Protein AF-0000000071177646 (afdb_homodimer)

Organism: Bemisia tabaci (NCBI:txid7038)

Radius of gyration: 46.7 Å; Cα contacts (8 Å, |Δi|>4): 525; chains: 2; bounding box: 84×133×148 Å

Structure (mmCIF, N/CA/C/O backbone):
data_AF-0000000071177646-model_v1
#
loop_
_entity.id
_entity.type
_entity.pdbx_description
1 polymer 'Osteopetrosis-associated transmembrane protein 1'
#
loop_
_atom_site.group_PDB
_atom_site.id
_atom_site.type_symbol
_atom_site.label_atom_id
_atom_site.label_alt_id
_atom_site.label_comp_id
_atom_site.label_asym_id
_atom_site.label_entity_id
_atom_site.label_seq_id
_atom_site.pdbx_PDB_ins_code
_atom_site.Cartn_x
_atom_site.Cartn_y
_atom_site.Cartn_z
_atom_site.occupancy
_atom_site.B_iso_or_equiv
_atom_site.auth_seq_id
_atom_site.auth_comp_id
_atom_site.auth_asym_id
_atom_site.auth_atom_id
_atom_site.pdbx_PDB_model_num
ATOM 1 N N . MET A 1 1 ? -49.031 55.219 -19.922 1 26.47 1 MET A N 1
ATOM 2 C CA . MET A 1 1 ? -48.781 54.5 -18.656 1 26.47 1 MET A CA 1
ATOM 3 C C . MET A 1 1 ? -47.469 53.719 -18.703 1 26.47 1 MET A C 1
ATOM 5 O O . MET A 1 1 ? -47.375 52.688 -19.344 1 26.47 1 MET A O 1
ATOM 9 N N . SER A 1 2 ? -46.375 54.469 -19.016 1 31.36 2 SER A N 1
ATOM 10 C CA . SER A 1 2 ? -44.938 54.188 -19.172 1 31.36 2 SER A CA 1
ATOM 11 C C . SER A 1 2 ? -44.375 53.531 -17.938 1 31.36 2 SER A C 1
ATOM 13 O O . SER A 1 2 ? -44.406 54.062 -16.844 1 31.36 2 SER A O 1
ATOM 15 N N . TYR A 1 3 ? -44.5 52.125 -17.891 1 29.86 3 TYR A N 1
ATOM 16 C CA . TYR A 1 3 ? -43.938 51.156 -16.969 1 29.86 3 TYR A CA 1
ATOM 17 C C . TYR A 1 3 ? -42.469 51.406 -16.75 1 29.86 3 TYR A C 1
ATOM 19 O O . TYR A 1 3 ? -41.656 51.406 -17.703 1 29.86 3 TYR A O 1
ATOM 27 N N . SER A 1 4 ? -42.094 52.312 -15.766 1 33.06 4 SER A N 1
ATOM 28 C CA . SER A 1 4 ? -40.812 52.469 -15.07 1 33.06 4 SER A CA 1
ATOM 29 C C . SER A 1 4 ? -40.219 51.125 -14.672 1 33.06 4 SER A C 1
ATOM 31 O O . SER A 1 4 ? -40.75 50.469 -13.766 1 33.06 4 SER A O 1
ATOM 33 N N . MET A 1 5 ? -39.812 50.281 -15.688 1 30.22 5 MET A N 1
ATOM 34 C CA . MET A 1 5 ? -39.062 49.062 -15.461 1 30.22 5 MET A CA 1
ATOM 35 C C . MET A 1 5 ? -37.906 49.281 -14.508 1 30.22 5 MET A C 1
ATOM 37 O O . MET A 1 5 ? -36.938 49.969 -14.859 1 30.22 5 MET A O 1
ATOM 41 N N . LEU A 1 6 ? -38.125 49.656 -13.203 1 33.84 6 LEU A N 1
ATOM 42 C CA . LEU A 1 6 ? -37.125 49.594 -12.156 1 33.84 6 LEU A CA 1
ATOM 43 C C . LEU A 1 6 ? -36.375 48.281 -12.188 1 33.84 6 LEU A C 1
ATOM 45 O O . LEU A 1 6 ? -36.969 47.219 -11.984 1 33.84 6 LEU A O 1
ATOM 49 N N . GLY A 1 7 ? -35.438 48.031 -13.141 1 30.16 7 GLY A N 1
ATOM 50 C CA . GLY A 1 7 ? -34.469 46.938 -13.102 1 30.16 7 GLY A CA 1
ATOM 51 C C . GLY A 1 7 ? -33.844 46.75 -11.734 1 30.16 7 GLY A C 1
ATOM 52 O O . GLY A 1 7 ? -33.188 47.656 -11.227 1 30.16 7 GLY A O 1
ATOM 53 N N . ILE A 1 8 ? -34.531 46.031 -10.742 1 34.09 8 ILE A N 1
ATOM 54 C CA . ILE A 1 8 ? -33.969 45.531 -9.484 1 34.09 8 ILE A CA 1
ATOM 55 C C . ILE A 1 8 ? -32.625 44.844 -9.742 1 34.09 8 ILE A C 1
ATOM 57 O O . ILE A 1 8 ? -32.562 43.844 -10.469 1 34.09 8 ILE A O 1
ATOM 61 N N . LEU A 1 9 ? -31.516 45.594 -9.898 1 32.66 9 LEU A N 1
ATOM 62 C CA . LEU A 1 9 ? -30.188 45 -9.805 1 32.66 9 LEU A CA 1
ATOM 63 C C . LEU A 1 9 ? -30.062 44.125 -8.562 1 32.66 9 LEU A C 1
ATOM 65 O O . LEU A 1 9 ? -30.172 44.625 -7.438 1 32.66 9 LEU A O 1
ATOM 69 N N . ALA A 1 10 ? -30.484 42.812 -8.602 1 31.83 10 ALA A N 1
ATOM 70 C CA . ALA A 1 10 ? -30.156 41.781 -7.633 1 31.83 10 ALA A CA 1
ATOM 71 C C . ALA A 1 10 ? -28.656 41.75 -7.336 1 31.83 10 ALA A C 1
ATOM 73 O O . ALA A 1 10 ? -27.859 41.406 -8.203 1 31.83 10 ALA A O 1
ATOM 74 N N . PHE A 1 11 ? -28.094 42.719 -6.543 1 32.59 11 PHE A N 1
ATOM 75 C CA . PHE A 1 11 ? -26.781 42.469 -5.938 1 32.59 11 PHE A CA 1
ATOM 76 C C . PHE A 1 11 ? -26.75 41.125 -5.23 1 32.59 11 PHE A C 1
ATOM 78 O O . PHE A 1 11 ? -27.406 40.938 -4.207 1 32.59 11 PHE A O 1
ATOM 85 N N . ILE A 1 12 ? -26.609 40 -5.973 1 33.78 12 ILE A N 1
ATOM 86 C CA . ILE A 1 12 ? -26.234 38.75 -5.352 1 33.78 12 ILE A CA 1
ATOM 87 C C . ILE A 1 12 ? -25 38.969 -4.473 1 33.78 12 ILE A C 1
ATOM 89 O O . ILE A 1 12 ? -23.906 39.25 -4.977 1 33.78 12 ILE A O 1
ATOM 93 N N . LEU A 1 13 ? -25.141 39.469 -3.246 1 30.66 13 LEU A N 1
ATOM 94 C CA . LEU A 1 13 ? -24.125 39.312 -2.211 1 30.66 13 LEU A CA 1
ATOM 95 C C . LEU A 1 13 ? -23.672 37.875 -2.098 1 30.66 13 LEU A C 1
ATOM 97 O O . LEU A 1 13 ? -24.438 37.031 -1.629 1 30.66 13 LEU A O 1
ATOM 101 N N . VAL A 1 14 ? -22.953 37.406 -3.078 1 34.19 14 VAL A N 1
ATOM 102 C CA . VAL A 1 14 ? -22.188 36.156 -2.848 1 34.19 14 VAL A CA 1
ATOM 103 C C . VAL A 1 14 ? -21.391 36.312 -1.561 1 34.19 14 VAL A C 1
ATOM 105 O O . VAL A 1 14 ? -20.281 36.875 -1.564 1 34.19 14 VAL A O 1
ATOM 108 N N . ILE A 1 15 ? -22 36.75 -0.469 1 33.62 15 ILE A N 1
ATOM 109 C CA . ILE A 1 15 ? -21.266 36.719 0.793 1 33.62 15 ILE A CA 1
ATOM 110 C C . ILE A 1 15 ? -20.672 35.312 1.021 1 33.62 15 ILE A C 1
ATOM 112 O O . ILE A 1 15 ? -20 35.094 2.025 1 33.62 15 ILE A O 1
ATOM 116 N N . GLY A 1 16 ? -21.438 34.281 0.546 1 32.84 16 GLY A N 1
ATOM 117 C CA . GLY A 1 16 ? -21.156 33.188 1.44 1 32.84 16 GLY A CA 1
ATOM 118 C C . GLY A 1 16 ? -19.688 32.781 1.478 1 32.84 16 GLY A C 1
ATOM 119 O O . GLY A 1 16 ? -19.125 32.344 0.47 1 32.84 16 GLY A O 1
ATOM 120 N N . SER A 1 17 ? -18.828 33.562 2.078 1 32.5 17 SER A N 1
ATOM 121 C CA . SER A 1 17 ? -17.547 32.938 2.414 1 32.5 17 SER A CA 1
ATOM 122 C C . SER A 1 17 ? -17.719 31.484 2.836 1 32.5 17 SER A C 1
ATOM 124 O O . SER A 1 17 ? -18.578 31.172 3.67 1 32.5 17 SER A O 1
ATOM 126 N N . ARG A 1 18 ? -17.688 30.547 1.898 1 35.44 18 ARG A N 1
ATOM 127 C CA . ARG A 1 18 ? -17.547 29.172 2.367 1 35.44 18 ARG A CA 1
ATOM 128 C C . ARG A 1 18 ? -16.672 29.109 3.611 1 35.44 18 ARG A C 1
ATOM 130 O O . ARG A 1 18 ? -15.555 29.641 3.623 1 35.44 18 ARG A O 1
ATOM 137 N N . PRO A 1 19 ? -17.25 28.953 4.82 1 34.28 19 PRO A N 1
ATOM 138 C CA . PRO A 1 19 ? -16.328 28.656 5.93 1 34.28 19 PRO A CA 1
ATOM 139 C C . PRO A 1 19 ? -15.18 27.734 5.523 1 34.28 19 PRO A C 1
ATOM 141 O O . PRO A 1 19 ? -15.383 26.781 4.781 1 34.28 19 PRO A O 1
ATOM 144 N N . SER A 1 20 ? -14.062 28.266 5.238 1 34.03 20 SER A N 1
ATOM 145 C CA . SER A 1 20 ? -12.867 27.438 5.145 1 34.03 20 SER A CA 1
ATOM 146 C C . SER A 1 20 ? -12.906 26.281 6.141 1 34.03 20 SER A C 1
ATOM 148 O O . SER A 1 20 ? -13.32 26.469 7.289 1 34.03 20 SER A O 1
ATOM 150 N N . ALA A 1 21 ? -13.227 25.125 5.781 1 38.06 21 ALA A N 1
ATOM 151 C CA . ALA A 1 21 ? -13.086 23.922 6.594 1 38.06 21 ALA A CA 1
ATOM 152 C C . ALA A 1 21 ? -12 24.094 7.648 1 38.06 21 ALA A C 1
ATOM 154 O O . ALA A 1 21 ? -10.891 24.531 7.336 1 38.06 21 ALA A O 1
ATOM 155 N N . VAL A 1 22 ? -12.352 24.391 8.859 1 38.66 22 VAL A N 1
ATOM 156 C CA . VAL A 1 22 ? -11.508 24.375 10.047 1 38.66 22 VAL A CA 1
ATOM 157 C C . VAL A 1 22 ? -10.555 23.188 9.992 1 38.66 22 VAL A C 1
ATOM 159 O O . VAL A 1 22 ? -10.984 22.031 9.977 1 38.66 22 VAL A O 1
ATOM 162 N N . SER A 1 23 ? -9.625 23.109 9.156 1 45.19 23 SER A N 1
ATOM 163 C CA . SER A 1 23 ? -8.586 22.094 9.281 1 45.19 23 SER A CA 1
ATOM 164 C C . SER A 1 23 ? -8.25 21.812 10.742 1 45.19 23 SER A C 1
ATOM 166 O O . SER A 1 23 ? -7.789 22.703 11.453 1 45.19 23 SER A O 1
ATOM 168 N N . CYS A 1 24 ? -9.117 21.25 11.438 1 49 24 CYS A N 1
ATOM 169 C CA . CYS A 1 24 ? -8.82 20.875 12.82 1 49 24 CYS A CA 1
ATOM 170 C C . CYS A 1 24 ? -7.395 20.375 12.961 1 49 24 CYS A C 1
ATOM 172 O O . CYS A 1 24 ? -7.031 19.359 12.352 1 49 24 CYS A O 1
ATOM 174 N N . ILE A 1 25 ? -6.43 21.25 13.32 1 57.69 25 ILE A N 1
ATOM 175 C CA . ILE A 1 25 ? -4.992 21.109 13.523 1 57.69 25 ILE A CA 1
ATOM 176 C C . ILE A 1 25 ? -4.707 19.859 14.359 1 57.69 25 ILE A C 1
ATOM 178 O O . ILE A 1 25 ? -3.76 19.109 14.07 1 57.69 25 ILE A O 1
ATOM 182 N N . PHE A 1 26 ? -5.66 19.562 15.375 1 68.19 26 PHE A N 1
ATOM 183 C CA . PHE A 1 26 ? -5.398 18.438 16.266 1 68.19 26 PHE A CA 1
ATOM 184 C C . PHE A 1 26 ? -6.383 17.312 16 1 68.19 26 PHE A C 1
ATOM 186 O O . PHE A 1 26 ? -7.586 17.547 15.875 1 68.19 26 PHE A O 1
ATOM 193 N N . VAL A 1 27 ? -5.859 16.234 15.742 1 84.12 27 VAL A N 1
ATOM 194 C CA . VAL A 1 27 ? -6.703 15.055 15.609 1 84.12 27 VAL A CA 1
ATOM 195 C C . VAL A 1 27 ? -7.238 14.648 16.984 1 84.12 27 VAL A C 1
ATOM 197 O O . VAL A 1 27 ? -6.477 14.516 17.938 1 84.12 27 VAL A O 1
ATOM 200 N N . ALA A 1 28 ? -8.586 14.547 17.062 1 85.94 28 ALA A N 1
ATOM 201 C CA . ALA A 1 28 ? -9.195 14.102 18.312 1 85.94 28 ALA A CA 1
ATOM 202 C C . ALA A 1 28 ? -8.664 12.734 18.734 1 85.94 28 ALA A C 1
ATOM 204 O O . ALA A 1 28 ? -8.328 11.906 17.875 1 85.94 28 ALA A O 1
ATOM 205 N N . ASN A 1 29 ? -8.586 12.516 20.016 1 85.94 29 ASN A N 1
ATOM 206 C CA . ASN A 1 29 ? -7.996 11.289 20.531 1 85.94 29 ASN A CA 1
ATOM 207 C C . ASN A 1 29 ? -8.664 10.055 19.953 1 85.94 29 ASN A C 1
ATOM 209 O O . ASN A 1 29 ? -7.984 9.125 19.5 1 85.94 29 ASN A O 1
ATOM 213 N N . GLY A 1 30 ? -9.961 9.938 19.922 1 90.12 30 GLY A N 1
ATOM 214 C CA . GLY A 1 30 ? -10.664 8.812 19.312 1 90.12 30 GLY A CA 1
ATOM 215 C C . GLY A 1 30 ? -10.328 8.609 17.859 1 90.12 30 GLY A C 1
ATOM 216 O O . GLY A 1 30 ? -10.18 7.48 17.391 1 90.12 30 GLY A O 1
ATOM 217 N N . CYS A 1 31 ? -10.125 9.648 17.156 1 94.12 31 CYS A N 1
ATOM 218 C CA . CYS A 1 31 ? -9.812 9.578 15.734 1 94.12 31 CYS A CA 1
ATOM 219 C C . CYS A 1 31 ? -8.352 9.18 15.523 1 94.12 31 CYS A C 1
ATOM 221 O O . CYS A 1 31 ? -8.039 8.453 14.578 1 94.12 31 CYS A O 1
ATOM 223 N N . GLN A 1 32 ? -7.52 9.664 16.422 1 94.38 32 GLN A N 1
ATOM 224 C CA . GLN A 1 32 ? -6.117 9.266 16.359 1 94.38 32 GLN A CA 1
ATOM 225 C C . GLN A 1 32 ? -5.961 7.762 16.562 1 94.38 32 GLN A C 1
ATOM 227 O O . GLN A 1 32 ? -5.141 7.125 15.898 1 94.38 32 GLN A O 1
ATOM 232 N N . ASP A 1 33 ? -6.691 7.227 17.5 1 95.19 33 ASP A N 1
ATOM 233 C CA . ASP A 1 33 ? -6.652 5.789 17.734 1 95.19 33 ASP A CA 1
ATOM 234 C C . ASP A 1 33 ? -7.113 5.012 16.516 1 95.19 33 ASP A C 1
ATOM 236 O O . ASP A 1 33 ? -6.547 3.969 16.172 1 95.19 33 ASP A O 1
ATOM 240 N N . LEU A 1 34 ? -8.133 5.527 15.875 1 96.69 34 LEU A N 1
ATOM 241 C CA . LEU A 1 34 ? -8.641 4.895 14.664 1 96.69 34 LEU A CA 1
ATOM 242 C C . LEU A 1 34 ? -7.605 4.953 13.539 1 96.69 34 LEU A C 1
ATOM 244 O O . LEU A 1 34 ? -7.426 3.98 12.805 1 96.69 34 LEU A O 1
ATOM 248 N N . LEU A 1 35 ? -6.961 6.07 13.438 1 96.75 35 LEU A N 1
ATOM 249 C CA . LEU A 1 35 ? -5.914 6.234 12.438 1 96.75 35 LEU A CA 1
ATOM 250 C C . LEU A 1 35 ? -4.793 5.223 12.648 1 96.75 35 LEU A C 1
ATOM 252 O O . LEU A 1 35 ? -4.352 4.57 11.695 1 96.75 35 LEU A O 1
ATOM 256 N N . GLU A 1 36 ? -4.367 5.074 13.859 1 97.38 36 GLU A N 1
ATOM 257 C CA . GLU A 1 36 ? -3.295 4.137 14.195 1 97.38 36 GLU A CA 1
ATOM 258 C C . GLU A 1 36 ? -3.721 2.695 13.93 1 97.38 36 GLU A C 1
ATOM 260 O O . GLU A 1 36 ? -2.941 1.899 13.406 1 97.38 36 GLU A O 1
ATOM 265 N N . SER A 1 37 ? -4.902 2.391 14.305 1 98.12 37 SER A N 1
ATOM 266 C CA . SER A 1 37 ? -5.418 1.047 14.062 1 98.12 37 SER A CA 1
ATOM 267 C C . SER A 1 37 ? -5.531 0.756 12.57 1 98.12 37 SER A C 1
ATOM 269 O O . SER A 1 37 ? -5.215 -0.348 12.125 1 98.12 37 SER A O 1
ATOM 271 N N . PHE A 1 38 ? -6.051 1.755 11.875 1 98.56 38 PHE A N 1
ATOM 272 C CA . PHE A 1 38 ? -6.113 1.609 10.43 1 98.56 38 PHE A CA 1
ATOM 273 C C . PHE A 1 38 ? -4.723 1.375 9.844 1 98.56 38 PHE A C 1
ATOM 275 O O . PHE A 1 38 ? -4.555 0.551 8.945 1 98.56 38 PHE A O 1
ATOM 282 N N . GLY A 1 39 ? -3.729 2.125 10.312 1 98.75 39 GLY A N 1
ATOM 283 C CA . GLY A 1 39 ? -2.352 1.913 9.891 1 98.75 39 GLY A CA 1
ATOM 284 C C . GLY A 1 39 ? -1.858 0.503 10.148 1 98.75 39 GLY A C 1
ATOM 285 O O . GLY A 1 39 ? -1.197 -0.096 9.297 1 98.75 39 GLY A O 1
ATOM 286 N N . GLU A 1 40 ? -2.168 -0.061 11.258 1 98.75 40 GLU A N 1
ATOM 287 C CA . GLU A 1 40 ? -1.726 -1.396 11.648 1 98.75 40 GLU A CA 1
ATOM 288 C C . GLU A 1 40 ? -2.336 -2.465 10.75 1 98.75 40 GLU A C 1
ATOM 290 O O . GLU A 1 40 ? -1.625 -3.336 10.242 1 98.75 40 GLU A O 1
ATOM 295 N N . VAL A 1 41 ? -3.6 -2.377 10.555 1 98.81 41 VAL A N 1
ATOM 296 C CA . VAL A 1 41 ? -4.27 -3.428 9.797 1 98.81 41 VAL A CA 1
ATOM 297 C C . VAL A 1 41 ? -3.885 -3.326 8.32 1 98.81 41 VAL A C 1
ATOM 299 O O . VAL A 1 41 ? -3.783 -4.34 7.629 1 98.81 41 VAL A O 1
ATOM 302 N N . THR A 1 42 ? -3.713 -2.139 7.82 1 98.88 42 THR A N 1
ATOM 303 C CA . THR A 1 42 ? -3.289 -1.959 6.438 1 98.88 42 THR A CA 1
ATOM 304 C C . THR A 1 42 ? -1.872 -2.49 6.234 1 98.88 42 THR A C 1
ATOM 306 O O . THR A 1 42 ? -1.579 -3.113 5.211 1 98.88 42 THR A O 1
ATOM 309 N N . ALA A 1 43 ? -1.012 -2.229 7.18 1 98.88 43 ALA A N 1
ATOM 310 C CA . ALA A 1 43 ? 0.337 -2.789 7.141 1 98.88 43 ALA A CA 1
ATOM 311 C C . ALA A 1 43 ? 0.296 -4.316 7.133 1 98.88 43 ALA A C 1
ATOM 313 O O . ALA A 1 43 ? 1.039 -4.957 6.387 1 98.88 43 ALA A O 1
ATOM 314 N N . ASN A 1 44 ? -0.528 -4.887 7.926 1 98.81 44 ASN A N 1
ATOM 315 C CA . ASN A 1 44 ? -0.671 -6.336 7.977 1 98.81 44 ASN A CA 1
ATOM 316 C C . ASN A 1 44 ? -1.143 -6.902 6.641 1 98.81 44 ASN A C 1
ATOM 318 O O . ASN A 1 44 ? -0.659 -7.945 6.195 1 98.81 44 ASN A O 1
ATOM 322 N N . PHE A 1 45 ? -2.133 -6.238 6.098 1 98.88 45 PHE A N 1
ATOM 323 C CA . PHE A 1 45 ? -2.605 -6.664 4.785 1 98.88 45 PHE A CA 1
ATOM 324 C C . PHE A 1 45 ? -1.482 -6.605 3.758 1 98.88 45 PHE A C 1
ATOM 326 O O . PHE A 1 45 ? -1.322 -7.527 2.953 1 98.88 45 PHE A O 1
ATOM 333 N N . THR A 1 46 ? -0.734 -5.527 3.764 1 98.69 46 THR A N 1
ATOM 334 C CA . THR A 1 46 ? 0.38 -5.344 2.84 1 98.69 46 THR A CA 1
ATOM 335 C C . THR A 1 46 ? 1.422 -6.445 3.021 1 98.69 46 THR A C 1
ATOM 337 O O . THR A 1 46 ? 1.882 -7.035 2.043 1 98.69 46 THR A O 1
ATOM 340 N N . ARG A 1 47 ? 1.756 -6.742 4.219 1 98.62 47 ARG A N 1
ATOM 341 C CA . ARG A 1 47 ? 2.691 -7.82 4.523 1 98.62 47 ARG A CA 1
ATOM 342 C C . ARG A 1 47 ? 2.172 -9.156 4.008 1 98.62 47 ARG A C 1
ATOM 344 O O . ARG A 1 47 ? 2.908 -9.906 3.365 1 98.62 47 ARG A O 1
ATOM 351 N N . CYS A 1 48 ? 0.955 -9.383 4.305 1 98.69 48 CYS A N 1
ATOM 352 C CA . CYS A 1 48 ? 0.332 -10.656 3.947 1 98.69 48 CYS A CA 1
ATOM 353 C C . CYS A 1 48 ? 0.332 -10.852 2.438 1 98.69 48 CYS A C 1
ATOM 355 O O . CYS A 1 48 ? 0.687 -11.93 1.949 1 98.69 48 CYS A O 1
ATOM 357 N N . THR A 1 49 ? -0.116 -9.82 1.728 1 98.44 49 THR A N 1
ATOM 358 C CA . THR A 1 49 ? -0.243 -9.93 0.279 1 98.44 49 THR A CA 1
ATOM 359 C C . THR A 1 49 ? 1.119 -10.172 -0.366 1 98.44 49 THR A C 1
ATOM 361 O O . THR A 1 49 ? 1.248 -11.016 -1.26 1 98.44 49 THR A O 1
ATOM 364 N N . ILE A 1 50 ? 2.154 -9.5 0.092 1 97.94 50 ILE A N 1
ATOM 365 C CA . ILE A 1 50 ? 3.48 -9.648 -0.499 1 97.94 50 ILE A CA 1
ATOM 366 C C . ILE A 1 50 ? 4.051 -11.023 -0.161 1 97.94 50 ILE A C 1
ATOM 368 O O . ILE A 1 50 ? 4.613 -11.695 -1.025 1 97.94 50 ILE A O 1
ATOM 372 N N . ARG A 1 51 ? 3.85 -11.531 1.042 1 96.44 51 ARG A N 1
ATOM 373 C CA . ARG A 1 51 ? 4.352 -12.828 1.472 1 96.44 51 ARG A CA 1
ATOM 374 C C . ARG A 1 51 ? 3.703 -13.953 0.673 1 96.44 51 ARG A C 1
ATOM 376 O O . ARG A 1 51 ? 4.312 -15.008 0.468 1 96.44 51 ARG A O 1
ATOM 383 N N . ASN A 1 52 ? 2.523 -13.648 0.243 1 96.31 52 ASN A N 1
ATOM 384 C CA . ASN A 1 52 ? 1.768 -14.695 -0.434 1 96.31 52 ASN A CA 1
ATOM 385 C C . ASN A 1 52 ? 1.691 -14.445 -1.938 1 96.31 52 ASN A C 1
ATOM 387 O O . ASN A 1 52 ? 0.783 -14.945 -2.607 1 96.31 52 ASN A O 1
ATOM 391 N N . ALA A 1 53 ? 2.617 -13.711 -2.422 1 95.5 53 ALA A N 1
ATOM 392 C CA . ALA A 1 53 ? 2.631 -13.352 -3.836 1 95.5 53 ALA A CA 1
ATOM 393 C C . ALA A 1 53 ? 3.092 -14.523 -4.699 1 95.5 53 ALA A C 1
ATOM 395 O O . ALA A 1 53 ? 2.721 -14.625 -5.871 1 95.5 53 ALA A O 1
ATOM 396 N N . ARG A 1 54 ? 3.975 -15.461 -4.129 1 92.06 54 ARG A N 1
ATOM 397 C CA . ARG A 1 54 ? 4.461 -16.625 -4.859 1 92.06 54 ARG A CA 1
ATOM 398 C C . ARG A 1 54 ? 4.535 -17.844 -3.955 1 92.06 54 ARG A C 1
ATOM 400 O O . ARG A 1 54 ? 5.25 -17.844 -2.949 1 92.06 54 ARG A O 1
ATOM 407 N N . PRO A 1 55 ? 3.951 -18.953 -4.352 1 91.69 55 PRO A N 1
ATOM 408 C CA . PRO A 1 55 ? 2.807 -18.969 -5.266 1 91.69 55 PRO A CA 1
ATOM 409 C C . PRO A 1 55 ? 1.677 -18.047 -4.812 1 91.69 55 PRO A C 1
ATOM 411 O O . PRO A 1 55 ? 1.633 -17.641 -3.65 1 91.69 55 PRO A O 1
ATOM 414 N N . ILE A 1 56 ? 0.841 -17.672 -5.754 1 94.94 56 ILE A N 1
ATOM 415 C CA . ILE A 1 56 ? -0.208 -16.719 -5.43 1 94.94 56 ILE A CA 1
ATOM 416 C C . ILE A 1 56 ? -1.246 -17.375 -4.523 1 94.94 56 ILE A C 1
ATOM 418 O O . ILE A 1 56 ? -1.946 -18.297 -4.941 1 94.94 56 ILE A O 1
ATOM 422 N N . THR A 1 57 ? -1.275 -16.953 -3.305 1 96.69 57 THR A N 1
ATOM 423 C CA . THR A 1 57 ? -2.289 -17.375 -2.344 1 96.69 57 THR A CA 1
ATOM 424 C C . THR A 1 57 ? -2.832 -16.172 -1.568 1 96.69 57 THR A C 1
ATOM 426 O O . THR A 1 57 ? -3.127 -16.281 -0.376 1 96.69 57 THR A O 1
ATOM 429 N N . VAL A 1 58 ? -2.9 -15.078 -2.18 1 97.88 58 VAL A N 1
ATOM 430 C CA . VAL A 1 58 ? -3.217 -13.781 -1.595 1 97.88 58 VAL A CA 1
ATOM 431 C C . VAL A 1 58 ? -4.645 -13.789 -1.058 1 97.88 58 VAL A C 1
ATOM 433 O O . VAL A 1 58 ? -4.883 -13.43 0.098 1 97.88 58 VAL A O 1
ATOM 436 N N . CYS A 1 59 ? -5.609 -14.258 -1.884 1 98.31 59 CYS A N 1
ATOM 437 C CA . CYS A 1 59 ? -7.023 -14.156 -1.528 1 98.31 59 CYS A CA 1
ATOM 438 C C . CYS A 1 59 ? -7.34 -15.016 -0.31 1 98.31 59 CYS A C 1
ATOM 440 O O . CYS A 1 59 ? -7.789 -14.5 0.717 1 98.31 59 CYS A O 1
ATOM 442 N N . LEU A 1 60 ? -7.008 -16.25 -0.426 1 98.25 60 LEU A N 1
ATOM 443 C CA . LEU A 1 60 ? -7.398 -17.188 0.618 1 98.25 60 LEU A CA 1
ATOM 444 C C . LEU A 1 60 ? -6.598 -16.953 1.893 1 98.25 60 LEU A C 1
ATOM 446 O O . LEU A 1 60 ? -7.109 -17.141 2.998 1 98.25 60 LEU A O 1
ATOM 450 N N . ALA A 1 61 ? -5.379 -16.5 1.77 1 98.25 61 ALA A N 1
ATOM 451 C CA . ALA A 1 61 ? -4.516 -16.328 2.936 1 98.25 61 ALA A CA 1
ATOM 452 C C . ALA A 1 61 ? -4.801 -15.008 3.635 1 98.25 61 ALA A C 1
ATOM 454 O O . ALA A 1 61 ? -4.582 -14.875 4.844 1 98.25 61 ALA A O 1
ATOM 455 N N . CYS A 1 62 ? -5.289 -13.984 2.877 1 98.69 62 CYS A N 1
ATOM 456 C CA . CYS A 1 62 ? -5.266 -12.641 3.439 1 98.69 62 CYS A CA 1
ATOM 457 C C . CYS A 1 62 ? -6.68 -12.078 3.561 1 98.69 62 CYS A C 1
ATOM 459 O O . CYS A 1 62 ? -6.855 -10.875 3.758 1 98.69 62 CYS A O 1
ATOM 461 N N . VAL A 1 63 ? -7.723 -12.906 3.465 1 98.69 63 VAL A N 1
ATOM 462 C CA . VAL A 1 63 ? -9.102 -12.438 3.5 1 98.69 63 VAL A CA 1
ATOM 463 C C . VAL A 1 63 ? -9.406 -11.812 4.859 1 98.69 63 VAL A C 1
ATOM 465 O O . VAL A 1 63 ? -10.094 -10.789 4.941 1 98.69 63 VAL A O 1
ATOM 468 N N . ASP A 1 64 ? -8.867 -12.359 5.922 1 98.5 64 ASP A N 1
ATOM 469 C CA . ASP A 1 64 ? -9.133 -11.828 7.254 1 98.5 64 ASP A CA 1
ATOM 470 C C . ASP A 1 64 ? -8.547 -10.43 7.41 1 98.5 64 ASP A C 1
ATOM 472 O O . ASP A 1 64 ? -9.203 -9.523 7.934 1 98.5 64 ASP A O 1
ATOM 476 N N . THR A 1 65 ? -7.297 -10.242 6.973 1 98.5 65 THR A N 1
ATOM 477 C CA . THR A 1 65 ? -6.66 -8.93 7.066 1 98.5 65 THR A CA 1
ATOM 478 C C . THR A 1 65 ? -7.371 -7.918 6.172 1 98.5 65 THR A C 1
ATOM 480 O O . THR A 1 65 ? -7.465 -6.738 6.516 1 98.5 65 THR A O 1
ATOM 483 N N . PHE A 1 66 ? -7.895 -8.391 5.066 1 98.69 66 PHE A N 1
ATOM 484 C CA . PHE A 1 66 ? -8.656 -7.531 4.172 1 98.69 66 PHE A CA 1
ATOM 485 C C . PHE A 1 66 ? -9.914 -7.008 4.863 1 98.69 66 PHE A C 1
ATOM 487 O O . PHE A 1 66 ? -10.188 -5.805 4.832 1 98.69 66 PHE A O 1
ATOM 494 N N . ILE A 1 67 ? -10.602 -7.895 5.453 1 98.44 67 ILE A N 1
ATOM 495 C CA . ILE A 1 67 ? -11.844 -7.543 6.137 1 98.44 67 ILE A CA 1
ATOM 496 C C . ILE A 1 67 ? -11.547 -6.59 7.289 1 98.44 67 ILE A C 1
ATOM 498 O O . ILE A 1 67 ? -12.32 -5.672 7.562 1 98.44 67 ILE A O 1
ATOM 502 N N . GLU A 1 68 ? -10.43 -6.762 7.988 1 98.56 68 GLU A N 1
ATOM 503 C CA . GLU A 1 68 ? -10.031 -5.855 9.055 1 98.56 68 GLU A CA 1
ATOM 504 C C . GLU A 1 68 ? -9.82 -4.438 8.531 1 98.56 68 GLU A C 1
ATOM 506 O O . GLU A 1 68 ? -10.203 -3.463 9.18 1 98.56 68 GLU A O 1
ATOM 511 N N . VAL A 1 69 ? -9.188 -4.336 7.359 1 98.81 69 VAL A N 1
ATOM 512 C CA . VAL A 1 69 ? -8.969 -3.023 6.762 1 98.81 69 VAL A CA 1
ATOM 513 C C . VAL A 1 69 ? -10.312 -2.363 6.465 1 98.81 69 VAL A C 1
ATOM 515 O O . VAL A 1 69 ? -10.523 -1.188 6.773 1 98.81 69 VAL A O 1
ATOM 518 N N . LEU A 1 70 ? -11.234 -3.141 5.855 1 98.19 70 LEU A N 1
ATOM 519 C CA . LEU A 1 70 ? -12.562 -2.623 5.547 1 98.19 70 LEU A CA 1
ATOM 520 C C . LEU A 1 70 ? -13.258 -2.113 6.809 1 98.19 70 LEU A C 1
ATOM 522 O O . LEU A 1 70 ? -13.852 -1.032 6.805 1 98.19 70 LEU A O 1
ATOM 526 N N . THR A 1 71 ? -13.148 -2.883 7.82 1 97.94 71 THR A N 1
ATOM 527 C CA . THR A 1 71 ? -13.82 -2.566 9.078 1 97.94 71 THR A CA 1
ATOM 528 C C . THR A 1 71 ? -13.266 -1.275 9.672 1 97.94 71 THR A C 1
ATOM 530 O O . THR A 1 71 ? -14.031 -0.396 10.078 1 97.94 71 THR A O 1
ATOM 533 N N . LYS A 1 72 ? -11.945 -1.117 9.742 1 98.38 72 LYS A N 1
ATOM 534 C CA . LYS A 1 72 ? -11.336 0.076 10.328 1 98.38 72 LYS A CA 1
ATOM 535 C C . LYS A 1 72 ? -11.625 1.312 9.477 1 98.38 72 LYS A C 1
ATOM 537 O O . LYS A 1 72 ? -11.844 2.4 10.016 1 98.38 72 LYS A O 1
ATOM 542 N N . TYR A 1 73 ? -11.633 1.136 8.18 1 98 73 TYR A N 1
ATOM 543 C CA . TYR A 1 73 ? -11.969 2.252 7.301 1 98 73 TYR A CA 1
ATOM 544 C C . TYR A 1 73 ? -13.406 2.709 7.527 1 98 73 TYR A C 1
ATOM 546 O O . TYR A 1 73 ? -13.672 3.91 7.613 1 98 73 TYR A O 1
ATOM 554 N N . GLN A 1 74 ? -14.312 1.752 7.68 1 97.31 74 GLN A N 1
ATOM 555 C CA . GLN A 1 74 ? -15.711 2.076 7.938 1 97.31 74 GLN A CA 1
ATOM 556 C C . GLN A 1 74 ? -15.875 2.764 9.289 1 97.31 74 GLN A C 1
ATOM 558 O O . GLN A 1 74 ? -16.719 3.652 9.445 1 97.31 74 GLN A O 1
ATOM 563 N N . GLN A 1 75 ? -15.102 2.359 10.227 1 97.5 75 GLN A N 1
ATOM 564 C CA . GLN A 1 75 ? -15.148 3.002 11.539 1 97.5 75 GLN A CA 1
ATOM 565 C C . GLN A 1 75 ? -14.695 4.457 11.453 1 97.5 75 GLN A C 1
ATOM 567 O O . GLN A 1 75 ? -15.266 5.332 12.109 1 97.5 75 GLN A O 1
ATOM 572 N N . ILE A 1 76 ? -13.727 4.727 10.633 1 96.62 76 ILE A N 1
ATOM 573 C CA . ILE A 1 76 ? -13.266 6.098 10.453 1 96.62 76 ILE A CA 1
ATOM 574 C C . ILE A 1 76 ? -14.391 6.945 9.852 1 96.62 76 ILE A C 1
ATOM 576 O O . ILE A 1 76 ? -14.602 8.086 10.273 1 96.62 76 ILE A O 1
ATOM 580 N N . LEU A 1 77 ? -15.164 6.398 8.945 1 95.56 77 LEU A N 1
ATOM 581 C CA . LEU A 1 77 ? -16.25 7.113 8.281 1 95.56 77 LEU A CA 1
ATOM 582 C C . LEU A 1 77 ? -17.406 7.34 9.227 1 95.56 77 LEU A C 1
ATOM 584 O O . LEU A 1 77 ? -18.125 8.344 9.125 1 95.56 77 LEU A O 1
ATOM 588 N N . ALA A 1 78 ? -17.578 6.473 10.234 1 95.62 78 ALA A N 1
ATOM 589 C CA . ALA A 1 78 ? -18.828 6.449 10.992 1 95.62 78 ALA A CA 1
ATOM 590 C C . ALA A 1 78 ? -18.641 7.098 12.359 1 95.62 78 ALA A C 1
ATOM 592 O O . ALA A 1 78 ? -19.578 7.691 12.898 1 95.62 78 ALA A O 1
ATOM 593 N N . LEU A 1 79 ? -17.422 7.008 12.875 1 93.5 79 LEU A N 1
ATOM 594 C CA . LEU A 1 79 ? -17.266 7.344 14.281 1 93.5 79 LEU A CA 1
ATOM 595 C C . LEU A 1 79 ? -16.797 8.781 14.453 1 93.5 79 LEU A C 1
ATOM 597 O O . LEU A 1 79 ? -16.484 9.461 13.469 1 93.5 79 LEU A O 1
ATOM 601 N N . HIS A 1 80 ? -16.906 9.18 15.703 1 91.81 80 HIS A N 1
ATOM 602 C CA . HIS A 1 80 ? -16.562 10.539 16.109 1 91.81 80 HIS A CA 1
ATOM 603 C C . HIS A 1 80 ? -15.445 10.531 17.156 1 91.81 80 HIS A C 1
ATOM 605 O O . HIS A 1 80 ? -15.266 9.547 17.859 1 91.81 80 HIS A O 1
ATOM 611 N N . GLY A 1 81 ? -14.734 11.672 17.125 1 89.38 81 GLY A N 1
ATOM 612 C CA . GLY A 1 81 ? -13.75 11.859 18.188 1 89.38 81 GLY A CA 1
ATOM 613 C C . GLY A 1 81 ? -14.367 12.164 19.531 1 89.38 81 GLY A C 1
ATOM 614 O O . GLY A 1 81 ? -15.586 12.336 19.641 1 89.38 81 GLY A O 1
ATOM 615 N N . GLU A 1 82 ? -13.508 12.172 20.547 1 86.12 82 GLU A N 1
ATOM 616 C CA . GLU A 1 82 ? -13.969 12.477 21.891 1 86.12 82 GLU A CA 1
ATOM 617 C C . GLU A 1 82 ? -14.602 13.867 21.969 1 86.12 82 GLU A C 1
ATOM 619 O O . GLU A 1 82 ? -15.477 14.117 22.797 1 86.12 82 GLU A O 1
ATOM 624 N N . ASP A 1 83 ? -14.211 14.758 21.141 1 83.75 83 ASP A N 1
ATOM 625 C CA . ASP A 1 83 ? -14.734 16.125 21.109 1 83.75 83 ASP A CA 1
ATOM 626 C C . ASP A 1 83 ? -16 16.219 20.266 1 83.75 83 ASP A C 1
ATOM 628 O O . ASP A 1 83 ? -16.578 17.297 20.094 1 83.75 83 ASP A O 1
ATOM 632 N N . GLY A 1 84 ? -16.391 15.094 19.672 1 88 84 GLY A N 1
ATOM 633 C CA . GLY A 1 84 ? -17.625 15.047 18.891 1 88 84 GLY A CA 1
ATOM 634 C C . GLY A 1 84 ? -17.391 15.281 17.406 1 88 84 GLY A C 1
ATOM 635 O O . GLY A 1 84 ? -18.312 15.125 16.609 1 88 84 GLY A O 1
ATOM 636 N N . THR A 1 85 ? -16.266 15.594 17.031 1 87.31 85 THR A N 1
ATOM 637 C CA . THR A 1 85 ? -15.961 15.852 15.625 1 87.31 85 THR A CA 1
ATOM 638 C C . THR A 1 85 ? -15.906 14.555 14.828 1 87.31 85 THR A C 1
ATOM 640 O O . THR A 1 85 ? -15.305 13.57 15.273 1 87.31 85 THR A O 1
ATOM 643 N N . PRO A 1 86 ? -16.594 14.539 13.719 1 92.75 86 PRO A N 1
ATOM 644 C CA . PRO A 1 86 ? -16.5 13.344 12.875 1 92.75 86 PRO A CA 1
ATOM 645 C C . PRO A 1 86 ? -15.07 13.062 12.414 1 92.75 86 PRO A C 1
ATOM 647 O O . PRO A 1 86 ? -14.391 13.969 11.93 1 92.75 86 PRO A O 1
ATOM 650 N N . CYS A 1 87 ? -14.664 11.828 12.523 1 94.38 87 CYS A N 1
ATOM 651 C CA . CYS A 1 87 ? -13.297 11.453 12.172 1 94.38 87 CYS A CA 1
ATOM 652 C C . CYS A 1 87 ? -13.062 11.57 10.672 1 94.38 87 CYS A C 1
ATOM 654 O O . CYS A 1 87 ? -11.961 11.898 10.234 1 94.38 87 CYS A O 1
ATOM 656 N N . LYS A 1 88 ? -14.125 11.266 9.938 1 93.44 88 LYS A N 1
ATOM 657 C CA . LYS A 1 88 ? -14.031 11.375 8.484 1 93.44 88 LYS A CA 1
ATOM 658 C C . LYS A 1 88 ? -13.516 12.75 8.07 1 93.44 88 LYS A C 1
ATOM 660 O O . LYS A 1 88 ? -12.711 12.867 7.148 1 93.44 88 LYS A O 1
ATOM 665 N N . LEU A 1 89 ? -13.859 13.789 8.742 1 89.62 89 LEU A N 1
ATOM 666 C CA . LEU A 1 89 ? -13.5 15.156 8.398 1 89.62 89 LEU A CA 1
ATOM 667 C C . LEU A 1 89 ? -12.055 15.453 8.773 1 89.62 89 LEU A C 1
ATOM 669 O O . LEU A 1 89 ? -11.43 16.359 8.211 1 89.62 89 LEU A O 1
ATOM 673 N N . GLN A 1 90 ? -11.555 14.68 9.664 1 89.62 90 GLN A N 1
ATOM 674 C CA . GLN A 1 90 ? -10.203 14.938 10.133 1 89.62 90 GLN A CA 1
ATOM 675 C C . GLN A 1 90 ? -9.188 14.062 9.398 1 89.62 90 GLN A C 1
ATOM 677 O O . GLN A 1 90 ? -8.008 14.422 9.297 1 89.62 90 GLN A O 1
ATOM 682 N N . LEU A 1 91 ? -9.695 12.969 8.922 1 92.19 91 LEU A N 1
ATOM 683 C CA . LEU A 1 91 ? -8.727 11.984 8.461 1 92.19 91 LEU A CA 1
ATOM 684 C C . LEU A 1 91 ? -8.859 11.742 6.965 1 92.19 91 LEU A C 1
ATOM 686 O O . LEU A 1 91 ? -7.934 11.234 6.328 1 92.19 91 LEU A O 1
ATOM 690 N N . ILE A 1 92 ? -10 12.055 6.406 1 89.25 92 ILE A N 1
ATOM 691 C CA . ILE A 1 92 ? -10.242 11.719 5.008 1 89.25 92 ILE A CA 1
ATOM 692 C C . ILE A 1 92 ? -10.367 13 4.184 1 89.25 92 ILE A C 1
ATOM 694 O O . ILE A 1 92 ? -11.117 13.914 4.551 1 89.25 92 ILE A O 1
ATOM 698 N N . ASN A 1 93 ? -9.594 13.016 3.035 1 77.5 93 ASN A N 1
ATOM 699 C CA . ASN A 1 93 ? -9.656 14.094 2.055 1 77.5 93 ASN A CA 1
ATOM 700 C C . ASN A 1 93 ? -9.367 15.445 2.693 1 77.5 93 ASN A C 1
ATOM 702 O O . ASN A 1 93 ? -10.094 16.422 2.473 1 77.5 93 ASN A O 1
ATOM 706 N N . VAL A 1 94 ? -8.477 15.508 3.604 1 73.44 94 VAL A N 1
ATOM 707 C CA . VAL A 1 94 ? -8.133 16.734 4.309 1 73.44 94 VAL A CA 1
ATOM 708 C C . VAL A 1 94 ? -6.957 17.422 3.613 1 73.44 94 VAL A C 1
ATOM 710 O O . VAL A 1 94 ? -6.801 18.641 3.707 1 73.44 94 VAL A O 1
ATOM 713 N N . ASP A 1 95 ? -6.309 16.594 2.945 1 77.19 95 ASP A N 1
ATOM 714 C CA . ASP A 1 95 ? -5.133 17.125 2.26 1 77.19 95 ASP A CA 1
ATOM 715 C C . ASP A 1 95 ? -4.934 16.453 0.905 1 77.19 95 ASP A C 1
ATOM 717 O O . ASP A 1 95 ? -5.641 15.492 0.574 1 77.19 95 ASP A O 1
ATOM 721 N N . LYS A 1 96 ? -4.125 17.031 0.186 1 79.12 96 LYS A N 1
ATOM 722 C CA . LYS A 1 96 ? -3.85 16.531 -1.159 1 79.12 96 LYS A CA 1
ATOM 723 C C . LYS A 1 96 ? -3.121 15.195 -1.114 1 79.12 96 LYS A C 1
ATOM 725 O O . LYS A 1 96 ? -3.109 14.453 -2.102 1 79.12 96 LYS A O 1
ATOM 730 N N . LEU A 1 97 ? -2.529 14.883 -0.022 1 87.12 97 LEU A N 1
ATOM 731 C CA . LEU A 1 97 ? -1.752 13.648 0.073 1 87.12 97 LEU A CA 1
ATOM 732 C C . LEU A 1 97 ? -2.67 12.438 0.182 1 87.12 97 LEU A C 1
ATOM 734 O O . LEU A 1 97 ? -2.377 11.383 -0.38 1 87.12 97 LEU A O 1
ATOM 738 N N . GLU A 1 98 ? -3.799 12.578 0.868 1 91.31 98 GLU A N 1
ATOM 739 C CA . GLU A 1 98 ? -4.836 11.562 0.994 1 91.31 98 GLU A CA 1
ATOM 740 C C . GLU A 1 98 ? -4.234 10.211 1.372 1 91.31 98 GLU A C 1
ATOM 742 O O . GLU A 1 98 ? -4.496 9.203 0.71 1 91.31 98 GLU A O 1
ATOM 747 N N . VAL A 1 99 ? -3.494 10.211 2.461 1 94.81 99 VAL A N 1
ATOM 748 C CA . VAL A 1 99 ? -2.771 9.008 2.865 1 94.81 99 VAL A CA 1
ATOM 749 C C . VAL A 1 99 ? -3.762 7.891 3.186 1 94.81 99 VAL A C 1
ATOM 751 O O . VAL A 1 99 ? -3.605 6.758 2.721 1 94.81 99 VAL A O 1
ATOM 754 N N . VAL A 1 100 ? -4.789 8.188 3.961 1 96.06 100 VAL A N 1
ATOM 755 C CA . VAL A 1 100 ? -5.738 7.176 4.402 1 96.06 100 VAL A CA 1
ATOM 756 C C . VAL A 1 100 ? -6.531 6.652 3.205 1 96.06 100 VAL A C 1
ATOM 758 O O . VAL A 1 100 ? -6.566 5.445 2.955 1 96.06 100 VAL A O 1
ATOM 761 N N . GLU A 1 101 ? -7.07 7.535 2.449 1 95.5 101 GLU A N 1
ATOM 762 C CA . GLU A 1 101 ? -7.855 7.133 1.285 1 95.5 101 GLU A CA 1
ATOM 763 C C . GLU A 1 101 ? -6.984 6.434 0.247 1 95.5 101 GLU A C 1
ATOM 765 O O . GLU A 1 101 ? -7.41 5.457 -0.371 1 95.5 101 GLU A O 1
ATOM 770 N N . GLY A 1 102 ? -5.848 6.973 -0.003 1 95.94 102 GLY A N 1
ATOM 771 C CA . GLY A 1 102 ? -4.93 6.344 -0.938 1 95.94 102 GLY A CA 1
ATOM 772 C C . GLY A 1 102 ? -4.555 4.93 -0.544 1 95.94 102 GLY A C 1
ATOM 773 O O . GLY A 1 102 ? -4.488 4.039 -1.396 1 95.94 102 GLY A O 1
ATOM 774 N N . SER A 1 103 ? -4.27 4.738 0.73 1 97.88 103 SER A N 1
ATOM 775 C CA . SER A 1 103 ? -3.943 3.404 1.218 1 97.88 103 SER A CA 1
ATOM 776 C C . SER A 1 103 ? -5.133 2.461 1.087 1 97.88 103 SER A C 1
ATOM 778 O O . SER A 1 103 ? -4.973 1.296 0.717 1 97.88 103 SER A O 1
ATOM 780 N N . TYR A 1 104 ? -6.312 2.992 1.399 1 97.94 104 TYR A N 1
ATOM 781 C CA . TYR A 1 104 ? -7.523 2.191 1.255 1 97.94 104 TYR A CA 1
ATOM 782 C C . TYR A 1 104 ? -7.738 1.781 -0.197 1 97.94 104 TYR A C 1
ATOM 784 O O . TYR A 1 104 ? -8.031 0.618 -0.484 1 97.94 104 TYR A O 1
ATOM 792 N N . ARG A 1 105 ? -7.559 2.664 -1.073 1 96.88 105 ARG A N 1
ATOM 793 C CA . ARG A 1 105 ? -7.699 2.387 -2.498 1 96.88 105 ARG A CA 1
ATOM 794 C C . ARG A 1 105 ? -6.676 1.354 -2.959 1 96.88 105 ARG A C 1
ATOM 796 O O . ARG A 1 105 ? -6.98 0.495 -3.787 1 96.88 105 ARG A O 1
ATOM 803 N N . PHE A 1 106 ? -5.512 1.491 -2.492 1 97.5 106 PHE A N 1
ATOM 804 C CA . PHE A 1 106 ? -4.477 0.515 -2.816 1 97.5 106 PHE A CA 1
ATOM 805 C C . PHE A 1 106 ? -4.914 -0.89 -2.42 1 97.5 106 PHE A C 1
ATOM 807 O O . PHE A 1 106 ? -4.777 -1.833 -3.201 1 97.5 106 PHE A O 1
ATOM 814 N N . VAL A 1 107 ? -5.445 -1.05 -1.2 1 98.38 107 VAL A N 1
ATOM 815 C CA . VAL A 1 107 ? -5.91 -2.336 -0.691 1 98.38 107 VAL A CA 1
ATOM 816 C C . VAL A 1 107 ? -7.031 -2.869 -1.58 1 98.38 107 VAL A C 1
ATOM 818 O O . VAL A 1 107 ? -6.996 -4.027 -2.008 1 98.38 107 VAL A O 1
ATOM 821 N N . ILE A 1 108 ? -7.965 -2.012 -1.905 1 98.25 108 ILE A N 1
ATOM 822 C CA . ILE A 1 108 ? -9.117 -2.406 -2.711 1 98.25 108 ILE A CA 1
ATOM 823 C C . ILE A 1 108 ? -8.648 -2.816 -4.105 1 98.25 108 ILE A C 1
ATOM 825 O O . ILE A 1 108 ? -9.125 -3.812 -4.66 1 98.25 108 ILE A O 1
ATOM 829 N N . ASN A 1 109 ? -7.766 -2.111 -4.625 1 96.94 109 ASN A N 1
ATOM 830 C CA . ASN A 1 109 ? -7.258 -2.408 -5.957 1 96.94 109 ASN A CA 1
ATOM 831 C C . ASN A 1 109 ? -6.539 -3.752 -6 1 96.94 109 ASN A C 1
ATOM 833 O O . ASN A 1 109 ? -6.695 -4.516 -6.953 1 96.94 109 ASN A O 1
ATOM 837 N N . GLN A 1 110 ? -5.707 -4.031 -5.008 1 97.25 110 GLN A N 1
ATOM 838 C CA . GLN A 1 110 ? -5.027 -5.32 -4.949 1 97.25 110 GLN A CA 1
ATOM 839 C C . GLN A 1 110 ? -6.031 -6.469 -4.883 1 97.25 110 GLN A C 1
ATOM 841 O O . GLN A 1 110 ? -5.867 -7.48 -5.57 1 97.25 110 GLN A O 1
ATOM 846 N N . TRP A 1 111 ? -7.059 -6.273 -4.102 1 97.38 111 TRP A N 1
ATOM 847 C CA . TRP A 1 111 ? -8.078 -7.293 -3.906 1 97.38 111 TRP A CA 1
ATOM 848 C C . TRP A 1 111 ? -8.859 -7.539 -5.195 1 97.38 111 TRP A C 1
ATOM 850 O O . TRP A 1 111 ? -9.125 -8.688 -5.555 1 97.38 111 TRP A O 1
ATOM 860 N N . ASN A 1 112 ? -9.141 -6.48 -5.91 1 96.75 112 ASN A N 1
ATOM 861 C CA . ASN A 1 112 ? -9.906 -6.559 -7.148 1 96.75 112 ASN A CA 1
ATOM 862 C C . ASN A 1 112 ? -9.07 -7.129 -8.289 1 96.75 112 ASN A C 1
ATOM 864 O O . ASN A 1 112 ? -9.57 -7.91 -9.102 1 96.75 112 ASN A O 1
ATOM 868 N N . ARG A 1 113 ? -7.855 -6.766 -8.344 1 95.56 113 ARG A N 1
ATOM 869 C CA . ARG A 1 113 ? -6.973 -7.254 -9.398 1 95.56 113 ARG A CA 1
ATOM 870 C C . ARG A 1 113 ? -6.797 -8.766 -9.305 1 95.56 113 ARG A C 1
ATOM 872 O O . ARG A 1 113 ? -6.598 -9.438 -10.32 1 95.56 113 ARG A O 1
ATOM 879 N N . ALA A 1 114 ? -6.879 -9.258 -8.117 1 97.19 114 ALA A N 1
ATOM 880 C CA . ALA A 1 114 ? -6.734 -10.695 -7.898 1 97.19 114 ALA A CA 1
ATOM 881 C C . ALA A 1 114 ? -8.086 -11.406 -8.016 1 97.19 114 ALA A C 1
ATOM 883 O O . ALA A 1 114 ? -8.172 -12.625 -7.828 1 97.19 114 ALA A O 1
ATOM 884 N N . ASP A 1 115 ? -9.172 -10.609 -8.281 1 96.44 115 ASP A N 1
ATOM 885 C CA . ASP A 1 115 ? -10.523 -11.141 -8.383 1 96.44 115 ASP A CA 1
ATOM 886 C C . ASP A 1 115 ? -10.898 -11.93 -7.133 1 96.44 115 ASP A C 1
ATOM 888 O O . ASP A 1 115 ? -11.523 -12.984 -7.223 1 96.44 115 ASP A O 1
ATOM 892 N N . CYS A 1 116 ? -10.5 -11.477 -5.977 1 97.56 116 CYS A N 1
ATOM 893 C CA . CYS A 1 116 ? -10.617 -12.25 -4.746 1 97.56 116 CYS A CA 1
ATOM 894 C C . CYS A 1 116 ? -12.086 -12.469 -4.379 1 97.56 116 CYS A C 1
ATOM 896 O O . CYS A 1 116 ? -12.438 -13.492 -3.795 1 97.56 116 CYS A O 1
ATOM 898 N N . ASN A 1 117 ? -12.953 -11.578 -4.754 1 96.31 117 ASN A N 1
ATOM 899 C CA . ASN A 1 117 ? -14.367 -11.719 -4.426 1 96.31 117 ASN A CA 1
ATOM 900 C C . ASN A 1 117 ? -14.961 -12.977 -5.039 1 96.31 117 ASN A C 1
ATOM 902 O O . ASN A 1 117 ? -15.938 -13.523 -4.52 1 96.31 117 ASN A O 1
ATOM 906 N N . ASN A 1 118 ? -14.375 -13.477 -6.07 1 96.25 118 ASN A N 1
ATOM 907 C CA . ASN A 1 118 ? -14.914 -14.617 -6.809 1 96.25 118 ASN A CA 1
ATOM 908 C C . ASN A 1 118 ? -14.695 -15.922 -6.055 1 96.25 118 ASN A C 1
ATOM 910 O O . ASN A 1 118 ? -15.234 -16.969 -6.434 1 96.25 118 ASN A O 1
ATOM 914 N N . CYS A 1 119 ? -14.008 -15.867 -4.961 1 97.31 119 CYS A N 1
ATOM 915 C CA . CYS A 1 119 ? -13.664 -17.109 -4.281 1 97.31 119 CYS A CA 1
ATOM 916 C C . CYS A 1 119 ? -14.32 -17.172 -2.904 1 97.31 119 CYS A C 1
ATOM 918 O O . CYS A 1 119 ? -14.156 -18.156 -2.18 1 97.31 119 CYS A O 1
ATOM 920 N N . PHE A 1 120 ? -15.047 -16.125 -2.564 1 97.44 120 PHE A N 1
ATOM 921 C CA . PHE A 1 120 ? -15.641 -16.078 -1.234 1 97.44 120 PHE A CA 1
ATOM 922 C C . PHE A 1 120 ? -17.156 -15.922 -1.324 1 97.44 120 PHE A C 1
ATOM 924 O O . PHE A 1 120 ? -17.688 -15.531 -2.369 1 97.44 120 PHE A O 1
ATOM 931 N N . GLN A 1 121 ? -17.75 -16.281 -0.226 1 96 121 GLN A N 1
ATOM 932 C CA . GLN A 1 121 ? -19.188 -16.047 -0.101 1 96 121 GLN A CA 1
ATOM 933 C C . GLN A 1 121 ? -19.469 -14.57 0.173 1 96 121 GLN A C 1
ATOM 935 O O . GLN A 1 121 ? -18.625 -13.859 0.704 1 96 121 GLN A O 1
ATOM 940 N N . ASN A 1 122 ? -20.609 -14.18 -0.322 1 91.88 122 ASN A N 1
ATOM 941 C CA . ASN A 1 122 ? -21.094 -12.828 -0.079 1 91.88 122 ASN A CA 1
ATOM 942 C C . ASN A 1 122 ? -22.391 -12.828 0.715 1 91.88 122 ASN A C 1
ATOM 944 O O . ASN A 1 122 ? -23.297 -13.633 0.438 1 91.88 122 ASN A O 1
ATOM 948 N N . GLN A 1 123 ? -22.406 -12.062 1.804 1 90.44 123 GLN A N 1
ATOM 949 C CA . GLN A 1 123 ? -23.609 -11.898 2.602 1 90.44 123 GLN A CA 1
ATOM 950 C C . GLN A 1 123 ? -24.078 -10.453 2.607 1 90.44 123 GLN A C 1
ATOM 952 O O . GLN A 1 123 ? -23.406 -9.578 3.16 1 90.44 123 GLN A O 1
ATOM 957 N N . SER A 1 124 ? -25.25 -10.18 2.07 1 90.31 124 SER A N 1
ATOM 958 C CA . SER A 1 124 ? -25.859 -8.859 2.053 1 90.31 124 SER A CA 1
ATOM 959 C C . SER A 1 124 ? -24.922 -7.82 1.446 1 90.31 124 SER A C 1
ATOM 961 O O . SER A 1 124 ? -24.734 -6.738 2.01 1 90.31 124 SER A O 1
ATOM 963 N N . GLY A 1 125 ? -24.094 -8.25 0.429 1 87 125 GLY A N 1
ATOM 964 C CA . GLY A 1 125 ? -23.25 -7.309 -0.287 1 87 125 GLY A CA 1
ATOM 965 C C . GLY A 1 125 ? -21.859 -7.176 0.313 1 87 125 GLY A C 1
ATOM 966 O O . GLY A 1 125 ? -21.031 -6.426 -0.198 1 87 125 GLY A O 1
ATOM 967 N N . SER A 1 126 ? -21.594 -7.93 1.402 1 90.69 126 SER A N 1
ATOM 968 C CA . SER A 1 126 ? -20.297 -7.863 2.049 1 90.69 126 SER A CA 1
ATOM 969 C C . SER A 1 126 ? -19.562 -9.203 1.959 1 90.69 126 SER A C 1
ATOM 971 O O . SER A 1 126 ? -20.172 -10.258 2.062 1 90.69 126 SER A O 1
ATOM 973 N N . ILE A 1 127 ? -18.359 -9.117 1.778 1 93.69 127 ILE A N 1
ATOM 974 C CA . ILE A 1 127 ? -17.516 -10.305 1.674 1 93.69 127 ILE A CA 1
ATOM 975 C C . ILE A 1 127 ? -17.422 -10.984 3.039 1 93.69 127 ILE A C 1
ATOM 977 O O . ILE A 1 127 ? -17.359 -10.312 4.07 1 93.69 127 ILE A O 1
ATOM 981 N N . THR A 1 128 ? -17.469 -12.32 3.057 1 95.69 128 THR A N 1
ATOM 982 C CA . THR A 1 128 ? -17.219 -13.125 4.254 1 95.69 128 THR A CA 1
ATOM 983 C C . THR A 1 128 ? -15.922 -13.914 4.121 1 95.69 128 THR A C 1
ATOM 985 O O . THR A 1 128 ? -15.43 -14.125 3.012 1 95.69 128 THR A O 1
ATOM 988 N N . PRO A 1 129 ? -15.328 -14.273 5.211 1 96.94 129 PRO A N 1
ATOM 989 C CA . PRO A 1 129 ? -14.078 -15.031 5.148 1 96.94 129 PRO A CA 1
ATOM 990 C C . PRO A 1 129 ? -14.281 -16.469 4.66 1 96.94 129 PRO A C 1
ATOM 992 O O . PRO A 1 129 ? -13.305 -17.172 4.391 1 96.94 129 PRO A O 1
ATOM 995 N N . GLU A 1 130 ? -15.477 -16.906 4.477 1 97.19 130 GLU A N 1
ATOM 996 C CA . GLU A 1 130 ? -15.758 -18.281 4.062 1 97.19 130 GLU A CA 1
ATOM 997 C C . GLU A 1 130 ? -15.68 -18.422 2.545 1 97.19 130 GLU A C 1
ATOM 999 O O . GLU A 1 130 ? -16.312 -17.672 1.81 1 97.19 130 GLU A O 1
ATOM 1004 N N . ALA A 1 131 ? -14.93 -19.375 2.09 1 97.62 131 ALA A N 1
ATOM 1005 C CA . ALA A 1 131 ? -14.828 -19.672 0.662 1 97.62 131 ALA A CA 1
ATOM 1006 C C . ALA A 1 131 ? -16.172 -20.156 0.109 1 97.62 131 ALA A C 1
ATOM 1008 O O . ALA A 1 131 ? -16.953 -20.781 0.822 1 97.62 131 ALA A O 1
ATOM 1009 N N . ASN A 1 132 ? -16.5 -19.828 -1.122 1 96.38 132 ASN A N 1
ATOM 1010 C CA . ASN A 1 132 ? -17.75 -20.297 -1.726 1 96.38 132 ASN A CA 1
ATOM 1011 C C . ASN A 1 132 ? -17.641 -21.766 -2.15 1 96.38 132 ASN A C 1
ATOM 1013 O O . ASN A 1 132 ? -16.562 -22.344 -2.104 1 96.38 132 ASN A O 1
ATOM 1017 N N . TYR A 1 133 ? -18.703 -22.344 -2.58 1 95.81 133 TYR A N 1
ATOM 1018 C CA . TYR A 1 133 ? -18.859 -23.766 -2.885 1 95.81 133 TYR A CA 1
ATOM 1019 C C . TYR A 1 133 ? -17.906 -24.188 -3.994 1 95.81 133 TYR A C 1
ATOM 1021 O O . TYR A 1 133 ? -17.281 -25.25 -3.914 1 95.81 133 TYR A O 1
ATOM 1029 N N . TYR A 1 134 ? -17.781 -23.406 -5 1 96.94 134 TYR A N 1
ATOM 1030 C CA . TYR A 1 134 ? -16.969 -23.734 -6.156 1 96.94 134 TYR A CA 1
ATOM 1031 C C . TYR A 1 134 ? -15.484 -23.719 -5.801 1 96.94 134 TYR A C 1
ATOM 1033 O O . TYR A 1 134 ? -14.719 -24.562 -6.266 1 96.94 134 TYR A O 1
ATOM 1041 N N . THR A 1 135 ? -15.109 -22.766 -4.992 1 97.75 135 THR A N 1
ATOM 1042 C CA . THR A 1 135 ? -13.727 -22.656 -4.543 1 97.75 135 THR A CA 1
ATOM 1043 C C . THR A 1 135 ? -13.359 -23.859 -3.672 1 97.75 135 THR A C 1
ATOM 1045 O O . THR A 1 135 ? -12.273 -24.438 -3.82 1 97.75 135 THR A O 1
ATOM 1048 N N . ILE A 1 136 ? -14.227 -24.25 -2.787 1 98.06 136 ILE A N 1
ATOM 1049 C CA . ILE A 1 136 ? -13.992 -25.422 -1.954 1 98.06 136 ILE A CA 1
ATOM 1050 C C . ILE A 1 136 ? -13.844 -26.672 -2.836 1 98.06 136 ILE A C 1
ATOM 1052 O O . ILE A 1 136 ? -12.945 -27.484 -2.631 1 98.06 136 ILE A O 1
ATOM 1056 N N . GLY A 1 137 ? -14.711 -26.75 -3.795 1 97.69 137 GLY A N 1
ATOM 1057 C CA . GLY A 1 137 ? -14.703 -27.891 -4.688 1 97.69 137 GLY A CA 1
ATOM 1058 C C . GLY A 1 137 ? -13.406 -28.047 -5.461 1 97.69 137 GLY A C 1
ATOM 1059 O O . GLY A 1 137 ? -12.859 -29.141 -5.566 1 97.69 137 GLY A O 1
ATOM 1060 N N . ILE A 1 138 ? -12.984 -26.953 -6.012 1 98.19 138 ILE A N 1
ATOM 1061 C CA . ILE A 1 138 ? -11.781 -27.047 -6.832 1 98.19 138 ILE A CA 1
ATOM 1062 C C . ILE A 1 138 ? -10.57 -27.328 -5.945 1 98.19 138 ILE A C 1
ATOM 1064 O O . ILE A 1 138 ? -9.641 -28.016 -6.363 1 98.19 138 ILE A O 1
ATOM 1068 N N . ARG A 1 139 ? -10.492 -26.797 -4.754 1 98.06 139 ARG A N 1
ATOM 1069 C CA . ARG A 1 139 ? -9.398 -27.078 -3.826 1 98.06 139 ARG A CA 1
ATOM 1070 C C . ARG A 1 139 ? -9.391 -28.547 -3.422 1 98.06 139 ARG A C 1
ATOM 1072 O O . ARG A 1 139 ? -8.32 -29.156 -3.283 1 98.06 139 ARG A O 1
ATOM 1079 N N . GLU A 1 140 ? -10.516 -29.094 -3.23 1 98.25 140 GLU A N 1
ATOM 1080 C CA . GLU A 1 140 ? -10.609 -30.516 -2.895 1 98.25 140 GLU A CA 1
ATOM 1081 C C . GLU A 1 140 ? -10.062 -31.391 -4.02 1 98.25 140 GLU A C 1
ATOM 1083 O O . GLU A 1 140 ? -9.344 -32.375 -3.768 1 98.25 140 GLU A O 1
ATOM 1088 N N . LYS A 1 141 ? -10.469 -31.062 -5.227 1 98.44 141 LYS A N 1
ATOM 1089 C CA . LYS A 1 141 ? -9.953 -31.797 -6.379 1 98.44 141 LYS A CA 1
ATOM 1090 C C . LYS A 1 141 ? -8.438 -31.641 -6.496 1 98.44 141 LYS A C 1
ATOM 1092 O O . LYS A 1 141 ? -7.742 -32.594 -6.828 1 98.44 141 LYS A O 1
ATOM 1097 N N . SER A 1 142 ? -8 -30.453 -6.262 1 98.19 142 SER A N 1
ATOM 1098 C CA . SER A 1 142 ? -6.559 -30.219 -6.277 1 98.19 142 SER A CA 1
ATOM 1099 C C . SER A 1 142 ? -5.848 -31.062 -5.219 1 98.19 142 SER A C 1
ATOM 1101 O O . SER A 1 142 ? -4.797 -31.641 -5.484 1 98.19 142 SER A O 1
ATOM 1103 N N . ASP A 1 143 ? -6.406 -31.094 -3.994 1 97.62 143 ASP A N 1
ATOM 1104 C CA . ASP A 1 143 ? -5.828 -31.859 -2.898 1 97.62 143 ASP A CA 1
ATOM 1105 C C . ASP A 1 143 ? -5.789 -33.344 -3.234 1 97.62 143 ASP A C 1
A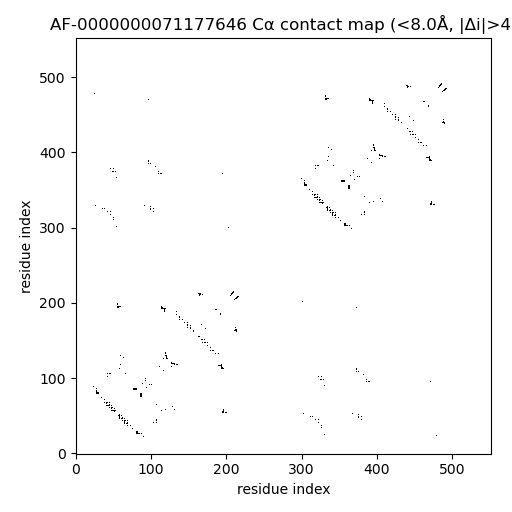TOM 1107 O O . ASP A 1 143 ? -4.832 -34.062 -2.887 1 97.62 143 ASP A O 1
ATOM 1111 N N . GLN A 1 144 ? -6.77 -33.812 -3.846 1 97.94 144 GLN A N 1
ATOM 1112 C CA . GLN A 1 144 ? -6.816 -35.219 -4.27 1 97.94 144 GLN A CA 1
ATOM 1113 C C . GLN A 1 144 ? -5.707 -35.531 -5.266 1 97.94 144 GLN A C 1
ATOM 1115 O O . GLN A 1 144 ? -5.035 -36.531 -5.156 1 97.94 144 GLN A O 1
ATOM 1120 N N . LEU A 1 145 ? -5.578 -34.625 -6.207 1 97.5 145 LEU A N 1
ATOM 1121 C CA . LEU A 1 145 ? -4.512 -34.812 -7.184 1 97.5 145 LEU A CA 1
ATOM 1122 C C . LEU A 1 145 ? -3.145 -34.781 -6.508 1 97.5 145 LEU A C 1
ATOM 1124 O O . LEU A 1 145 ? -2.281 -35.594 -6.812 1 97.5 145 LEU A O 1
ATOM 1128 N N . GLU A 1 146 ? -2.973 -33.844 -5.621 1 96.19 146 GLU A N 1
ATOM 1129 C CA . GLU A 1 146 ? -1.689 -33.719 -4.938 1 96.19 146 GLU A CA 1
ATOM 1130 C C . GLU A 1 146 ? -1.384 -34.969 -4.109 1 96.19 146 GLU A C 1
ATOM 1132 O O . GLU A 1 146 ? -0.227 -35.375 -4 1 96.19 146 GLU A O 1
ATOM 1137 N N . ALA A 1 147 ? -2.346 -35.531 -3.49 1 96.06 147 ALA A N 1
ATOM 1138 C CA . ALA A 1 147 ? -2.174 -36.75 -2.74 1 96.06 147 ALA A CA 1
ATOM 1139 C C . ALA A 1 147 ? -1.741 -37.906 -3.658 1 96.06 147 ALA A C 1
ATOM 1141 O O . ALA A 1 147 ? -0.863 -38.688 -3.307 1 96.06 147 ALA A O 1
ATOM 1142 N N . CYS A 1 148 ? -2.389 -37.969 -4.82 1 95.94 148 CYS A N 1
ATOM 1143 C CA . CYS A 1 148 ? -2.014 -38.969 -5.797 1 95.94 148 CYS A CA 1
ATOM 1144 C C . CYS A 1 148 ? -0.567 -38.812 -6.242 1 95.94 148 CYS A C 1
ATOM 1146 O O . CYS A 1 148 ? 0.195 -39.781 -6.293 1 95.94 148 CYS A O 1
ATOM 1148 N N . ILE A 1 149 ? -0.178 -37.594 -6.562 1 93.88 149 ILE A N 1
ATOM 1149 C CA . ILE A 1 149 ? 1.169 -37.281 -7.031 1 93.88 149 ILE A CA 1
ATOM 1150 C C . ILE A 1 149 ? 2.186 -37.625 -5.949 1 93.88 149 ILE A C 1
ATOM 1152 O O . ILE A 1 149 ? 3.225 -38.25 -6.238 1 93.88 149 ILE A O 1
ATOM 1156 N N . SER A 1 150 ? 1.887 -37.281 -4.723 1 92.25 150 SER A N 1
ATOM 1157 C CA . SER A 1 150 ? 2.791 -37.562 -3.609 1 92.25 150 SER A CA 1
ATOM 1158 C C . SER A 1 150 ? 2.992 -39.062 -3.414 1 92.25 150 SER A C 1
ATOM 1160 O O . SER A 1 150 ? 4.094 -39.5 -3.08 1 92.25 150 SER A O 1
ATOM 1162 N N . ASN A 1 151 ? 2.035 -39.844 -3.676 1 91.69 151 ASN A N 1
ATOM 1163 C CA . ASN A 1 151 ? 2.082 -41.281 -3.488 1 91.69 151 ASN A CA 1
ATOM 1164 C C . ASN A 1 151 ? 2.799 -41.969 -4.645 1 91.69 151 ASN A C 1
ATOM 1166 O O . ASN A 1 151 ? 3.27 -43.094 -4.504 1 91.69 151 ASN A O 1
ATOM 1170 N N . ASN A 1 152 ? 2.867 -41.312 -5.746 1 89.06 152 ASN A N 1
ATOM 1171 C CA . ASN A 1 152 ? 3.4 -42 -6.934 1 89.06 152 ASN A CA 1
ATOM 1172 C C . ASN A 1 152 ? 4.699 -41.344 -7.398 1 89.06 152 ASN A C 1
ATOM 1174 O O . ASN A 1 152 ? 5.371 -41.844 -8.297 1 89.06 152 ASN A O 1
ATOM 1178 N N . ALA A 1 153 ? 5.055 -40.156 -6.867 1 78.75 153 ALA A N 1
ATOM 1179 C CA . ALA A 1 153 ? 6.234 -39.438 -7.312 1 78.75 153 ALA A CA 1
ATOM 1180 C C . ALA A 1 153 ? 7.516 -40.062 -6.77 1 78.75 153 ALA A C 1
ATOM 1182 O O . ALA A 1 153 ? 8.602 -39.844 -7.316 1 78.75 153 ALA A O 1
ATOM 1183 N N . ASN A 1 154 ? 7.742 -40.719 -5.605 1 66.38 154 ASN A N 1
ATOM 1184 C CA . ASN A 1 154 ? 8.945 -41.219 -4.953 1 66.38 154 ASN A CA 1
ATOM 1185 C C . ASN A 1 154 ? 9.867 -41.906 -5.941 1 66.38 154 ASN A C 1
ATOM 1187 O O . ASN A 1 154 ? 11.078 -41.969 -5.746 1 66.38 154 ASN A O 1
ATOM 1191 N N . GLY A 1 155 ? 9.367 -42.562 -6.961 1 53.72 155 GLY A N 1
ATOM 1192 C CA . GLY A 1 155 ? 10.289 -43.406 -7.703 1 53.72 155 GLY A CA 1
ATOM 1193 C C . GLY A 1 155 ? 11.031 -42.656 -8.797 1 53.72 155 GLY A C 1
ATOM 1194 O O . GLY A 1 155 ? 11.875 -43.219 -9.484 1 53.72 155 GLY A O 1
ATOM 1195 N N . THR A 1 156 ? 10.594 -41.562 -9.133 1 50.56 156 THR A N 1
ATOM 1196 C CA . THR A 1 156 ? 11.281 -40.969 -10.266 1 50.56 156 THR A CA 1
ATOM 1197 C C . THR A 1 156 ? 12.438 -40.094 -9.797 1 50.56 156 THR A C 1
ATOM 1199 O O . THR A 1 156 ? 12.266 -39.281 -8.898 1 50.56 156 THR A O 1
ATOM 1202 N N . ASP A 1 157 ? 13.664 -40.594 -9.859 1 45.38 157 ASP A N 1
ATOM 1203 C CA . ASP A 1 157 ? 14.945 -39.938 -9.57 1 45.38 157 ASP A CA 1
ATOM 1204 C C . ASP A 1 157 ? 14.914 -38.469 -9.93 1 45.38 157 ASP A C 1
ATOM 1206 O O . ASP A 1 157 ? 14.703 -38.094 -11.086 1 45.38 157 ASP A O 1
ATOM 1210 N N . PRO A 1 158 ? 14.664 -37.594 -8.961 1 48.03 158 PRO A N 1
ATOM 1211 C CA . PRO A 1 158 ? 14.688 -36.156 -9.25 1 48.03 158 PRO A CA 1
ATOM 1212 C C . PRO A 1 158 ? 15.773 -35.75 -10.25 1 48.03 158 PRO A C 1
ATOM 1214 O O . PRO A 1 158 ? 15.727 -34.688 -10.836 1 48.03 158 PRO A O 1
ATOM 1217 N N . SER A 1 159 ? 16.828 -36.5 -10.141 1 44.97 159 SER A N 1
ATOM 1218 C CA . SER A 1 159 ? 18 -36.25 -10.977 1 44.97 159 SER A CA 1
ATOM 1219 C C . SER A 1 159 ? 17.688 -36.5 -12.453 1 44.97 159 SER A C 1
ATOM 1221 O O . SER A 1 159 ? 18.406 -36.031 -13.336 1 44.97 159 SER A O 1
ATOM 1223 N N . ASN A 1 160 ? 16.828 -37.5 -12.727 1 48.91 160 ASN A N 1
ATOM 1224 C CA . ASN A 1 160 ? 16.594 -37.812 -14.133 1 48.91 160 ASN A CA 1
ATOM 1225 C C . ASN A 1 160 ? 15.398 -37.062 -14.695 1 48.91 160 ASN A C 1
ATOM 1227 O O . ASN A 1 160 ? 14.312 -37.625 -14.828 1 48.91 160 ASN A O 1
ATOM 1231 N N . LYS A 1 161 ? 15.375 -35.688 -14.539 1 51.72 161 LYS A N 1
ATOM 1232 C CA . LYS A 1 161 ? 14.461 -34.688 -15.102 1 51.72 161 LYS A CA 1
ATOM 1233 C C . LYS A 1 161 ? 13.992 -35.094 -16.5 1 51.72 161 LYS A C 1
ATOM 1235 O O . LYS A 1 161 ? 13.031 -34.562 -17.016 1 51.72 161 LYS A O 1
ATOM 1240 N N . THR A 1 162 ? 14.82 -36 -17.141 1 54.22 162 THR A N 1
ATOM 1241 C CA . THR A 1 162 ? 14.586 -36.281 -18.547 1 54.22 162 THR A CA 1
ATOM 1242 C C . THR A 1 162 ? 13.477 -37.344 -18.703 1 54.22 162 THR A C 1
ATOM 1244 O O . THR A 1 162 ? 12.883 -37.469 -19.766 1 54.22 162 THR A O 1
ATOM 1247 N N . SER A 1 163 ? 13.258 -38.125 -17.641 1 61.22 163 SER A N 1
ATOM 1248 C CA . SER A 1 163 ? 12.461 -39.312 -18 1 61.22 163 SER A CA 1
ATOM 1249 C C . SER A 1 163 ? 11 -39.125 -17.594 1 61.22 163 SER A C 1
ATOM 1251 O O . SER A 1 163 ? 10.156 -39.969 -17.906 1 61.22 163 SER A O 1
ATOM 1253 N N . GLY A 1 164 ? 10.617 -37.938 -17.266 1 67.94 164 GLY A N 1
ATOM 1254 C CA . GLY A 1 164 ? 9.211 -37.844 -16.891 1 67.94 164 GLY A CA 1
ATOM 1255 C C . GLY A 1 164 ? 8.82 -38.812 -15.773 1 67.94 164 GLY A C 1
ATOM 1256 O O . GLY A 1 164 ? 9.688 -39.344 -15.086 1 67.94 164 GLY A O 1
ATOM 1257 N N . ASN A 1 165 ? 7.594 -38.844 -15.258 1 81.38 165 ASN A N 1
ATOM 1258 C CA . ASN A 1 165 ? 7.07 -39.75 -14.234 1 81.38 165 ASN A CA 1
ATOM 1259 C C . ASN A 1 165 ? 5.855 -40.531 -14.734 1 81.38 165 ASN A C 1
ATOM 1261 O O . ASN A 1 165 ? 4.715 -40.156 -14.438 1 81.38 165 ASN A O 1
ATOM 1265 N N . PRO A 1 166 ? 6.215 -41.562 -15.445 1 81.06 166 PRO A N 1
ATOM 1266 C CA . PRO A 1 166 ? 5.121 -42.312 -16.062 1 81.06 166 PRO A CA 1
ATOM 1267 C C . PRO A 1 166 ? 4.125 -42.844 -15.031 1 81.06 166 PRO A C 1
ATOM 1269 O O . PRO A 1 166 ? 2.934 -42.969 -15.328 1 81.06 166 PRO A O 1
ATOM 1272 N N . LYS A 1 167 ? 4.594 -43.125 -13.82 1 86.5 167 LYS A N 1
ATOM 1273 C CA . LYS A 1 167 ? 3.695 -43.625 -12.781 1 86.5 167 LYS A CA 1
ATOM 1274 C C . LYS A 1 167 ? 2.666 -42.562 -12.398 1 86.5 167 LYS A C 1
ATOM 1276 O O . LYS A 1 167 ? 1.479 -42.844 -12.25 1 86.5 167 LYS A O 1
ATOM 1281 N N . VAL A 1 168 ? 3.072 -41.344 -12.25 1 92.81 168 VAL A N 1
ATOM 1282 C CA . VAL A 1 168 ? 2.178 -40.219 -11.953 1 92.81 168 VAL A CA 1
ATOM 1283 C C . VAL A 1 168 ? 1.214 -40.031 -13.117 1 92.81 168 VAL A C 1
ATOM 1285 O O . VAL A 1 168 ? 0.011 -39.844 -12.914 1 92.81 168 VAL A O 1
ATOM 1288 N N . CYS A 1 169 ? 1.751 -40.094 -14.328 1 90.75 169 CYS A N 1
ATOM 1289 C CA . CYS A 1 169 ? 0.94 -39.844 -15.508 1 90.75 169 CYS A CA 1
ATOM 1290 C C . CYS A 1 169 ? -0.194 -40.844 -15.633 1 90.75 169 CYS A C 1
ATOM 1292 O O . CYS A 1 169 ? -1.318 -40.5 -15.984 1 90.75 169 CYS A O 1
ATOM 1294 N N . PHE A 1 170 ? 0.198 -42.062 -15.352 1 90.62 170 PHE A N 1
ATOM 1295 C CA . PHE A 1 170 ? -0.799 -43.125 -15.508 1 90.62 170 PHE A CA 1
ATOM 1296 C C . PHE A 1 170 ? -1.746 -43.156 -14.312 1 90.62 170 PHE A C 1
ATOM 1298 O O . PHE A 1 170 ? -2.967 -43.156 -14.477 1 90.62 170 PHE A O 1
ATOM 1305 N N . ASN A 1 171 ? -1.272 -43.094 -13.094 1 93.62 171 ASN A N 1
ATOM 1306 C CA . ASN A 1 171 ? -2.068 -43.281 -11.891 1 93.62 171 ASN A CA 1
ATOM 1307 C C . ASN A 1 171 ? -2.896 -42.062 -11.547 1 93.62 171 ASN A C 1
ATOM 1309 O O . ASN A 1 171 ? -3.953 -42.156 -10.922 1 93.62 171 ASN A O 1
ATOM 1313 N N . CYS A 1 172 ? -2.432 -40.938 -11.961 1 96.38 172 CYS A N 1
ATOM 1314 C CA . CYS A 1 172 ? -3.066 -39.719 -11.477 1 96.38 172 CYS A CA 1
ATOM 1315 C C . CYS A 1 172 ? -3.773 -38.969 -12.609 1 96.38 172 CYS A C 1
ATOM 1317 O O . CYS A 1 172 ? -4.215 -37.844 -12.438 1 96.38 172 CYS A O 1
ATOM 1319 N N . ALA A 1 173 ? -3.867 -39.562 -13.773 1 94.81 173 ALA A N 1
ATOM 1320 C CA . ALA A 1 173 ? -4.48 -38.938 -14.945 1 94.81 173 ALA A CA 1
ATOM 1321 C C . ALA A 1 173 ? -5.949 -38.594 -14.688 1 94.81 173 ALA A C 1
ATOM 1323 O O . ALA A 1 173 ? -6.441 -37.562 -15.117 1 94.81 173 ALA A O 1
ATOM 1324 N N . SER A 1 174 ? -6.586 -39.531 -14.062 1 95.75 174 SER A N 1
ATOM 1325 C CA . SER A 1 174 ? -8.008 -39.344 -13.789 1 95.75 174 SER A CA 1
ATOM 1326 C C . SER A 1 174 ? -8.227 -38.156 -12.859 1 95.75 174 SER A C 1
ATOM 1328 O O . SER A 1 174 ? -9.141 -37.344 -13.062 1 95.75 174 SER A O 1
ATOM 1330 N N . ASP A 1 175 ? -7.465 -38.062 -11.758 1 97.5 175 ASP A N 1
ATOM 1331 C CA . ASP A 1 175 ? -7.566 -36.938 -10.836 1 97.5 175 ASP A CA 1
ATOM 1332 C C . ASP A 1 175 ? -7.238 -35.625 -11.539 1 97.5 175 ASP A C 1
ATOM 1334 O O . ASP A 1 175 ? -7.879 -34.594 -11.281 1 97.5 175 ASP A O 1
ATOM 1338 N N . TYR A 1 176 ? -6.262 -35.625 -12.383 1 97.19 176 TYR A N 1
ATOM 1339 C CA . TYR A 1 176 ? -5.883 -34.438 -13.141 1 97.19 176 TYR A CA 1
ATOM 1340 C C . TYR A 1 176 ? -7.023 -33.969 -14.039 1 97.19 176 TYR A C 1
ATOM 1342 O O . TYR A 1 176 ? -7.344 -32.781 -14.094 1 97.19 176 TYR A O 1
ATOM 1350 N N . LYS A 1 177 ? -7.57 -34.938 -14.789 1 96.5 177 LYS A N 1
ATOM 1351 C CA . LYS A 1 177 ? -8.703 -34.625 -15.664 1 96.5 177 LYS A CA 1
ATOM 1352 C C . LYS A 1 177 ? -9.875 -34.062 -14.875 1 96.5 177 LYS A C 1
ATOM 1354 O O . LYS A 1 177 ? -10.555 -33.156 -15.32 1 96.5 177 LYS A O 1
ATOM 1359 N N . ALA A 1 178 ? -10.156 -34.656 -13.734 1 97.56 178 ALA A N 1
ATOM 1360 C CA . ALA A 1 178 ? -11.258 -34.188 -12.883 1 97.56 178 ALA A CA 1
ATOM 1361 C C . ALA A 1 178 ? -11.047 -32.75 -12.445 1 97.56 178 ALA A C 1
ATOM 1363 O O . ALA A 1 178 ? -12 -31.969 -12.422 1 97.56 178 ALA A O 1
ATOM 1364 N N . LEU A 1 179 ? -9.852 -32.438 -12.047 1 98.19 179 LEU A N 1
ATOM 1365 C CA . LEU A 1 179 ? -9.523 -31.078 -11.648 1 98.19 179 LEU A CA 1
ATOM 1366 C C . LEU A 1 179 ? -9.727 -30.109 -12.812 1 98.19 179 LEU A C 1
ATOM 1368 O O . LEU A 1 179 ? -10.375 -29.078 -12.656 1 98.19 179 LEU A O 1
ATOM 1372 N N . ASN A 1 180 ? -9.18 -30.422 -13.961 1 96.69 180 ASN A N 1
ATOM 1373 C CA . ASN A 1 180 ? -9.273 -29.562 -15.133 1 96.69 180 ASN A CA 1
ATOM 1374 C C . ASN A 1 180 ? -10.719 -29.375 -15.578 1 96.69 180 ASN A C 1
ATOM 1376 O O . ASN A 1 180 ? -11.141 -28.266 -15.898 1 96.69 180 ASN A O 1
ATOM 1380 N N . ASP A 1 181 ? -11.414 -30.484 -15.641 1 95.5 181 ASP A N 1
ATOM 1381 C CA . ASP A 1 181 ? -12.82 -30.422 -16.031 1 95.5 181 ASP A CA 1
ATOM 1382 C C . ASP A 1 181 ? -13.617 -29.547 -15.086 1 95.5 181 ASP A C 1
ATOM 1384 O O . ASP A 1 181 ? -14.445 -28.734 -15.523 1 95.5 181 ASP A O 1
ATOM 1388 N N . TYR A 1 182 ? -13.344 -29.75 -13.789 1 97.44 182 TYR A N 1
ATOM 1389 C CA . TYR A 1 182 ? -14.039 -28.938 -12.812 1 97.44 182 TYR A CA 1
ATOM 1390 C C . TYR A 1 182 ? -13.766 -27.453 -13.047 1 97.44 182 TYR A C 1
ATOM 1392 O O . TYR A 1 182 ? -14.672 -26.625 -12.969 1 97.44 182 TYR A O 1
ATOM 1400 N N . TYR A 1 183 ? -12.562 -27.125 -13.273 1 97.44 183 TYR A N 1
ATOM 1401 C CA . TYR A 1 183 ? -12.148 -25.75 -13.508 1 97.44 183 TYR A CA 1
ATOM 1402 C C . TYR A 1 183 ? -12.852 -25.172 -14.734 1 97.44 183 TYR A C 1
ATOM 1404 O O . TYR A 1 183 ? -13.406 -24.062 -14.672 1 97.44 183 TYR A O 1
ATOM 1412 N N . ILE A 1 184 ? -12.852 -25.875 -15.836 1 94.94 184 ILE A N 1
ATOM 1413 C CA . ILE A 1 184 ? -13.391 -25.422 -17.109 1 94.94 184 ILE A CA 1
ATOM 1414 C C . ILE A 1 184 ? -14.906 -25.234 -16.984 1 94.94 184 ILE A C 1
ATOM 1416 O O . ILE A 1 184 ? -15.445 -24.203 -17.422 1 94.94 184 ILE A O 1
ATOM 1420 N N . VAL A 1 185 ? -15.562 -26.078 -16.359 1 93.38 185 VAL A N 1
ATOM 1421 C CA . VAL A 1 185 ? -17.016 -26.062 -16.266 1 93.38 185 VAL A CA 1
ATOM 1422 C C . VAL A 1 185 ? -17.469 -24.922 -15.359 1 93.38 185 VAL A C 1
ATOM 1424 O O . VAL A 1 185 ? -18.422 -24.203 -15.68 1 93.38 185 VAL A O 1
ATOM 1427 N N . ASN A 1 186 ? -16.766 -24.75 -14.266 1 94.62 186 ASN A N 1
ATOM 1428 C CA . ASN A 1 186 ? -17.266 -23.828 -13.25 1 94.62 186 ASN A CA 1
ATOM 1429 C C . ASN A 1 186 ? -16.672 -22.438 -13.422 1 94.62 186 ASN A C 1
ATOM 1431 O O . ASN A 1 186 ? -17.188 -21.469 -12.859 1 94.62 186 ASN A O 1
ATOM 1435 N N . LYS A 1 187 ? -15.602 -22.266 -14.156 1 92.62 187 LYS A N 1
ATOM 1436 C CA . LYS A 1 187 ? -15.008 -20.938 -14.398 1 92.62 187 LYS A CA 1
ATOM 1437 C C . LYS A 1 187 ? -16.031 -19.984 -14.984 1 92.62 187 LYS A C 1
ATOM 1439 O O . LYS A 1 187 ? -16.094 -18.812 -14.594 1 92.62 187 LYS A O 1
ATOM 1444 N N . SER A 1 188 ? -16.859 -20.453 -15.859 1 87.56 188 SER A N 1
ATOM 1445 C CA . SER A 1 188 ? -17.859 -19.625 -16.516 1 87.56 188 SER A CA 1
ATOM 1446 C C . SER A 1 188 ? -19.016 -19.297 -15.562 1 87.56 188 SER A C 1
ATOM 1448 O O . SER A 1 188 ? -19.609 -18.219 -15.648 1 87.56 188 SER A O 1
ATOM 1450 N N . LEU A 1 189 ? -19.297 -20.172 -14.664 1 84.5 189 LEU A N 1
ATOM 1451 C CA . LEU A 1 189 ? -20.422 -20.016 -13.742 1 84.5 189 LEU A CA 1
ATOM 1452 C C . LEU A 1 189 ? -20.125 -18.953 -12.703 1 84.5 189 LEU A C 1
ATOM 1454 O O . LEU A 1 189 ? -21.031 -18.25 -12.242 1 84.5 189 LEU A O 1
ATOM 1458 N N . VAL A 1 190 ? -18.891 -18.828 -12.266 1 84.25 190 VAL A N 1
ATOM 1459 C CA . VAL A 1 190 ? -18.547 -17.906 -11.188 1 84.25 190 VAL A CA 1
ATOM 1460 C C . VAL A 1 190 ? -17.906 -16.641 -11.773 1 84.25 190 VAL A C 1
ATOM 1462 O O . VAL A 1 190 ? -17.297 -15.859 -11.047 1 84.25 190 VAL A O 1
ATOM 1465 N N . ASN A 1 191 ? -17.984 -16.422 -13.086 1 86.38 191 ASN A N 1
ATOM 1466 C CA . ASN A 1 191 ? -17.375 -15.289 -13.766 1 86.38 191 ASN A CA 1
ATOM 1467 C C . ASN A 1 191 ? -15.859 -15.266 -13.555 1 86.38 191 ASN A C 1
ATOM 1469 O O . ASN A 1 191 ? -15.281 -14.219 -13.258 1 86.38 191 ASN A O 1
ATOM 1473 N N . GLY A 1 192 ? -15.281 -16.516 -13.453 1 92.06 192 GLY A N 1
ATOM 1474 C CA . GLY A 1 192 ? -13.852 -16.656 -13.242 1 92.06 192 GLY A CA 1
ATOM 1475 C C . GLY A 1 192 ? -13.484 -16.891 -11.789 1 92.06 192 GLY A C 1
ATOM 1476 O O . GLY A 1 192 ? -14.102 -16.312 -10.883 1 92.06 192 GLY A O 1
ATOM 1477 N N . PHE A 1 193 ? -12.5 -17.734 -11.586 1 96.19 193 PHE A N 1
ATOM 1478 C CA . PHE A 1 193 ? -11.969 -17.953 -10.25 1 96.19 193 PHE A CA 1
ATOM 1479 C C . PHE A 1 193 ? -10.977 -16.844 -9.883 1 96.19 193 PHE A C 1
ATOM 1481 O O . PHE A 1 193 ? -10.516 -16.109 -10.758 1 96.19 193 PHE A O 1
ATOM 1488 N N . CYS A 1 194 ? -10.734 -16.703 -8.57 1 97 194 CYS A N 1
ATOM 1489 C CA . CYS A 1 194 ? -9.719 -15.742 -8.141 1 97 194 CYS A CA 1
ATOM 1490 C C . CYS A 1 194 ? -8.336 -16.172 -8.602 1 97 194 CYS A C 1
ATOM 1492 O O . CYS A 1 194 ? -8.156 -17.297 -9.086 1 97 194 CYS A O 1
ATOM 1494 N N . MET A 1 195 ? -7.438 -15.305 -8.484 1 96.56 195 MET A N 1
ATOM 1495 C CA . MET A 1 195 ? -6.094 -15.547 -9.008 1 96.56 195 MET A CA 1
ATOM 1496 C C . MET A 1 195 ? -5.402 -16.672 -8.242 1 96.56 195 MET A C 1
ATOM 1498 O O . MET A 1 195 ? -4.504 -17.328 -8.766 1 96.56 195 MET A O 1
ATOM 1502 N N . ASP A 1 196 ? -5.727 -16.891 -6.934 1 97.12 196 ASP A N 1
ATOM 1503 C CA . ASP A 1 196 ? -5.195 -18.031 -6.188 1 97.12 196 ASP A CA 1
ATOM 1504 C C . ASP A 1 196 ? -5.434 -19.328 -6.938 1 97.12 196 ASP A C 1
ATOM 1506 O O . ASP A 1 196 ? -4.52 -20.141 -7.086 1 97.12 196 ASP A O 1
ATOM 1510 N N . ILE A 1 197 ? -6.648 -19.484 -7.406 1 97.5 197 ILE A N 1
ATOM 1511 C CA . ILE A 1 197 ? -7.062 -20.719 -8.055 1 97.5 197 ILE A CA 1
ATOM 1512 C C . ILE A 1 197 ? -6.473 -20.797 -9.461 1 97.5 197 ILE A C 1
ATOM 1514 O O . ILE A 1 197 ? -5.961 -21.844 -9.875 1 97.5 197 ILE A O 1
ATOM 1518 N N . THR A 1 198 ? -6.551 -19.703 -10.188 1 95.5 198 THR A N 1
ATOM 1519 C CA . THR A 1 198 ? -6.016 -19.656 -11.539 1 95.5 198 THR A CA 1
ATOM 1520 C C . THR A 1 198 ? -4.527 -20 -11.547 1 95.5 198 THR A C 1
ATOM 1522 O O . THR A 1 198 ? -4.051 -20.734 -12.398 1 95.5 198 THR A O 1
ATOM 1525 N N . ASP A 1 199 ? -3.863 -19.438 -10.609 1 94 199 ASP A N 1
ATOM 1526 C CA . ASP A 1 199 ? -2.439 -19.719 -10.477 1 94 199 ASP A CA 1
ATOM 1527 C C . ASP A 1 199 ? -2.209 -21.188 -10.148 1 94 199 ASP A C 1
ATOM 1529 O O . ASP A 1 199 ? -1.305 -21.828 -10.695 1 94 199 ASP A O 1
ATOM 1533 N N . MET A 1 200 ? -2.949 -21.719 -9.258 1 95.5 200 MET A N 1
ATOM 1534 C CA . MET A 1 200 ? -2.842 -23.125 -8.867 1 95.5 200 MET A CA 1
ATOM 1535 C C . MET A 1 200 ? -3.066 -24.031 -10.062 1 95.5 200 MET A C 1
ATOM 1537 O O . MET A 1 200 ? -2.312 -24.984 -10.273 1 95.5 200 MET A O 1
ATOM 1541 N N . ILE A 1 201 ? -4.082 -23.719 -10.859 1 95.5 201 ILE A N 1
ATOM 1542 C CA . ILE A 1 201 ? -4.395 -24.531 -12.031 1 95.5 201 ILE A CA 1
ATOM 1543 C C . ILE A 1 201 ? -3.264 -24.422 -13.047 1 95.5 201 ILE A C 1
ATOM 1545 O O . ILE A 1 201 ? -2.812 -25.438 -13.602 1 95.5 201 ILE A O 1
ATOM 1549 N N . ASN A 1 202 ? -2.803 -23.219 -13.305 1 91.56 202 ASN A N 1
ATOM 1550 C CA . ASN A 1 202 ? -1.724 -23 -14.266 1 91.56 202 ASN A CA 1
ATOM 1551 C C . ASN A 1 202 ? -0.448 -23.719 -13.844 1 91.56 202 ASN A C 1
ATOM 1553 O O . ASN A 1 202 ? 0.242 -24.312 -14.672 1 91.56 202 ASN A O 1
ATOM 1557 N N . THR A 1 203 ? -0.156 -23.703 -12.594 1 91.5 203 THR A N 1
ATOM 1558 C CA . THR A 1 203 ? 1.015 -24.391 -12.062 1 91.5 203 THR A CA 1
ATOM 1559 C C . THR A 1 203 ? 0.856 -25.906 -12.188 1 91.5 203 THR A C 1
ATOM 1561 O O . THR A 1 203 ? 1.801 -26.609 -12.555 1 91.5 203 THR A O 1
ATOM 1564 N N . THR A 1 204 ? -0.319 -26.344 -11.836 1 93.62 204 THR A N 1
ATOM 1565 C CA . THR A 1 204 ? -0.603 -27.766 -11.938 1 93.62 204 THR A CA 1
ATOM 1566 C C . THR A 1 204 ? -0.458 -28.234 -13.383 1 93.62 204 THR A C 1
ATOM 1568 O O . THR A 1 204 ? 0.161 -29.266 -13.648 1 93.62 204 THR A O 1
ATOM 1571 N N . ARG A 1 205 ? -0.984 -27.469 -14.305 1 92.81 205 ARG A N 1
ATOM 1572 C CA . ARG A 1 205 ? -0.894 -27.812 -15.719 1 92.81 205 ARG A CA 1
ATOM 1573 C C . ARG A 1 205 ? 0.553 -27.797 -16.203 1 92.81 205 ARG A C 1
ATOM 1575 O O . ARG A 1 205 ? 0.969 -28.641 -16.984 1 92.81 205 ARG A O 1
ATOM 1582 N N . TYR A 1 206 ? 1.24 -26.875 -15.734 1 88.69 206 TYR A N 1
ATOM 1583 C CA . TYR A 1 206 ? 2.656 -26.797 -16.078 1 88.69 206 TYR A CA 1
ATOM 1584 C C . TYR A 1 206 ? 3.41 -28.016 -15.562 1 88.69 206 TYR A C 1
ATOM 1586 O O . TYR A 1 206 ? 4.188 -28.641 -16.297 1 88.69 206 TYR A O 1
ATOM 1594 N N . ARG A 1 207 ? 3.213 -28.375 -14.297 1 90 207 ARG A N 1
ATOM 1595 C CA . ARG A 1 207 ? 3.877 -29.531 -13.719 1 90 207 ARG A CA 1
ATOM 1596 C C . ARG A 1 207 ? 3.484 -30.812 -14.453 1 90 207 ARG A C 1
ATOM 1598 O O . ARG A 1 207 ? 4.332 -31.656 -14.742 1 90 207 ARG A O 1
ATOM 1605 N N . TRP A 1 208 ? 2.309 -30.922 -14.773 1 91 208 TRP A N 1
ATOM 1606 C CA . TRP A 1 208 ? 1.789 -32.094 -15.461 1 91 208 TRP A CA 1
ATOM 1607 C C . TRP A 1 208 ? 2.465 -32.281 -16.812 1 91 208 TRP A C 1
ATOM 1609 O O . TRP A 1 208 ? 2.898 -33.375 -17.156 1 91 208 TRP A O 1
ATOM 1619 N N . SER A 1 209 ? 2.646 -31.234 -17.562 1 88 209 SER A N 1
ATOM 1620 C CA . SER A 1 209 ? 3.135 -31.297 -18.938 1 88 209 SER A CA 1
ATOM 1621 C C . SER A 1 209 ? 4.656 -31.266 -18.984 1 88 209 SER A C 1
ATOM 1623 O O . SER A 1 209 ? 5.281 -32 -19.734 1 88 209 SER A O 1
ATOM 1625 N N . GLN A 1 210 ? 5.266 -30.406 -18.109 1 84.12 210 GLN A N 1
ATOM 1626 C CA . GLN A 1 210 ? 6.695 -30.141 -18.234 1 84.12 210 GLN A CA 1
ATOM 1627 C C . GLN A 1 210 ? 7.496 -30.922 -17.203 1 84.12 210 GLN A C 1
ATOM 1629 O O . GLN A 1 210 ? 8.555 -31.484 -17.516 1 84.12 210 GLN A O 1
ATOM 1634 N N . GLU A 1 211 ? 6.977 -30.969 -16.047 1 84 211 GLU A N 1
ATOM 1635 C CA . GLU A 1 211 ? 7.719 -31.641 -14.984 1 84 211 GLU A CA 1
ATOM 1636 C C . GLU A 1 211 ? 7.527 -33.156 -15.039 1 84 211 GLU A C 1
ATOM 1638 O O . GLU A 1 211 ? 8.5 -33.906 -15.031 1 84 211 GLU A O 1
ATOM 1643 N N . PHE A 1 212 ? 6.297 -33.594 -15.227 1 87.62 212 PHE A N 1
ATOM 1644 C CA . PHE A 1 212 ? 6.008 -35.031 -15.227 1 87.62 212 PHE A CA 1
ATOM 1645 C C . PHE A 1 212 ? 5.969 -35.594 -16.656 1 87.62 212 PHE A C 1
ATOM 1647 O O . PHE A 1 212 ? 6.023 -36.781 -16.859 1 87.62 212 PHE A O 1
ATOM 1654 N N . ARG A 1 213 ? 5.883 -34.625 -17.609 1 86.62 213 ARG A N 1
ATOM 1655 C CA . ARG A 1 213 ? 5.898 -34.938 -19.031 1 86.62 213 ARG A CA 1
ATOM 1656 C C . ARG A 1 213 ? 4.762 -35.875 -19.391 1 86.62 213 ARG A C 1
ATOM 1658 O O . ARG A 1 213 ? 4.973 -36.875 -20.094 1 86.62 213 ARG A O 1
ATOM 1665 N N . CYS A 1 214 ? 3.748 -35.688 -18.797 1 85.06 214 CYS A N 1
ATOM 1666 C CA . CYS A 1 214 ? 2.582 -36.531 -19.016 1 85.06 214 CYS A CA 1
ATOM 1667 C C . CYS A 1 214 ? 1.912 -36.188 -20.344 1 85.06 214 CYS A C 1
ATOM 1669 O O . CYS A 1 214 ? 1.006 -36.906 -20.781 1 85.06 214 CYS A O 1
ATOM 1671 N N . CYS A 1 215 ? 2.102 -35.156 -21.078 1 71.75 215 CYS A N 1
ATOM 1672 C CA . CYS A 1 215 ? 1.527 -34.812 -22.375 1 71.75 215 CYS A CA 1
ATOM 1673 C C . CYS A 1 215 ? 2.404 -35.312 -23.5 1 71.75 215 CYS A C 1
ATOM 1675 O O . CYS A 1 215 ? 2.098 -35.094 -24.688 1 71.75 215 CYS A O 1
ATOM 1677 N N . SER A 1 216 ? 3.6 -35.844 -23.25 1 57.25 216 SER A N 1
ATOM 1678 C CA . SER A 1 216 ? 4.543 -36.219 -24.297 1 57.25 216 SER A CA 1
ATOM 1679 C C . SER A 1 216 ? 3.926 -37.219 -25.266 1 57.25 216 SER A C 1
ATOM 1681 O O . SER A 1 216 ? 4.316 -37.281 -26.422 1 57.25 216 SER A O 1
ATOM 1683 N N . GLU A 1 217 ? 3.09 -38.094 -24.781 1 48.72 217 GLU A N 1
ATOM 1684 C CA . GLU A 1 217 ? 2.594 -38.969 -25.828 1 48.72 217 GLU A CA 1
ATOM 1685 C C . GLU A 1 217 ? 1.87 -38.188 -26.922 1 48.72 217 GLU A C 1
ATOM 1687 O O . GLU A 1 217 ? 1.718 -38.656 -28.047 1 48.72 217 GLU A O 1
ATOM 1692 N N . ARG A 1 218 ? 1.407 -37 -26.625 1 48.12 218 ARG A N 1
ATOM 1693 C CA . ARG A 1 218 ? 0.826 -36.125 -27.656 1 48.12 218 ARG A CA 1
ATOM 1694 C C . ARG A 1 218 ? 1.912 -35.5 -28.531 1 48.12 218 ARG A C 1
ATOM 1696 O O . ARG A 1 218 ? 1.615 -34.906 -29.562 1 48.12 218 ARG A O 1
ATOM 1703 N N . GLU A 1 219 ? 3.037 -35.406 -27.984 1 47.97 219 GLU A N 1
ATOM 1704 C CA . GLU A 1 219 ? 4.191 -34.938 -28.734 1 47.97 219 GLU A CA 1
ATOM 1705 C C . GLU A 1 219 ? 4.441 -35.812 -29.969 1 47.97 219 GLU A C 1
ATOM 1707 O O . GLU A 1 219 ? 5.086 -35.375 -30.922 1 47.97 219 GLU A O 1
ATOM 1712 N N . GLN A 1 220 ? 3.932 -36.906 -29.906 1 46.28 220 GLN A N 1
ATOM 1713 C CA . GLN A 1 220 ? 4.152 -37.75 -31.078 1 46.28 220 GLN A CA 1
ATOM 1714 C C . GLN A 1 220 ? 3.484 -37.188 -32.312 1 46.28 220 GLN A C 1
ATOM 1716 O O . GLN A 1 220 ? 3.869 -37.5 -33.438 1 46.28 220 GLN A O 1
ATOM 1721 N N . PRO A 1 221 ? 2.463 -36.406 -32.062 1 51.34 221 PRO A N 1
ATOM 1722 C CA . PRO A 1 221 ? 1.814 -35.969 -33.281 1 51.34 221 PRO A CA 1
ATOM 1723 C C . PRO A 1 221 ? 2.596 -34.875 -34 1 51.34 221 PRO A C 1
ATOM 1725 O O . PRO A 1 221 ? 2.496 -34.719 -35.219 1 51.34 221 PRO A O 1
ATOM 1728 N N . GLU A 1 222 ? 3.385 -34.156 -33.25 1 54.09 222 GLU A N 1
ATOM 1729 C CA . GLU A 1 222 ? 4.16 -33.156 -33.969 1 54.09 222 GLU A CA 1
ATOM 1730 C C . GLU A 1 222 ? 5.191 -33.781 -34.906 1 54.09 222 GLU A C 1
ATOM 1732 O O . GLU A 1 222 ? 5.418 -33.312 -36 1 54.09 222 GLU A O 1
ATOM 1737 N N . THR A 1 223 ? 5.789 -34.812 -34.406 1 54.75 223 THR A N 1
ATOM 1738 C CA . THR A 1 223 ? 6.688 -35.531 -35.281 1 54.75 223 THR A CA 1
ATOM 1739 C C . THR A 1 223 ? 5.934 -36.062 -36.5 1 54.75 223 THR A C 1
ATOM 1741 O O . THR A 1 223 ? 6.434 -36 -37.625 1 54.75 223 THR A O 1
ATOM 1744 N N . ILE A 1 224 ? 4.754 -36.562 -36.188 1 58.03 224 ILE A N 1
ATOM 1745 C CA . ILE A 1 224 ? 3.922 -37 -37.312 1 58.03 224 ILE A CA 1
ATOM 1746 C C . ILE A 1 224 ? 3.537 -35.781 -38.156 1 58.03 224 ILE A C 1
ATOM 1748 O O . ILE A 1 224 ? 3.6 -35.844 -39.375 1 58.03 224 ILE A O 1
ATOM 1752 N N . PHE A 1 225 ? 3.293 -34.719 -37.5 1 62.62 225 PHE A N 1
ATOM 1753 C CA . PHE A 1 225 ? 2.938 -33.469 -38.188 1 62.62 225 PHE A CA 1
ATOM 1754 C C . PHE A 1 225 ? 4.133 -32.938 -38.969 1 62.62 225 PHE A C 1
ATOM 1756 O O . PHE A 1 225 ? 4 -32.562 -40.125 1 62.62 225 PHE A O 1
ATOM 1763 N N . LEU A 1 226 ? 5.273 -32.938 -38.438 1 68.44 226 LEU A N 1
ATOM 1764 C CA . LEU A 1 226 ? 6.48 -32.5 -39.125 1 68.44 226 LEU A CA 1
ATOM 1765 C C . LEU A 1 226 ? 6.844 -33.469 -40.25 1 68.44 226 LEU A C 1
ATOM 1767 O O . LEU A 1 226 ? 7.238 -33.062 -41.344 1 68.44 226 LEU A O 1
ATOM 1771 N N . LEU A 1 227 ? 6.613 -34.75 -39.969 1 71.06 227 LEU A N 1
ATOM 1772 C CA . LEU A 1 227 ? 6.875 -35.75 -41 1 71.06 227 LEU A CA 1
ATOM 1773 C C . LEU A 1 227 ? 5.879 -35.625 -42.125 1 71.06 227 LEU A C 1
ATOM 1775 O O . LEU A 1 227 ? 6.262 -35.719 -43.312 1 71.06 227 LEU A O 1
ATOM 1779 N N . VAL A 1 228 ? 4.664 -35.281 -41.781 1 74.88 228 VAL A N 1
ATOM 1780 C CA . VAL A 1 228 ? 3.633 -35.125 -42.812 1 74.88 228 VAL A CA 1
ATOM 1781 C C . VAL A 1 228 ? 3.861 -33.844 -43.594 1 74.88 228 VAL A C 1
ATOM 1783 O O . VAL A 1 228 ? 3.762 -33.812 -44.812 1 74.88 228 VAL A O 1
ATOM 1786 N N . THR A 1 229 ? 4.27 -32.812 -42.906 1 76.94 229 THR A N 1
ATOM 1787 C CA . THR A 1 229 ? 4.539 -31.531 -43.594 1 76.94 229 THR A CA 1
ATOM 1788 C C . THR A 1 229 ? 5.781 -31.625 -44.469 1 76.94 229 THR A C 1
ATOM 1790 O O . THR A 1 229 ? 5.805 -31.094 -45.562 1 76.94 229 THR A O 1
ATOM 1793 N N . MET A 1 230 ? 6.734 -32.344 -44.031 1 77.69 230 MET A N 1
ATOM 1794 C CA . MET A 1 230 ? 7.926 -32.594 -44.844 1 77.69 230 MET A CA 1
ATOM 1795 C C . MET A 1 230 ? 7.594 -33.406 -46.094 1 77.69 230 MET A C 1
ATOM 1797 O O . MET A 1 230 ? 8.086 -33.125 -47.188 1 77.69 230 MET A O 1
ATOM 1801 N N . THR A 1 231 ? 6.727 -34.438 -45.969 1 77.88 231 THR A N 1
ATOM 1802 C CA . THR A 1 231 ? 6.297 -35.281 -47.094 1 77.88 231 THR A CA 1
ATOM 1803 C C . THR A 1 231 ? 5.5 -34.469 -48.094 1 77.88 231 THR A C 1
ATOM 1805 O O . THR A 1 231 ? 5.703 -34.594 -49.312 1 77.88 231 THR A O 1
ATOM 1808 N N . PHE A 1 232 ? 4.734 -33.531 -47.594 1 80.19 232 PHE A N 1
ATOM 1809 C CA . PHE A 1 232 ? 3.922 -32.719 -48.5 1 80.19 232 PHE A CA 1
ATOM 1810 C C . PHE A 1 232 ? 4.781 -31.672 -49.188 1 80.19 232 PHE A C 1
ATOM 1812 O O . PHE A 1 232 ? 4.523 -31.328 -50.344 1 80.19 232 PHE A O 1
ATOM 1819 N N . CYS A 1 233 ? 5.879 -31.266 -48.625 1 82.06 233 CYS A N 1
ATOM 1820 C CA . CYS A 1 233 ? 6.797 -30.297 -49.219 1 82.06 233 CYS A CA 1
ATOM 1821 C C . CYS A 1 233 ? 7.703 -30.969 -50.25 1 82.06 233 CYS A C 1
ATOM 1823 O O . CYS A 1 233 ? 8.086 -30.344 -51.25 1 82.06 233 CYS A O 1
ATOM 1825 N N . ILE A 1 234 ? 7.898 -32.219 -50.062 1 81.38 234 ILE A N 1
ATOM 1826 C CA . ILE A 1 234 ? 8.773 -32.969 -50.938 1 81.38 234 ILE A CA 1
ATOM 1827 C C . ILE A 1 234 ? 7.996 -33.438 -52.188 1 81.38 234 ILE A C 1
ATOM 1829 O O . ILE A 1 234 ? 8.555 -33.562 -53.25 1 81.38 234 ILE A O 1
ATOM 1833 N N . ILE A 1 235 ? 6.672 -33.5 -52.062 1 81.06 235 ILE A N 1
ATOM 1834 C CA . ILE A 1 235 ? 5.816 -34 -53.125 1 81.06 235 ILE A CA 1
ATOM 1835 C C . ILE A 1 235 ? 5.914 -33.094 -54.344 1 81.06 235 ILE A C 1
ATOM 1837 O O . ILE A 1 235 ? 6.156 -33.562 -55.469 1 81.06 235 ILE A O 1
ATOM 1841 N N . PRO A 1 236 ? 5.805 -31.781 -54.219 1 82.44 236 PRO A N 1
ATOM 1842 C CA . PRO A 1 236 ? 5.945 -30.953 -55.438 1 82.44 236 PRO A CA 1
ATOM 1843 C C . PRO A 1 236 ? 7.355 -30.984 -56 1 82.44 236 PRO A C 1
ATOM 1845 O O . PRO A 1 236 ? 7.527 -30.969 -57.219 1 82.44 236 PRO A O 1
ATOM 1848 N N . LEU A 1 237 ? 8.336 -31.125 -55.281 1 81 237 LEU A N 1
ATOM 1849 C CA . LEU A 1 237 ? 9.719 -31.172 -55.719 1 81 237 LEU A CA 1
ATOM 1850 C C . LEU A 1 237 ? 9.984 -32.438 -56.5 1 81 237 LEU A C 1
ATOM 1852 O O . LEU A 1 237 ? 10.633 -32.406 -57.562 1 81 237 LEU A O 1
ATOM 1856 N N . VAL A 1 238 ? 9.453 -33.594 -56.031 1 82.75 238 VAL A N 1
ATOM 1857 C CA . VAL A 1 238 ? 9.57 -34.906 -56.719 1 82.75 238 VAL A CA 1
ATOM 1858 C C . VAL A 1 238 ? 8.766 -34.844 -58.031 1 82.75 238 VAL A C 1
ATOM 1860 O O . VAL A 1 238 ? 9.234 -35.344 -59.062 1 82.75 238 VAL A O 1
ATOM 1863 N N . PHE A 1 239 ? 7.641 -34.219 -57.969 1 80.5 239 PHE A N 1
ATOM 1864 C CA . PHE A 1 239 ? 6.789 -34.094 -59.125 1 80.5 239 PHE A CA 1
ATOM 1865 C C . PHE A 1 239 ? 7.484 -33.281 -60.219 1 80.5 239 PHE A C 1
ATOM 1867 O O . PHE A 1 239 ? 7.488 -33.656 -61.375 1 80.5 239 PHE A O 1
ATOM 1874 N N . TYR A 1 240 ? 8.102 -32.188 -59.906 1 83.94 240 TYR A N 1
ATOM 1875 C CA . TYR A 1 240 ? 8.797 -31.344 -60.875 1 83.94 240 TYR A CA 1
ATOM 1876 C C . TYR A 1 240 ? 10.016 -32.031 -61.438 1 83.94 240 TYR A C 1
ATOM 1878 O O . TYR A 1 240 ? 10.289 -31.938 -62.625 1 83.94 240 TYR A O 1
ATOM 1886 N N . LEU A 1 241 ? 10.617 -32.781 -60.625 1 81.06 241 LEU A N 1
ATOM 1887 C CA . LEU A 1 241 ? 11.758 -33.562 -61.094 1 81.06 241 LEU A CA 1
ATOM 1888 C C . LEU A 1 241 ? 11.32 -34.688 -62.031 1 81.06 241 LEU A C 1
ATOM 1890 O O . LEU A 1 241 ? 11.961 -34.938 -63.031 1 81.06 241 LEU A O 1
ATOM 1894 N N . PHE A 1 242 ? 10.156 -35.281 -61.719 1 78.94 242 PHE A N 1
ATOM 1895 C CA . PHE A 1 242 ? 9.57 -36.312 -62.562 1 78.94 242 PHE A CA 1
ATOM 1896 C C . PHE A 1 242 ? 9.133 -35.781 -63.906 1 78.94 242 PHE A C 1
ATOM 1898 O O . PHE A 1 242 ? 9.391 -36.406 -64.938 1 78.94 242 PHE A O 1
ATOM 1905 N N . VAL A 1 243 ? 8.625 -34.625 -63.938 1 78.75 243 VAL A N 1
ATOM 1906 C CA . VAL A 1 243 ? 8.188 -33.969 -65.188 1 78.75 243 VAL A CA 1
ATOM 1907 C C . VAL A 1 243 ? 9.398 -33.594 -66 1 78.75 243 VAL A C 1
ATOM 1909 O O . VAL A 1 243 ? 9.398 -33.812 -67.25 1 78.75 243 VAL A O 1
ATOM 1912 N N . ARG A 1 244 ? 10.391 -33.125 -65.5 1 79.5 244 ARG A N 1
ATOM 1913 C CA . ARG A 1 244 ? 11.617 -32.75 -66.188 1 79.5 244 ARG A CA 1
ATOM 1914 C C . ARG A 1 244 ? 12.289 -33.969 -66.812 1 79.5 244 ARG A C 1
ATOM 1916 O O . ARG A 1 244 ? 12.773 -33.938 -67.938 1 79.5 244 ARG A O 1
ATOM 1923 N N . LEU A 1 245 ? 12.258 -35.031 -66.188 1 77.12 245 LEU A N 1
ATOM 1924 C CA . LEU A 1 245 ? 12.883 -36.25 -66.688 1 77.12 245 LEU A CA 1
ATOM 1925 C C . LEU A 1 245 ? 12.062 -36.906 -67.75 1 77.12 245 LEU A C 1
ATOM 1927 O O . LEU A 1 245 ? 12.617 -37.469 -68.75 1 77.12 245 LEU A O 1
ATOM 1931 N N . CYS A 1 246 ? 10.797 -36.719 -67.75 1 70.5 246 CYS A N 1
ATOM 1932 C CA . CYS A 1 246 ? 9.906 -37.281 -68.75 1 70.5 246 CYS A CA 1
ATOM 1933 C C . CYS A 1 246 ? 9.906 -36.406 -70 1 70.5 246 CYS A C 1
ATOM 1935 O O . CYS A 1 246 ? 9.695 -36.875 -71.125 1 70.5 246 CYS A O 1
ATOM 1937 N N . THR A 1 247 ? 10.078 -35.094 -69.75 1 63.12 247 THR A N 1
ATOM 1938 C CA . THR A 1 247 ? 10.055 -34.188 -70.875 1 63.12 247 THR A CA 1
ATOM 1939 C C . THR A 1 247 ? 11.375 -34.219 -71.688 1 63.12 247 THR A C 1
ATOM 1941 O O . THR A 1 247 ? 11.406 -34.031 -72.875 1 63.12 247 THR A O 1
ATOM 1944 N N . VAL A 1 248 ? 12.477 -34.438 -71.062 1 62.12 248 VAL A N 1
ATOM 1945 C CA . VAL A 1 248 ? 13.766 -34.406 -71.75 1 62.12 248 VAL A CA 1
ATOM 1946 C C . VAL A 1 248 ? 13.859 -35.625 -72.688 1 62.12 248 VAL A C 1
ATOM 1948 O O . VAL A 1 248 ? 14.523 -35.531 -73.688 1 62.12 248 VAL A O 1
ATOM 1951 N N . LYS A 1 249 ? 13.094 -36.75 -72.5 1 57.88 249 LYS A N 1
ATOM 1952 C CA . LYS A 1 249 ? 13.266 -37.844 -73.438 1 57.88 249 LYS A CA 1
ATOM 1953 C C . LYS A 1 249 ? 12.625 -37.531 -74.812 1 57.88 249 LYS A C 1
ATOM 1955 O O . LYS A 1 249 ? 12.953 -38.156 -75.812 1 57.88 249 LYS A O 1
ATOM 1960 N N . HIS A 1 250 ? 11.672 -36.656 -74.875 1 53.19 250 HIS A N 1
ATOM 1961 C CA . HIS A 1 250 ? 11.031 -36.531 -76.188 1 53.19 250 HIS A CA 1
ATOM 1962 C C . HIS A 1 250 ? 11.789 -35.562 -77.062 1 53.19 250 HIS A C 1
ATOM 1964 O O . HIS A 1 250 ? 11.328 -35.219 -78.125 1 53.19 250 HIS A O 1
ATOM 1970 N N . LEU A 1 251 ? 12.883 -35 -76.625 1 48.59 251 LEU A N 1
ATOM 1971 C CA . LEU A 1 251 ? 13.547 -34.125 -77.562 1 48.59 251 LEU A CA 1
ATOM 1972 C C . LEU A 1 251 ? 14.375 -34.938 -78.562 1 48.59 251 LEU A C 1
ATOM 1974 O O . LEU A 1 251 ? 15.516 -35.312 -78.25 1 48.59 251 LEU A O 1
ATOM 1978 N N . LEU A 1 252 ? 13.789 -35.938 -79.188 1 49.19 252 LEU A N 1
ATOM 1979 C CA . LEU A 1 252 ? 14.477 -36.531 -80.312 1 49.19 252 LEU A CA 1
ATOM 1980 C C . LEU A 1 252 ? 14.836 -35.469 -81.375 1 49.19 252 LEU A C 1
ATOM 1982 O O . LEU A 1 252 ? 14.086 -34.5 -81.562 1 49.19 252 LEU A O 1
ATOM 1986 N N . PRO A 1 253 ? 16.047 -35.406 -81.875 1 47.53 253 PRO A N 1
ATOM 1987 C CA . PRO A 1 253 ? 16.5 -34.438 -82.875 1 47.53 253 PRO A CA 1
ATOM 1988 C C . PRO A 1 253 ? 15.578 -34.406 -84.062 1 47.53 253 PRO A C 1
ATOM 1990 O O . PRO A 1 253 ? 15.055 -35.469 -84.5 1 47.53 253 PRO A O 1
ATOM 1993 N N . ILE A 1 254 ? 14.836 -33.406 -84.25 1 46.91 254 ILE A N 1
ATOM 1994 C CA . ILE A 1 254 ? 14.062 -33.188 -85.438 1 46.91 254 ILE A CA 1
ATOM 1995 C C . ILE A 1 254 ? 14.93 -33.438 -86.688 1 46.91 254 ILE A C 1
ATOM 1997 O O . ILE A 1 254 ? 15.977 -32.781 -86.875 1 46.91 254 ILE A O 1
ATOM 2001 N N . SER A 1 255 ? 15.07 -34.656 -87.125 1 43.62 255 SER A N 1
ATOM 2002 C CA . SER A 1 255 ? 15.664 -34.875 -88.438 1 43.62 255 SER A CA 1
ATOM 2003 C C . SER A 1 255 ? 15.07 -33.938 -89.5 1 43.62 255 SER A C 1
ATOM 2005 O O . SER A 1 255 ? 13.852 -33.75 -89.562 1 43.62 255 SER A O 1
ATOM 2007 N N . THR A 1 256 ? 15.805 -32.875 -89.875 1 44.31 256 THR A N 1
ATOM 2008 C CA . THR A 1 256 ? 15.508 -31.891 -90.875 1 44.31 256 THR A CA 1
ATOM 2009 C C . THR A 1 256 ? 15.023 -32.594 -92.188 1 44.31 256 THR A C 1
ATOM 2011 O O . THR A 1 256 ? 15.695 -33.469 -92.688 1 44.31 256 THR A O 1
ATOM 2014 N N . PRO A 1 257 ? 13.758 -32.781 -92.312 1 43.59 257 PRO A N 1
ATOM 2015 C CA . PRO A 1 257 ? 13.367 -33.375 -93.562 1 43.59 257 PRO A CA 1
ATOM 2016 C C . PRO A 1 257 ? 13.953 -32.656 -94.75 1 43.59 257 PRO A C 1
ATOM 2018 O O . PRO A 1 257 ? 14.07 -31.422 -94.75 1 43.59 257 PRO A O 1
ATOM 2021 N N . LYS A 1 258 ? 14.883 -33.188 -95.562 1 40.31 258 LYS A N 1
ATOM 2022 C CA . LYS A 1 258 ? 15.406 -32.75 -96.875 1 40.31 258 LYS A CA 1
ATOM 2023 C C . LYS A 1 258 ? 14.281 -32.25 -97.75 1 40.31 258 LYS A C 1
ATOM 2025 O O . LYS A 1 258 ? 13.43 -33.031 -98.188 1 40.31 258 LYS A O 1
ATOM 2030 N N . ARG A 1 259 ? 13.555 -31.188 -97.438 1 35.59 259 ARG A N 1
ATOM 2031 C CA . ARG A 1 259 ? 12.492 -30.562 -98.25 1 35.59 259 ARG A CA 1
ATOM 2032 C C . ARG A 1 259 ? 12.883 -30.469 -99.75 1 35.59 259 ARG A C 1
ATOM 2034 O O . ARG A 1 259 ? 14.039 -30.172 -100.062 1 35.59 259 ARG A O 1
ATOM 2041 N N . TRP A 1 260 ? 12 -30.875 -100.562 1 37.84 260 TRP A N 1
ATOM 2042 C CA . TRP A 1 260 ? 11.773 -31 -102 1 37.84 260 TRP A CA 1
ATOM 2043 C C . TRP A 1 260 ? 11.992 -29.656 -102.688 1 37.84 260 TRP A C 1
ATOM 2045 O O . TRP A 1 260 ? 11.234 -28.703 -102.5 1 37.84 260 TRP A O 1
ATOM 2055 N N . GLU A 1 261 ? 13.195 -28.984 -102.562 1 36.25 261 GLU A N 1
ATOM 2056 C CA . GLU A 1 261 ? 13.477 -27.719 -103.188 1 36.25 261 GLU A CA 1
ATOM 2057 C C . GLU A 1 261 ? 13.117 -27.766 -104.688 1 36.25 261 GLU A C 1
ATOM 2059 O O . GLU A 1 261 ? 13.203 -26.766 -105.375 1 36.25 261 GLU A O 1
ATOM 2064 N N . HIS A 1 262 ? 12.961 -28.938 -105.312 1 31.2 262 HIS A N 1
ATOM 2065 C CA . HIS A 1 262 ? 13.172 -28.828 -106.75 1 31.2 262 HIS A CA 1
ATOM 2066 C C . HIS A 1 262 ? 12.117 -27.922 -107.375 1 31.2 262 HIS A C 1
ATOM 2068 O O . HIS A 1 262 ? 12.312 -27.422 -108.438 1 31.2 262 HIS A O 1
ATOM 2074 N N . TYR A 1 263 ? 10.836 -27.984 -106.938 1 31.08 263 TYR A N 1
ATOM 2075 C CA . TYR A 1 263 ? 9.891 -27.859 -108.062 1 31.08 263 TYR A CA 1
ATOM 2076 C C . TYR A 1 263 ? 9.711 -26.406 -108.438 1 31.08 263 TYR A C 1
ATOM 2078 O O . TYR A 1 263 ? 8.82 -26.078 -109.25 1 31.08 263 TYR A O 1
ATOM 2086 N N . ILE A 1 264 ? 10.359 -25.406 -107.75 1 31.19 264 ILE A N 1
ATOM 2087 C CA . ILE A 1 264 ? 9.641 -24.141 -107.875 1 31.19 264 ILE A CA 1
ATOM 2088 C C . ILE A 1 264 ? 9.906 -23.562 -109.25 1 31.19 264 ILE A C 1
ATOM 2090 O O . ILE A 1 264 ? 9.742 -22.359 -109.438 1 31.19 264 ILE A O 1
ATOM 2094 N N . SER A 1 265 ? 10.656 -24.266 -110.125 1 28.23 265 SER A N 1
ATOM 2095 C CA . SER A 1 265 ? 11.148 -23.469 -111.25 1 28.23 265 SER A CA 1
ATOM 2096 C C . SER A 1 265 ? 10.008 -22.719 -111.938 1 28.23 265 SER A C 1
ATOM 2098 O O . SER A 1 265 ? 10.164 -21.562 -112.312 1 28.23 265 SER A O 1
ATOM 2100 N N . SER A 1 266 ? 9.117 -23.375 -112.562 1 29.2 266 SER A N 1
ATOM 2101 C CA . SER A 1 266 ? 8.812 -22.984 -113.938 1 29.2 266 SER A CA 1
ATOM 2102 C C . SER A 1 266 ? 7.77 -21.875 -114 1 29.2 266 SER A C 1
ATOM 2104 O O . SER A 1 266 ? 7.32 -21.484 -115.062 1 29.2 266 SER A O 1
ATOM 2106 N N . SER A 1 267 ? 7.18 -21.438 -112.812 1 27.53 267 SER A N 1
ATOM 2107 C CA . SER A 1 267 ? 5.945 -20.766 -113.188 1 27.53 267 SER A CA 1
ATOM 2108 C C . SER A 1 267 ? 6.227 -19.391 -113.812 1 27.53 267 SER A C 1
ATOM 2110 O O . SER A 1 267 ? 6.582 -18.453 -113.062 1 27.53 267 SER A O 1
ATOM 2112 N N . SER A 1 268 ? 7.008 -19.188 -114.875 1 27.98 268 SER A N 1
ATOM 2113 C CA . SER A 1 268 ? 7.305 -17.938 -115.562 1 27.98 268 SER A CA 1
ATOM 2114 C C . SER A 1 268 ? 6.035 -17.156 -115.875 1 27.98 268 SER A C 1
ATOM 2116 O O . SER A 1 268 ? 6.098 -16.016 -116.312 1 27.98 268 SER A O 1
ATOM 2118 N N . SER A 1 269 ? 4.863 -17.781 -116 1 25.11 269 SER A N 1
ATOM 2119 C CA . SER A 1 269 ? 4.102 -17.188 -117.125 1 25.11 269 SER A CA 1
ATOM 2120 C C . SER A 1 269 ? 3.691 -15.758 -116.812 1 25.11 269 SER A C 1
ATOM 2122 O O . SER A 1 269 ? 3.787 -14.875 -117.688 1 25.11 269 SER A O 1
ATOM 2124 N N . THR A 1 270 ? 2.719 -15.469 -115.938 1 24.06 270 THR A N 1
ATOM 2125 C CA . THR A 1 270 ? 1.591 -14.719 -116.438 1 24.06 270 THR A CA 1
ATOM 2126 C C . THR A 1 270 ? 1.792 -13.219 -116.25 1 24.06 270 THR A C 1
ATOM 2128 O O . THR A 1 270 ? 0.995 -12.414 -116.75 1 24.06 270 THR A O 1
ATOM 2131 N N . ALA A 1 271 ? 2.611 -12.648 -115.25 1 24.66 271 ALA A N 1
ATOM 2132 C CA . ALA A 1 271 ? 2.082 -11.375 -114.75 1 24.66 271 ALA A CA 1
ATOM 2133 C C . ALA A 1 271 ? 2.367 -10.25 -115.75 1 24.66 271 ALA A C 1
ATOM 2135 O O . ALA A 1 271 ? 3.49 -9.742 -115.812 1 24.66 271 ALA A O 1
ATOM 2136 N N . ASN A 1 272 ? 1.95 -10.375 -117 1 23 272 ASN A N 1
ATOM 2137 C CA . ASN A 1 272 ? 2.029 -9.297 -118 1 23 272 ASN A CA 1
ATOM 2138 C C . ASN A 1 272 ? 1.512 -7.98 -117.438 1 23 272 ASN A C 1
ATOM 2140 O O . ASN A 1 272 ? 1.96 -6.902 -117.812 1 23 272 ASN A O 1
ATOM 2144 N N . LEU A 1 273 ? 0.237 -7.895 -116.812 1 23.73 273 LEU A N 1
ATOM 2145 C CA . LEU A 1 273 ? -0.585 -6.785 -117.312 1 23.73 273 LEU A CA 1
ATOM 2146 C C . LEU A 1 273 ? -0.205 -5.484 -116.625 1 23.73 273 LEU A C 1
ATOM 2148 O O . LEU A 1 273 ? -0.674 -4.41 -117 1 23.73 273 LEU A O 1
ATOM 2152 N N . VAL A 1 274 ? 0.281 -5.367 -115.312 1 23.67 274 VAL A N 1
ATOM 2153 C CA . VAL A 1 274 ? -0.126 -4.176 -114.625 1 23.67 274 VAL A CA 1
ATOM 2154 C C . VAL A 1 274 ? 0.661 -2.965 -115.125 1 23.67 274 VAL A C 1
ATOM 2156 O O . VAL A 1 274 ? 1.846 -2.816 -114.812 1 23.67 274 VAL A O 1
ATOM 2159 N N . GLN A 1 275 ? 0.846 -2.662 -116.438 1 21.22 275 GLN A N 1
ATOM 2160 C CA . GLN A 1 275 ? 1.001 -1.349 -117.062 1 21.22 275 GLN A CA 1
ATOM 2161 C C . GLN A 1 275 ? 0.033 -0.337 -116.438 1 21.22 275 GLN A C 1
ATOM 2163 O O . GLN A 1 275 ? 0.423 0.787 -116.125 1 21.22 275 GLN A O 1
ATOM 2168 N N . SER A 1 276 ? -1.218 0.284 -116.938 1 21.34 276 SER A N 1
ATOM 2169 C CA . SER A 1 276 ? -1.353 1.737 -116.938 1 21.34 276 SER A CA 1
ATOM 2170 C C . SER A 1 276 ? -1.516 2.271 -115.562 1 21.34 276 SER A C 1
ATOM 2172 O O . SER A 1 276 ? -2.125 1.616 -114.688 1 21.34 276 SER A O 1
ATOM 2174 N N . MET B 1 1 ? 16.391 -18.453 -73.188 1 25.61 1 MET B N 1
ATOM 2175 C CA . MET B 1 1 ? 16.75 -19.578 -72.312 1 25.61 1 MET B CA 1
ATOM 2176 C C . MET B 1 1 ? 16.688 -19.172 -70.875 1 25.61 1 MET B C 1
ATOM 2178 O O . MET B 1 1 ? 17.297 -19.812 -70 1 25.61 1 MET B O 1
ATOM 2182 N N . SER B 1 2 ? 16.062 -18.016 -70.562 1 32.66 2 SER B N 1
ATOM 2183 C CA . SER B 1 2 ? 15.961 -17.156 -69.375 1 32.66 2 SER B CA 1
ATOM 2184 C C . SER B 1 2 ? 15.117 -17.797 -68.312 1 32.66 2 SER B C 1
ATOM 2186 O O . SER B 1 2 ? 13.977 -17.406 -68.062 1 32.66 2 SER B O 1
ATOM 2188 N N . TYR B 1 3 ? 15.141 -19.156 -68.25 1 28.41 3 TYR B N 1
ATOM 2189 C CA . TYR B 1 3 ? 14.242 -19.875 -67.312 1 28.41 3 TYR B CA 1
ATOM 2190 C C . TYR B 1 3 ? 14.438 -19.406 -65.875 1 28.41 3 TYR B C 1
ATOM 2192 O O . TYR B 1 3 ? 13.594 -19.656 -65 1 28.41 3 TYR B O 1
ATOM 2200 N N . SER B 1 4 ? 15.688 -19.109 -65.375 1 32.56 4 SER B N 1
ATOM 2201 C CA . SER B 1 4 ? 15.977 -19.703 -64.062 1 32.56 4 SER B CA 1
ATOM 2202 C C . SER B 1 4 ? 15.289 -18.922 -62.938 1 32.56 4 SER B C 1
ATOM 2204 O O . SER B 1 4 ? 15.961 -18.312 -62.125 1 32.56 4 SER B O 1
ATOM 2206 N N . MET B 1 5 ? 14.266 -18.094 -63.156 1 30.97 5 MET B N 1
ATOM 2207 C CA . MET B 1 5 ? 13.891 -17.328 -61.969 1 30.97 5 MET B CA 1
ATOM 2208 C C . MET B 1 5 ? 13.438 -18.25 -60.844 1 30.97 5 MET B C 1
ATOM 2210 O O . MET B 1 5 ? 12.336 -18.797 -60.875 1 30.97 5 MET B O 1
ATOM 2214 N N . LEU B 1 6 ? 14.305 -19.219 -60.312 1 33.44 6 LEU B N 1
ATOM 2215 C CA . LEU B 1 6 ? 14.023 -20 -59.094 1 33.44 6 LEU B CA 1
ATOM 2216 C C . LEU B 1 6 ? 13.617 -19.109 -57.938 1 33.44 6 LEU B C 1
ATOM 2218 O O . LEU B 1 6 ? 14.422 -18.297 -57.469 1 33.44 6 LEU B O 1
ATOM 2222 N N . GLY B 1 7 ? 12.43 -18.484 -57.906 1 30.98 7 GLY B N 1
ATOM 2223 C CA . GLY B 1 7 ? 11.898 -17.812 -56.719 1 30.98 7 GLY B CA 1
ATOM 2224 C C . GLY B 1 7 ? 12.055 -18.641 -55.469 1 30.98 7 GLY B C 1
ATOM 2225 O O . GLY B 1 7 ? 11.562 -19.766 -55.406 1 30.98 7 GLY B O 1
ATOM 2226 N N . ILE B 1 8 ? 13.242 -18.594 -54.719 1 34.31 8 ILE B N 1
ATOM 2227 C CA . ILE B 1 8 ? 13.516 -19.109 -53.375 1 34.31 8 ILE B CA 1
ATOM 2228 C C . ILE B 1 8 ? 12.375 -18.719 -52.438 1 34.31 8 ILE B C 1
ATOM 2230 O O . ILE B 1 8 ? 12.117 -17.531 -52.219 1 34.31 8 ILE B O 1
ATOM 2234 N N . LEU B 1 9 ? 11.195 -19.406 -52.438 1 32.5 9 LEU B N 1
ATOM 2235 C CA . LEU B 1 9 ? 10.227 -19.297 -51.344 1 32.5 9 LEU B CA 1
ATOM 2236 C C . LEU B 1 9 ? 10.906 -19.484 -50 1 32.5 9 LEU B C 1
ATOM 2238 O O . LEU B 1 9 ? 11.445 -20.562 -49.719 1 32.5 9 LEU B O 1
ATOM 2242 N N . ALA B 1 10 ? 11.508 -18.422 -49.344 1 32.44 10 ALA B N 1
ATOM 2243 C CA . ALA B 1 10 ? 11.953 -18.344 -47.969 1 32.44 10 ALA B CA 1
ATOM 2244 C C . ALA B 1 10 ? 10.859 -18.812 -47 1 32.44 10 ALA B C 1
ATOM 2246 O O . ALA B 1 10 ? 9.812 -18.172 -46.875 1 32.44 10 ALA B O 1
ATOM 2247 N N . PHE B 1 11 ? 10.594 -20.156 -46.875 1 33.03 11 PHE B N 1
ATOM 2248 C CA . PHE B 1 11 ? 9.852 -20.641 -45.719 1 33.03 11 PHE B CA 1
ATOM 2249 C C . PHE B 1 11 ? 10.461 -20.109 -44.438 1 33.03 11 PHE B C 1
ATOM 2251 O O . PHE B 1 11 ? 11.57 -20.484 -44.062 1 33.03 11 PHE B O 1
ATOM 2258 N N . ILE B 1 12 ? 10.18 -18.859 -44.062 1 33.59 12 ILE B N 1
ATOM 2259 C CA . ILE B 1 12 ? 10.438 -18.406 -42.688 1 33.59 12 ILE B CA 1
ATOM 2260 C C . ILE B 1 12 ? 9.836 -19.391 -41.688 1 33.59 12 ILE B C 1
ATOM 2262 O O . ILE B 1 12 ? 8.609 -19.516 -41.594 1 33.59 12 ILE B O 1
ATOM 2266 N N . LEU B 1 13 ? 10.477 -20.547 -41.438 1 30.42 13 LEU B N 1
ATOM 2267 C CA . LEU B 1 13 ? 10.195 -21.312 -40.219 1 30.42 13 LEU B CA 1
ATOM 2268 C C . LEU B 1 13 ? 10.203 -20.422 -39 1 30.42 13 LEU B C 1
ATOM 2270 O O . LEU B 1 13 ? 11.258 -19.938 -38.562 1 30.42 13 LEU B O 1
ATOM 2274 N N . VAL B 1 14 ? 9.203 -19.609 -38.812 1 33.91 14 VAL B N 1
ATOM 2275 C CA . VAL B 1 14 ? 8.961 -19.031 -37.5 1 33.91 14 VAL B CA 1
ATOM 2276 C C . VAL B 1 14 ? 8.945 -20.125 -36.438 1 33.91 14 VAL B C 1
ATOM 2278 O O . VAL B 1 14 ? 7.922 -20.781 -36.25 1 33.91 14 VAL B O 1
ATOM 2281 N N . ILE B 1 15 ? 9.922 -20.984 -36.438 1 34.75 15 ILE B N 1
ATOM 2282 C CA . ILE B 1 15 ? 9.984 -21.906 -35.312 1 34.75 15 ILE B CA 1
ATOM 2283 C C . ILE B 1 15 ? 9.977 -21.109 -34 1 34.75 15 ILE B C 1
ATOM 2285 O O . ILE B 1 15 ? 10.273 -21.672 -32.938 1 34.75 15 ILE B O 1
ATOM 2289 N N . GLY B 1 16 ? 10.188 -19.797 -34.094 1 33.38 16 GLY B N 1
ATOM 2290 C CA . GLY B 1 16 ? 10.609 -19.406 -32.75 1 33.38 16 GLY B CA 1
ATOM 2291 C C . GLY B 1 16 ? 9.602 -19.766 -31.672 1 33.38 16 GLY B C 1
ATOM 2292 O O . GLY B 1 16 ? 8.523 -19.172 -31.594 1 33.38 16 GLY B O 1
ATOM 2293 N N . SER B 1 17 ? 9.258 -21 -31.453 1 32.78 17 SER B N 1
ATOM 2294 C CA . SER B 1 17 ? 8.57 -21.172 -30.172 1 32.78 17 SER B CA 1
ATOM 2295 C C . SER B 1 17 ? 9.203 -20.328 -29.078 1 32.78 17 SER B C 1
ATOM 2297 O O . SER B 1 17 ? 10.43 -20.359 -28.906 1 32.78 17 SER B O 1
ATOM 2299 N N . ARG B 1 18 ? 8.789 -19.094 -28.922 1 35.88 18 ARG B N 1
ATOM 2300 C CA . ARG B 1 18 ? 9.18 -18.422 -27.688 1 35.88 18 ARG B CA 1
ATOM 2301 C C . ARG B 1 18 ? 9.219 -19.391 -26.516 1 35.88 18 ARG B C 1
ATOM 2303 O O . ARG B 1 18 ? 8.25 -20.125 -26.281 1 35.88 18 ARG B O 1
ATOM 2310 N N . PRO B 1 19 ? 10.398 -19.859 -26.078 1 34.72 19 PRO B N 1
ATOM 2311 C CA . PRO B 1 19 ? 10.352 -20.594 -24.812 1 34.72 19 PRO B CA 1
ATOM 2312 C C . PRO B 1 19 ? 9.367 -19.984 -23.812 1 34.72 19 PRO B C 1
ATOM 2314 O O . PRO B 1 19 ? 9.305 -18.766 -23.656 1 34.72 19 PRO B O 1
ATOM 2317 N N . SER B 1 20 ? 8.219 -20.484 -23.719 1 34.22 20 SER B N 1
ATOM 2318 C CA . SER B 1 20 ? 7.348 -20.141 -22.594 1 34.22 20 SER B CA 1
ATOM 2319 C C . SER B 1 20 ? 8.156 -19.938 -21.328 1 34.22 20 SER B C 1
ATOM 2321 O O . SER B 1 20 ? 9.07 -20.703 -21.031 1 34.22 20 SER B O 1
ATOM 2323 N N . ALA B 1 21 ? 8.453 -18.781 -20.938 1 38.06 21 ALA B N 1
ATOM 2324 C CA . ALA B 1 21 ? 9.016 -18.469 -19.625 1 38.06 21 ALA B CA 1
ATOM 2325 C C . ALA B 1 21 ? 8.656 -19.547 -18.594 1 38.06 21 ALA B C 1
ATOM 2327 O O . ALA B 1 21 ? 7.488 -19.922 -18.469 1 38.06 21 ALA B O 1
ATOM 2328 N N . VAL B 1 22 ? 9.531 -20.438 -18.328 1 38.44 22 VAL B N 1
ATOM 2329 C CA . VAL B 1 22 ? 9.461 -21.406 -17.234 1 38.44 22 VAL B CA 1
ATOM 2330 C C . VAL B 1 22 ? 8.891 -20.734 -15.984 1 38.44 22 VAL B C 1
ATOM 2332 O O . VAL B 1 22 ? 9.484 -19.797 -15.453 1 38.44 22 VAL B O 1
ATOM 2335 N N . SER B 1 23 ? 7.715 -20.375 -15.914 1 45.22 23 SER B N 1
ATOM 2336 C CA . SER B 1 23 ? 7.133 -19.969 -14.641 1 45.22 23 SER B CA 1
ATOM 2337 C C . SER B 1 23 ? 7.684 -20.812 -13.492 1 45.22 23 SER B C 1
ATOM 2339 O O . SER B 1 23 ? 7.488 -22.016 -13.453 1 45.22 23 SER B O 1
ATOM 2341 N N . CYS B 1 24 ? 8.883 -20.641 -13.188 1 49.25 24 CYS B N 1
ATOM 2342 C CA . CYS B 1 24 ? 9.453 -21.375 -12.062 1 49.25 24 CYS B CA 1
ATOM 2343 C C . CYS B 1 24 ? 8.469 -21.453 -10.906 1 49.25 24 CYS B C 1
ATOM 2345 O O . CYS B 1 24 ? 8.07 -20.422 -10.359 1 49.25 24 CYS B O 1
ATOM 2347 N N . ILE B 1 25 ? 7.684 -22.547 -10.797 1 57.88 25 ILE B N 1
ATOM 2348 C CA . ILE B 1 25 ? 6.652 -22.938 -9.852 1 57.88 25 ILE B CA 1
ATOM 2349 C C . ILE B 1 25 ? 7.141 -22.688 -8.422 1 57.88 25 ILE B C 1
ATOM 2351 O O . ILE B 1 25 ? 6.383 -22.203 -7.578 1 57.88 25 ILE B O 1
ATOM 2355 N N . PHE B 1 26 ? 8.523 -22.953 -8.203 1 68.81 26 PHE B N 1
ATOM 2356 C CA . PHE B 1 26 ? 9.031 -22.828 -6.844 1 68.81 26 PHE B CA 1
ATOM 2357 C C . PHE B 1 26 ? 9.969 -21.641 -6.723 1 68.81 26 PHE B C 1
ATOM 2359 O O . PHE B 1 26 ? 10.836 -21.438 -7.574 1 68.81 26 PHE B O 1
ATOM 2366 N N . VAL B 1 27 ? 9.656 -20.844 -5.855 1 84.38 27 VAL B N 1
ATOM 2367 C CA . VAL B 1 27 ? 10.555 -19.719 -5.566 1 84.38 27 VAL B CA 1
ATOM 2368 C C . VAL B 1 27 ? 11.805 -20.234 -4.848 1 84.38 27 VAL B C 1
ATOM 2370 O O . VAL B 1 27 ? 11.695 -20.969 -3.857 1 84.38 27 VAL B O 1
ATOM 2373 N N . ALA B 1 28 ? 12.977 -19.906 -5.426 1 86.5 28 ALA B N 1
ATOM 2374 C CA . ALA B 1 28 ? 14.227 -20.297 -4.777 1 86.5 28 ALA B CA 1
ATOM 2375 C C . ALA B 1 28 ? 14.312 -19.734 -3.359 1 86.5 28 ALA B C 1
ATOM 2377 O O . ALA B 1 28 ? 13.781 -18.656 -3.078 1 86.5 28 ALA B O 1
ATOM 2378 N N . ASN B 1 29 ? 14.961 -20.453 -2.494 1 86.25 29 ASN B N 1
ATOM 2379 C CA . ASN B 1 29 ? 15.016 -20.078 -1.085 1 86.25 29 ASN B CA 1
ATOM 2380 C C . ASN B 1 29 ? 15.547 -18.656 -0.906 1 86.25 29 ASN B C 1
ATOM 2382 O O . ASN B 1 29 ? 14.961 -17.859 -0.167 1 86.25 29 ASN B O 1
ATOM 2386 N N . GLY B 1 30 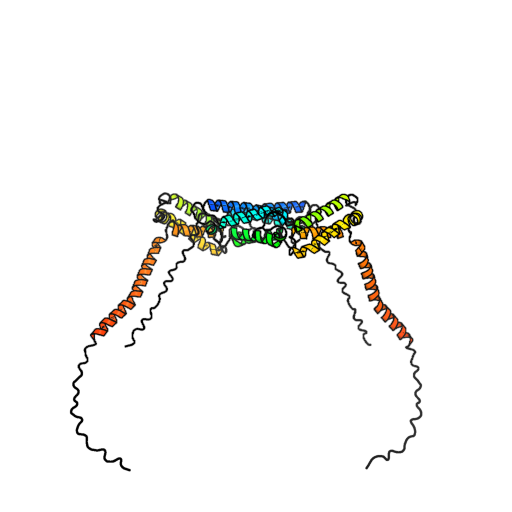? 16.625 -18.281 -1.519 1 90.31 30 GLY B N 1
ATOM 2387 C CA . GLY B 1 30 ? 17.156 -16.922 -1.436 1 90.31 30 GLY B CA 1
ATOM 2388 C C . GLY B 1 30 ? 16.172 -15.867 -1.906 1 90.31 30 GLY B C 1
ATOM 2389 O O . GLY B 1 30 ? 16.062 -14.797 -1.307 1 90.31 30 GLY B O 1
ATOM 2390 N N . CYS B 1 31 ? 15.414 -16.172 -2.867 1 94.25 31 CYS B N 1
ATOM 2391 C CA . CYS B 1 31 ? 14.43 -15.25 -3.414 1 94.25 31 CYS B CA 1
ATOM 2392 C C . CYS B 1 31 ? 13.203 -15.156 -2.51 1 94.25 31 CYS B C 1
ATOM 2394 O O . CYS B 1 31 ? 12.625 -14.078 -2.355 1 94.25 31 CYS B O 1
ATOM 2396 N N . GLN B 1 32 ? 12.883 -16.281 -1.923 1 94.5 32 GLN B N 1
ATOM 2397 C CA . GLN B 1 32 ? 11.781 -16.281 -0.966 1 94.5 32 GLN B CA 1
ATOM 2398 C C . GLN B 1 32 ? 12.094 -15.398 0.235 1 94.5 32 GLN B C 1
ATOM 2400 O O . GLN B 1 32 ? 11.219 -14.688 0.733 1 94.5 32 GLN B O 1
ATOM 2405 N N . ASP B 1 33 ? 13.297 -15.484 0.708 1 95.25 33 ASP B N 1
ATOM 2406 C CA . ASP B 1 33 ? 13.727 -14.641 1.823 1 95.25 33 ASP B CA 1
ATOM 2407 C C . ASP B 1 33 ? 13.641 -13.164 1.456 1 95.25 33 ASP B C 1
ATOM 2409 O O . ASP B 1 33 ? 13.242 -12.336 2.277 1 95.25 33 ASP B O 1
ATOM 2413 N N . LEU B 1 34 ? 14.031 -12.867 0.244 1 96.69 34 LEU B N 1
ATOM 2414 C CA . LEU B 1 34 ? 13.969 -11.484 -0.234 1 96.69 34 LEU B CA 1
ATOM 2415 C C . LEU B 1 34 ? 12.523 -11.008 -0.332 1 96.69 34 LEU B C 1
ATOM 2417 O O . LEU B 1 34 ? 12.219 -9.867 0.024 1 96.69 34 LEU B O 1
ATOM 2421 N N . LEU B 1 35 ? 11.68 -11.875 -0.791 1 96.81 35 LEU B N 1
ATOM 2422 C CA . LEU B 1 35 ? 10.258 -11.555 -0.889 1 96.81 35 LEU B CA 1
ATOM 2423 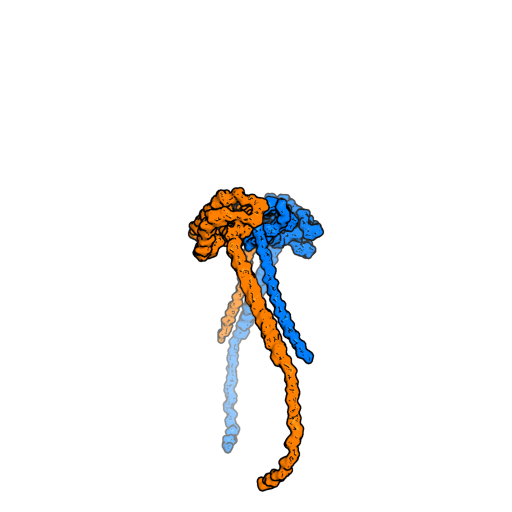C C . LEU B 1 35 ? 9.68 -11.234 0.485 1 96.81 35 LEU B C 1
ATOM 2425 O O . LEU B 1 35 ? 8.969 -10.242 0.65 1 96.81 35 LEU B O 1
ATOM 2429 N N . GLU B 1 36 ? 9.984 -12.047 1.438 1 97.44 36 GLU B N 1
ATOM 2430 C CA . GLU B 1 36 ? 9.492 -11.859 2.799 1 97.44 36 GLU B CA 1
ATOM 2431 C C . GLU B 1 36 ? 10.031 -10.57 3.412 1 97.44 36 GLU B C 1
ATOM 2433 O O . GLU B 1 36 ? 9.297 -9.836 4.074 1 97.44 36 GLU B O 1
ATOM 2438 N N . SER B 1 37 ? 11.273 -10.336 3.205 1 98.12 37 SER B N 1
ATOM 2439 C CA . SER B 1 37 ? 11.883 -9.109 3.717 1 98.12 37 SER B CA 1
ATOM 2440 C C . SER B 1 37 ? 11.266 -7.875 3.068 1 98.12 37 SER B C 1
ATOM 2442 O O . SER B 1 37 ? 11.023 -6.871 3.74 1 98.12 37 SER B O 1
ATOM 2444 N N . PHE B 1 38 ? 11.109 -7.98 1.764 1 98.62 38 PHE B N 1
ATOM 2445 C CA . PHE B 1 38 ? 10.445 -6.887 1.064 1 98.62 38 PHE B CA 1
ATOM 2446 C C . PHE B 1 38 ? 9.055 -6.648 1.634 1 98.62 38 PHE B C 1
ATOM 2448 O O . PHE B 1 38 ? 8.633 -5.5 1.801 1 98.62 38 PHE B O 1
ATOM 2455 N N . GLY B 1 39 ? 8.305 -7.723 1.891 1 98.75 39 GLY B N 1
ATOM 2456 C CA . GLY B 1 39 ? 7 -7.605 2.521 1 98.75 39 GLY B CA 1
ATOM 2457 C C . GLY B 1 39 ? 7.051 -6.902 3.865 1 98.75 39 GLY B C 1
ATOM 2458 O O . GLY B 1 39 ? 6.203 -6.059 4.164 1 98.75 39 GLY B O 1
ATOM 2459 N N . GLU B 1 40 ? 8 -7.18 4.672 1 98.75 40 GLU B N 1
ATOM 2460 C CA . GLU B 1 40 ? 8.141 -6.605 6.008 1 98.75 40 GLU B CA 1
ATOM 2461 C C . GLU B 1 40 ? 8.422 -5.109 5.934 1 98.75 40 GLU B C 1
ATOM 2463 O O . GLU B 1 40 ? 7.777 -4.316 6.625 1 98.75 40 GLU B O 1
ATOM 2468 N N . VAL B 1 41 ? 9.352 -4.746 5.121 1 98.81 41 VAL B N 1
ATOM 2469 C CA . VAL B 1 41 ? 9.75 -3.346 5.078 1 98.81 41 VAL B CA 1
ATOM 2470 C C . VAL B 1 41 ? 8.648 -2.512 4.43 1 98.81 41 VAL B C 1
ATOM 2472 O O . VAL B 1 41 ? 8.438 -1.354 4.801 1 98.81 41 VAL B O 1
ATOM 2475 N N . THR B 1 42 ? 7.969 -3.057 3.461 1 98.88 42 THR B N 1
ATOM 2476 C CA . THR B 1 42 ? 6.863 -2.348 2.83 1 98.88 42 THR B CA 1
ATOM 2477 C C . THR B 1 42 ? 5.711 -2.16 3.812 1 98.88 42 THR B C 1
ATOM 2479 O O . THR B 1 42 ? 5.082 -1.099 3.844 1 98.88 42 THR B O 1
ATOM 2482 N N . ALA B 1 43 ? 5.438 -3.172 4.582 1 98.88 43 ALA B N 1
ATOM 2483 C CA . ALA B 1 43 ? 4.438 -3.061 5.637 1 98.88 43 ALA B CA 1
ATOM 2484 C C . ALA B 1 43 ? 4.816 -1.976 6.641 1 98.88 43 ALA B C 1
ATOM 2486 O O . ALA B 1 43 ? 3.963 -1.19 7.066 1 98.88 43 ALA B O 1
ATOM 2487 N N . ASN B 1 44 ? 6.023 -1.913 7.008 1 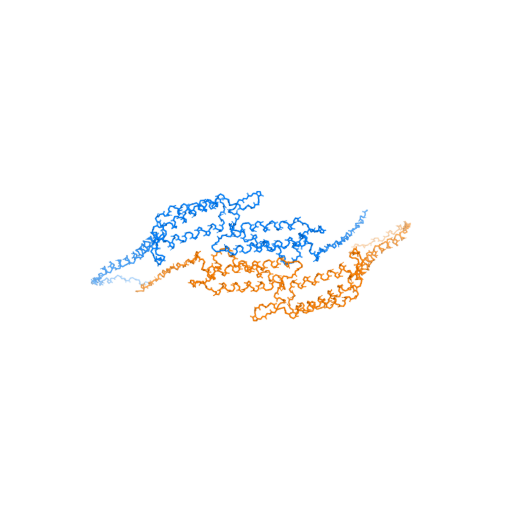98.81 44 ASN B N 1
ATOM 2488 C CA . ASN B 1 44 ? 6.5 -0.896 7.938 1 98.81 44 ASN B CA 1
ATOM 2489 C C . ASN B 1 44 ? 6.328 0.51 7.371 1 98.81 44 ASN B C 1
ATOM 2491 O O . ASN B 1 44 ? 5.938 1.431 8.086 1 98.81 44 ASN B O 1
ATOM 2495 N N . PHE B 1 45 ? 6.707 0.635 6.125 1 98.88 45 PHE B N 1
ATOM 2496 C CA . PHE B 1 45 ? 6.52 1.928 5.48 1 98.88 45 PHE B CA 1
ATOM 2497 C C . PHE B 1 45 ? 5.047 2.322 5.48 1 98.88 45 PHE B C 1
ATOM 2499 O O . PHE B 1 45 ? 4.707 3.475 5.758 1 98.88 45 PHE B O 1
ATOM 2506 N N . THR B 1 46 ? 4.188 1.385 5.152 1 98.69 46 THR B N 1
ATOM 2507 C CA . THR B 1 46 ? 2.748 1.619 5.113 1 98.69 46 THR B CA 1
ATOM 2508 C C . THR B 1 46 ? 2.232 2.033 6.488 1 98.69 46 THR B C 1
ATOM 2510 O O . THR B 1 46 ? 1.479 3.002 6.609 1 98.69 46 THR B O 1
ATOM 2513 N N . ARG B 1 47 ? 2.658 1.359 7.492 1 98.62 47 ARG B N 1
ATOM 2514 C CA . ARG B 1 47 ? 2.293 1.694 8.867 1 98.62 47 ARG B CA 1
ATOM 2515 C C . ARG B 1 47 ? 2.756 3.102 9.227 1 98.62 47 ARG B C 1
ATOM 2517 O O . ARG B 1 47 ? 1.986 3.895 9.773 1 98.62 47 ARG B O 1
ATOM 2524 N N . CYS B 1 48 ? 3.961 3.348 8.906 1 98.69 48 CYS B N 1
ATOM 2525 C CA . CYS B 1 48 ? 4.582 4.621 9.25 1 98.69 48 CYS B CA 1
ATOM 2526 C C . CYS B 1 48 ? 3.846 5.781 8.586 1 98.69 48 CYS B C 1
ATOM 2528 O O . CYS B 1 48 ? 3.547 6.785 9.234 1 98.69 48 CYS B O 1
ATOM 2530 N N . THR B 1 49 ? 3.607 5.645 7.285 1 98.44 49 THR B N 1
ATOM 2531 C CA . THR B 1 49 ? 2.988 6.727 6.531 1 98.44 49 THR B CA 1
ATOM 2532 C C . THR B 1 49 ? 1.586 7.02 7.059 1 98.44 49 THR B C 1
ATOM 2534 O O . THR B 1 49 ? 1.208 8.18 7.219 1 98.44 49 THR B O 1
ATOM 2537 N N . ILE B 1 50 ? 0.814 5.992 7.383 1 97.94 50 ILE B N 1
ATOM 2538 C CA . ILE B 1 50 ? -0.553 6.188 7.852 1 97.94 50 ILE B CA 1
ATOM 2539 C C . ILE B 1 50 ? -0.535 6.793 9.25 1 97.94 50 ILE B C 1
ATOM 2541 O O . ILE B 1 50 ? -1.295 7.723 9.547 1 97.94 50 ILE B O 1
ATOM 2545 N N . ARG B 1 51 ? 0.369 6.383 10.117 1 96.44 51 ARG B N 1
ATOM 2546 C CA . ARG B 1 51 ? 0.475 6.891 11.484 1 96.44 51 ARG B CA 1
ATOM 2547 C C . ARG B 1 51 ? 0.856 8.367 11.492 1 96.44 51 ARG B C 1
ATOM 2549 O O . ARG B 1 51 ? 0.49 9.109 12.406 1 96.44 51 ARG B O 1
ATOM 2556 N N . ASN B 1 52 ? 1.54 8.711 10.438 1 96.38 52 ASN B N 1
ATOM 2557 C CA . ASN B 1 52 ? 2.053 10.078 10.398 1 96.38 52 ASN B CA 1
ATOM 2558 C C . ASN B 1 52 ? 1.282 10.938 9.398 1 96.38 52 ASN B C 1
ATOM 2560 O O . ASN B 1 52 ? 1.801 11.938 8.906 1 96.38 52 ASN B O 1
ATOM 2564 N N . ALA B 1 53 ? 0.089 10.523 9.125 1 95.56 53 ALA B N 1
ATOM 2565 C CA . ALA B 1 53 ? -0.737 11.219 8.141 1 95.56 53 ALA B CA 1
ATOM 2566 C C . ALA B 1 53 ? -1.294 12.523 8.719 1 95.56 53 ALA B C 1
ATOM 2568 O O . ALA B 1 53 ? -1.577 13.461 7.973 1 95.56 53 ALA B O 1
ATOM 2569 N N . ARG B 1 54 ? -1.505 12.609 10.117 1 92 54 ARG B N 1
ATOM 2570 C CA . ARG B 1 54 ? -2.016 13.812 10.766 1 92 54 ARG B CA 1
ATOM 2571 C C . ARG B 1 54 ? -1.336 14.031 12.117 1 92 54 ARG B C 1
ATOM 2573 O O . ARG B 1 54 ? -1.416 13.188 13.008 1 92 54 ARG B O 1
ATOM 2580 N N . PRO B 1 55 ? -0.798 15.211 12.344 1 91.62 55 PRO B N 1
ATOM 2581 C CA . PRO B 1 55 ? -0.326 16.094 11.281 1 91.62 55 PRO B CA 1
ATOM 2582 C C . PRO B 1 55 ? 0.626 15.406 10.305 1 91.62 55 PRO B C 1
ATOM 2584 O O . PRO B 1 55 ? 1.168 14.344 10.617 1 91.62 55 PRO B O 1
ATOM 2587 N N . ILE B 1 56 ? 0.733 15.969 9.125 1 94.94 56 ILE B N 1
ATOM 2588 C CA . ILE B 1 56 ? 1.547 15.32 8.109 1 94.94 56 ILE B CA 1
ATOM 2589 C C . ILE B 1 56 ? 3.023 15.414 8.484 1 94.94 56 ILE B C 1
ATOM 2591 O O . ILE B 1 56 ? 3.596 16.5 8.523 1 94.94 56 ILE B O 1
ATOM 2595 N N . THR B 1 57 ? 3.594 14.297 8.828 1 96.69 57 THR B N 1
ATOM 2596 C CA . THR B 1 57 ? 5.023 14.18 9.102 1 96.69 57 THR B CA 1
ATOM 2597 C C . THR B 1 57 ? 5.602 12.938 8.422 1 96.69 57 THR B C 1
ATOM 2599 O O . THR B 1 57 ? 6.488 12.281 8.969 1 96.69 57 THR B O 1
ATOM 2602 N N . VAL B 1 58 ? 5.078 12.586 7.32 1 97.88 58 VAL B N 1
ATOM 2603 C CA . VAL B 1 58 ? 5.348 11.352 6.594 1 97.88 58 VAL B CA 1
ATOM 2604 C C . VAL B 1 58 ? 6.805 11.328 6.141 1 97.88 58 VAL B C 1
ATOM 2606 O O . VAL B 1 58 ? 7.516 10.344 6.379 1 97.88 58 VAL B O 1
ATOM 2609 N N . CYS B 1 59 ? 7.281 12.438 5.52 1 98.31 59 CYS B N 1
ATOM 2610 C CA . CYS B 1 59 ? 8.609 12.445 4.91 1 98.31 59 CYS B CA 1
ATOM 2611 C C . CYS B 1 59 ? 9.695 12.305 5.969 1 98.31 59 CYS B C 1
ATOM 2613 O O . CYS B 1 59 ? 10.477 11.352 5.934 1 98.31 59 CYS B O 1
ATOM 2615 N N . LEU B 1 60 ? 9.648 13.18 6.906 1 98.25 60 LEU B N 1
ATOM 2616 C CA . LEU B 1 60 ? 10.719 13.227 7.891 1 98.25 60 LEU B CA 1
ATOM 2617 C C . LEU B 1 60 ? 10.664 12.016 8.82 1 98.25 60 LEU B C 1
ATOM 2619 O O . LEU B 1 60 ? 11.703 11.523 9.266 1 98.25 60 LEU B O 1
ATOM 2623 N N . ALA B 1 61 ? 9.492 11.5 9.094 1 98.25 61 ALA B N 1
ATOM 2624 C CA . ALA B 1 61 ? 9.344 10.398 10.039 1 98.25 61 ALA B CA 1
ATOM 2625 C C . ALA B 1 61 ? 9.633 9.055 9.367 1 98.25 61 ALA B C 1
ATOM 2627 O O . ALA B 1 61 ? 10.047 8.102 10.023 1 98.25 61 ALA B O 1
ATOM 2628 N N . CYS B 1 62 ? 9.422 8.969 8.031 1 98.69 62 CYS B N 1
ATOM 2629 C CA . CYS B 1 62 ? 9.391 7.641 7.43 1 98.69 62 CYS B CA 1
ATOM 2630 C C . CYS B 1 62 ? 10.484 7.488 6.383 1 98.69 62 CYS B C 1
ATOM 2632 O O . CYS B 1 62 ? 10.453 6.555 5.578 1 98.69 62 CYS B O 1
ATOM 2634 N N . VAL B 1 63 ? 11.477 8.367 6.348 1 98.69 63 VAL B N 1
ATOM 2635 C CA . VAL B 1 63 ? 12.523 8.328 5.332 1 98.69 63 VAL B CA 1
ATOM 2636 C C . VAL B 1 63 ? 13.336 7.039 5.477 1 98.69 63 VAL B C 1
ATOM 2638 O O . VAL B 1 63 ? 13.719 6.426 4.477 1 98.69 63 VAL B O 1
ATOM 2641 N N . ASP B 1 64 ? 13.57 6.594 6.691 1 98.5 64 ASP B N 1
ATOM 2642 C CA . ASP B 1 64 ? 14.359 5.383 6.895 1 98.5 64 ASP B CA 1
ATOM 2643 C C . ASP B 1 64 ? 13.633 4.156 6.336 1 98.5 64 ASP B C 1
ATOM 2645 O O . ASP B 1 64 ? 14.242 3.322 5.664 1 98.5 64 ASP B O 1
ATOM 2649 N N . THR B 1 65 ? 12.336 4.035 6.625 1 98.5 65 THR B N 1
ATOM 2650 C CA . THR B 1 65 ? 11.562 2.908 6.117 1 98.5 65 THR B CA 1
ATOM 2651 C C . THR B 1 65 ? 11.461 2.963 4.598 1 98.5 65 THR B C 1
ATOM 2653 O O . THR B 1 65 ? 11.445 1.925 3.932 1 98.5 65 THR B O 1
ATOM 2656 N N . PHE B 1 66 ? 11.422 4.164 4.062 1 98.69 66 PHE B N 1
ATOM 2657 C CA . PHE B 1 66 ? 11.398 4.336 2.615 1 98.69 66 PHE B CA 1
ATOM 2658 C C . PHE B 1 66 ? 12.664 3.787 1.979 1 98.69 66 PHE B C 1
ATOM 2660 O O . PHE B 1 66 ? 12.602 3.029 1.009 1 98.69 66 PHE B O 1
ATOM 2667 N N . ILE B 1 67 ? 13.75 4.168 2.527 1 98.44 67 ILE B N 1
ATOM 2668 C CA . ILE B 1 67 ? 15.047 3.742 2.012 1 98.44 67 ILE B CA 1
ATOM 2669 C C . ILE B 1 67 ? 15.18 2.227 2.131 1 98.44 67 ILE B C 1
ATOM 2671 O O . ILE B 1 67 ? 15.75 1.575 1.254 1 98.44 67 ILE B O 1
ATOM 2675 N N . GLU B 1 68 ? 14.648 1.626 3.195 1 98.56 68 GLU B N 1
ATOM 2676 C CA . GLU B 1 68 ? 14.672 0.175 3.354 1 98.56 68 GLU B CA 1
ATOM 2677 C C . GLU B 1 68 ? 13.898 -0.512 2.23 1 98.56 68 GLU B C 1
ATOM 2679 O O . GLU B 1 68 ? 14.328 -1.549 1.719 1 98.56 68 GLU B O 1
ATOM 2684 N N . VAL B 1 69 ? 12.742 0.058 1.871 1 98.81 69 VAL B N 1
ATOM 2685 C CA . VAL B 1 69 ? 11.953 -0.515 0.783 1 98.81 69 VAL B CA 1
ATOM 2686 C C . VAL B 1 69 ? 12.758 -0.469 -0.515 1 98.81 69 VAL B C 1
ATOM 2688 O O . VAL B 1 69 ? 12.82 -1.458 -1.249 1 98.81 69 VAL B O 1
ATOM 2691 N N . LEU B 1 70 ? 13.391 0.696 -0.786 1 98.19 70 LEU B N 1
ATOM 2692 C CA . LEU B 1 70 ? 14.211 0.842 -1.984 1 98.19 70 LEU B CA 1
ATOM 2693 C C . LEU B 1 70 ? 15.312 -0.209 -2.02 1 98.19 70 LEU B C 1
ATOM 2695 O O . LEU B 1 70 ? 15.555 -0.832 -3.057 1 98.19 70 LEU B O 1
ATOM 2699 N N . THR B 1 71 ? 15.93 -0.375 -0.917 1 97.94 71 THR B N 1
ATOM 2700 C CA . THR B 1 71 ? 17.062 -1.293 -0.813 1 97.94 71 THR B CA 1
ATOM 2701 C C . THR B 1 71 ? 16.625 -2.729 -1.084 1 97.94 71 THR B C 1
ATOM 2703 O O . THR B 1 71 ? 17.25 -3.443 -1.859 1 97.94 71 THR B O 1
ATOM 2706 N N . LYS B 1 72 ? 15.523 -3.184 -0.468 1 98.38 72 LYS B N 1
ATOM 2707 C CA . LYS B 1 72 ? 15.047 -4.555 -0.649 1 98.38 72 LYS B CA 1
ATOM 2708 C C . LYS B 1 72 ? 14.57 -4.785 -2.08 1 98.38 72 LYS B C 1
ATOM 2710 O O . LYS B 1 72 ? 14.781 -5.863 -2.643 1 98.38 72 LYS B O 1
ATOM 2715 N N . TYR B 1 73 ? 13.938 -3.781 -2.646 1 98 73 TYR B N 1
ATOM 2716 C CA . TYR B 1 73 ? 13.508 -3.9 -4.035 1 98 73 TYR B CA 1
ATOM 2717 C C . TYR B 1 73 ? 14.703 -4.047 -4.965 1 98 73 TYR B C 1
ATOM 2719 O O . TYR B 1 73 ? 14.695 -4.891 -5.867 1 98 73 TYR B O 1
ATOM 2727 N N . GLN B 1 74 ? 15.758 -3.27 -4.707 1 97.38 74 GLN B N 1
ATOM 2728 C CA . GLN B 1 74 ? 16.969 -3.354 -5.516 1 97.38 74 GLN B CA 1
ATOM 2729 C C . GLN B 1 74 ? 17.641 -4.707 -5.352 1 97.38 74 GLN B C 1
ATOM 2731 O O . GLN B 1 74 ? 18.219 -5.246 -6.305 1 97.38 74 GLN B O 1
ATOM 2736 N N . GLN B 1 75 ? 17.594 -5.234 -4.184 1 97.56 75 GLN B N 1
ATOM 2737 C CA . GLN B 1 75 ? 18.156 -6.555 -3.951 1 97.56 75 GLN B CA 1
ATOM 2738 C C . GLN B 1 75 ? 17.406 -7.625 -4.738 1 97.56 75 GLN B C 1
ATOM 2740 O O . GLN B 1 75 ? 18.016 -8.547 -5.277 1 97.56 75 GLN B O 1
ATOM 2745 N N . ILE B 1 76 ? 16.125 -7.496 -4.852 1 96.75 76 ILE B N 1
ATOM 2746 C CA . ILE B 1 76 ? 15.344 -8.438 -5.637 1 96.75 76 ILE B CA 1
ATOM 2747 C C . ILE B 1 76 ? 15.766 -8.375 -7.102 1 96.75 76 ILE B C 1
ATOM 2749 O O . ILE B 1 76 ? 15.898 -9.414 -7.762 1 96.75 76 ILE B O 1
ATOM 2753 N N . LEU B 1 77 ? 16.047 -7.203 -7.609 1 95.69 77 LEU B N 1
ATOM 2754 C CA . LEU B 1 77 ? 16.438 -7.012 -9.008 1 95.69 77 LEU B CA 1
ATOM 2755 C C . LEU B 1 77 ? 17.844 -7.543 -9.266 1 95.69 77 LEU B C 1
ATOM 2757 O O . LEU B 1 77 ? 18.141 -8.016 -10.359 1 95.69 77 LEU B O 1
ATOM 2761 N N . ALA B 1 78 ? 18.688 -7.562 -8.242 1 95.75 78 ALA B N 1
ATOM 2762 C CA . ALA B 1 78 ? 20.125 -7.773 -8.469 1 95.75 78 ALA B CA 1
ATOM 2763 C C . ALA B 1 78 ? 20.531 -9.195 -8.094 1 95.75 78 ALA B C 1
ATOM 2765 O O . ALA B 1 78 ? 21.453 -9.766 -8.695 1 95.75 78 ALA B O 1
ATOM 2766 N N . LEU B 1 79 ? 19.812 -9.75 -7.133 1 93.75 79 LEU B N 1
ATOM 2767 C CA . LEU B 1 79 ? 20.344 -10.969 -6.535 1 93.75 79 LEU B CA 1
ATOM 2768 C C . LEU B 1 79 ? 19.703 -12.203 -7.172 1 93.75 79 LEU B C 1
ATOM 2770 O O . LEU B 1 79 ? 18.781 -12.086 -7.977 1 93.75 79 LEU B O 1
ATOM 2774 N N . HIS B 1 80 ? 20.359 -13.312 -6.84 1 91.88 80 HIS B N 1
ATOM 2775 C CA . HIS B 1 80 ? 19.969 -14.617 -7.363 1 91.88 80 HIS B CA 1
ATOM 2776 C C . HIS B 1 80 ? 19.594 -15.57 -6.238 1 91.88 80 HIS B C 1
ATOM 2778 O O . HIS B 1 80 ? 20.047 -15.398 -5.098 1 91.88 80 HIS B O 1
ATOM 2784 N N . GLY B 1 81 ? 18.75 -16.531 -6.648 1 89.44 81 GLY B N 1
ATOM 2785 C CA . GLY B 1 81 ? 18.438 -17.594 -5.711 1 89.44 81 GLY B CA 1
ATOM 2786 C C . GLY B 1 81 ? 19.578 -18.578 -5.531 1 89.44 81 GLY B C 1
ATOM 2787 O O . GLY B 1 81 ? 20.594 -18.484 -6.219 1 89.44 81 GLY B O 1
ATOM 2788 N N . GLU B 1 82 ? 19.391 -19.469 -4.566 1 86.38 82 GLU B N 1
ATOM 2789 C CA . GLU B 1 82 ? 20.391 -20.484 -4.305 1 86.38 82 GLU B CA 1
ATOM 2790 C C . GLU B 1 82 ? 20.641 -21.359 -5.535 1 86.38 82 GLU B C 1
ATOM 2792 O O . GLU B 1 82 ? 21.734 -21.891 -5.723 1 86.38 82 GLU B O 1
ATOM 2797 N N . ASP B 1 83 ? 19.688 -21.516 -6.363 1 83.88 83 ASP B N 1
ATOM 2798 C CA . ASP B 1 83 ? 19.781 -22.344 -7.566 1 83.88 83 ASP B CA 1
ATOM 2799 C C . ASP B 1 83 ? 20.359 -21.531 -8.727 1 83.88 83 ASP B C 1
ATOM 2801 O O . ASP B 1 83 ? 20.5 -22.047 -9.836 1 83.88 83 ASP B O 1
ATOM 2805 N N . GLY B 1 84 ? 20.656 -20.266 -8.492 1 88 84 GLY B N 1
ATOM 2806 C CA . GLY B 1 84 ? 21.266 -19.422 -9.5 1 88 84 GLY B CA 1
ATOM 2807 C C . GLY B 1 84 ? 20.25 -18.641 -10.32 1 88 84 GLY B C 1
ATOM 2808 O O . GLY B 1 84 ? 20.625 -17.766 -11.117 1 88 84 GLY B O 1
ATOM 2809 N N . THR B 1 85 ? 19.047 -18.859 -10.141 1 87.31 85 THR B N 1
ATOM 2810 C CA . THR B 1 85 ? 18.016 -18.156 -10.898 1 87.31 85 THR B CA 1
ATOM 2811 C C . THR B 1 85 ? 17.859 -16.719 -10.406 1 87.31 85 THR B C 1
ATOM 2813 O O . THR B 1 85 ? 17.812 -16.469 -9.203 1 87.31 85 THR B O 1
ATOM 2816 N N . PRO B 1 86 ? 17.859 -15.797 -11.344 1 92.81 86 PRO B N 1
ATOM 2817 C CA . PRO B 1 86 ? 17.609 -14.414 -10.93 1 92.81 86 PRO B CA 1
ATOM 2818 C C . PRO B 1 86 ? 16.266 -14.234 -10.242 1 92.81 86 PRO B C 1
ATOM 2820 O O . PRO B 1 86 ? 15.242 -14.695 -10.75 1 92.81 86 PRO B O 1
ATOM 2823 N N . CYS B 1 87 ? 16.25 -13.539 -9.141 1 94.5 87 CYS B N 1
ATOM 2824 C CA . CYS B 1 87 ? 15.031 -13.359 -8.367 1 94.5 87 CYS B CA 1
ATOM 2825 C C . CYS B 1 87 ? 14.039 -12.477 -9.109 1 94.5 87 CYS B C 1
ATOM 2827 O O . CYS B 1 87 ? 12.828 -12.672 -9 1 94.5 87 CYS B O 1
ATOM 2829 N N . LYS B 1 88 ? 14.594 -11.523 -9.836 1 93.56 88 LYS B N 1
ATOM 2830 C CA . LYS B 1 88 ? 13.742 -10.648 -10.625 1 93.56 88 LYS B CA 1
ATOM 2831 C C . LYS B 1 88 ? 12.789 -11.453 -11.508 1 93.56 88 LYS B C 1
ATOM 2833 O O . LYS B 1 88 ? 11.617 -11.086 -11.656 1 93.56 88 LYS B O 1
ATOM 2838 N N . LEU B 1 89 ? 13.188 -12.547 -12.023 1 89.81 89 LEU B N 1
ATOM 2839 C CA . LEU B 1 89 ? 12.398 -13.359 -12.945 1 89.81 89 LEU B CA 1
ATOM 2840 C C . LEU B 1 89 ? 11.344 -14.156 -12.203 1 89.81 89 LEU B C 1
ATOM 2842 O O . LEU B 1 89 ? 10.336 -14.562 -12.789 1 89.81 89 LEU B O 1
ATOM 2846 N N . GLN B 1 90 ? 11.562 -14.312 -10.961 1 89.81 90 GLN B N 1
ATOM 2847 C CA . GLN B 1 90 ? 10.633 -15.125 -10.18 1 89.81 90 GLN B CA 1
ATOM 2848 C C . GLN B 1 90 ? 9.609 -14.25 -9.453 1 89.81 90 GLN B C 1
ATOM 2850 O O . GLN B 1 90 ? 8.508 -14.711 -9.133 1 89.81 90 GLN B O 1
ATOM 2855 N N . LEU B 1 91 ? 10.031 -13.047 -9.234 1 92.38 91 LEU B N 1
ATOM 2856 C CA . LEU B 1 91 ? 9.219 -12.266 -8.312 1 92.38 91 LEU B CA 1
ATOM 2857 C C . LEU B 1 91 ? 8.617 -11.047 -9 1 92.38 91 LEU B C 1
ATOM 2859 O O . LEU B 1 91 ? 7.641 -10.469 -8.516 1 92.38 91 LEU B O 1
ATOM 2863 N N . ILE B 1 92 ? 9.203 -10.641 -10.102 1 89.69 92 ILE B N 1
ATOM 2864 C CA . ILE B 1 92 ? 8.75 -9.406 -10.734 1 89.69 92 ILE B CA 1
ATOM 2865 C C . ILE B 1 92 ? 8.133 -9.727 -12.094 1 89.69 92 ILE B C 1
ATOM 2867 O O . ILE B 1 92 ? 8.727 -10.445 -12.906 1 89.69 92 ILE B O 1
ATOM 2871 N N . ASN B 1 93 ? 6.898 -9.141 -12.312 1 77.44 93 ASN B N 1
ATOM 2872 C CA . ASN B 1 93 ? 6.191 -9.219 -13.578 1 77.44 93 ASN B CA 1
ATOM 2873 C C . ASN B 1 93 ? 5.969 -10.672 -14.008 1 77.44 93 ASN B C 1
ATOM 2875 O O . ASN B 1 93 ? 6.23 -11.031 -15.156 1 77.44 93 ASN B O 1
ATOM 2879 N N . VAL B 1 94 ? 5.703 -11.531 -13.109 1 73.5 94 VAL B N 1
ATOM 2880 C CA . VAL B 1 94 ? 5.508 -12.945 -13.383 1 73.5 94 VAL B CA 1
ATOM 2881 C C . VAL B 1 94 ? 4.023 -13.227 -13.617 1 73.5 94 VAL B C 1
ATOM 2883 O O . VAL B 1 94 ? 3.666 -14.188 -14.305 1 73.5 94 VAL B O 1
ATOM 2886 N N . ASP B 1 95 ? 3.324 -12.352 -13.078 1 77.44 95 ASP B N 1
ATOM 2887 C CA . ASP B 1 95 ? 1.881 -12.531 -13.195 1 77.44 95 ASP B CA 1
ATOM 2888 C C . ASP B 1 95 ? 1.169 -11.188 -13.359 1 77.44 95 ASP B C 1
ATOM 2890 O O . ASP B 1 95 ? 1.797 -10.133 -13.266 1 77.44 95 ASP B O 1
ATOM 2894 N N . LYS B 1 96 ? -0.007 -11.305 -13.711 1 79.25 96 LYS B N 1
ATOM 2895 C CA . LYS B 1 96 ? -0.817 -10.109 -13.953 1 79.25 96 LYS B CA 1
ATOM 2896 C C . LYS B 1 96 ? -1.09 -9.359 -12.656 1 79.25 96 LYS B C 1
ATOM 2898 O O . LYS B 1 96 ? -1.445 -8.18 -12.68 1 79.25 96 LYS B O 1
ATOM 2903 N N . LEU B 1 97 ? -0.93 -10.016 -11.547 1 87.31 97 LEU B N 1
ATOM 2904 C CA . LEU B 1 97 ? -1.239 -9.383 -10.273 1 87.31 97 LEU B CA 1
ATOM 2905 C C . LEU B 1 97 ? -0.146 -8.391 -9.875 1 87.31 97 LEU B C 1
ATOM 2907 O O . LEU B 1 97 ? -0.433 -7.332 -9.312 1 87.31 97 LEU B O 1
ATOM 2911 N N . GLU B 1 98 ? 1.104 -8.703 -10.195 1 91.38 98 GLU B N 1
ATOM 2912 C CA . GLU B 1 98 ? 2.258 -7.836 -9.977 1 91.38 98 GLU B CA 1
ATOM 2913 C C . GLU B 1 98 ? 2.268 -7.277 -8.555 1 91.38 98 GLU B C 1
ATOM 2915 O O . GLU B 1 98 ? 2.373 -6.062 -8.359 1 91.38 98 GLU B O 1
ATOM 2920 N N . VAL B 1 99 ? 2.219 -8.18 -7.59 1 94.88 99 VAL B N 1
ATOM 2921 C CA . VAL B 1 99 ? 2.102 -7.773 -6.195 1 94.88 99 VAL B CA 1
ATOM 2922 C C . VAL B 1 99 ? 3.34 -6.98 -5.781 1 94.88 99 VAL B C 1
ATOM 2924 O O . VAL B 1 99 ? 3.229 -5.91 -5.184 1 94.88 99 VAL B O 1
ATOM 2927 N N . VAL B 1 100 ? 4.52 -7.477 -6.102 1 96.06 100 VAL B N 1
ATOM 2928 C CA . VAL B 1 100 ? 5.762 -6.844 -5.676 1 96.06 100 VAL B CA 1
ATOM 2929 C C . VAL B 1 100 ? 5.918 -5.492 -6.363 1 96.06 100 VAL B C 1
ATOM 2931 O O . VAL B 1 100 ? 6.094 -4.469 -5.699 1 96.06 100 VAL B O 1
ATOM 2934 N N . GLU B 1 101 ? 5.785 -5.477 -7.641 1 95.56 101 GLU B N 1
ATOM 2935 C CA . GLU B 1 101 ? 5.922 -4.23 -8.391 1 95.56 101 GLU B CA 1
ATOM 2936 C C . GLU B 1 101 ? 4.824 -3.238 -8.016 1 95.56 101 GLU B C 1
ATOM 2938 O O . GLU B 1 101 ? 5.082 -2.039 -7.895 1 95.56 101 GLU B O 1
ATOM 2943 N N . GLY B 1 102 ? 3.633 -3.711 -7.922 1 95.94 102 GLY B N 1
ATOM 2944 C CA . GLY B 1 102 ? 2.533 -2.85 -7.52 1 95.94 102 GLY B CA 1
ATOM 2945 C C . GLY B 1 102 ? 2.744 -2.205 -6.164 1 95.94 102 GLY B C 1
ATOM 2946 O O . GLY B 1 102 ? 2.451 -1.021 -5.98 1 95.94 102 GLY B O 1
ATOM 2947 N N . SER B 1 103 ? 3.219 -2.998 -5.219 1 97.88 103 SER B N 1
ATOM 2948 C CA . SER B 1 103 ? 3.502 -2.463 -3.891 1 97.88 103 SER B CA 1
ATOM 2949 C C . SER B 1 103 ? 4.629 -1.438 -3.936 1 97.88 103 SER B C 1
ATOM 2951 O O . SER B 1 103 ? 4.566 -0.408 -3.262 1 97.88 103 SER B O 1
ATOM 2953 N N . TYR B 1 104 ? 5.641 -1.745 -4.727 1 98 104 TYR B N 1
ATOM 2954 C CA . TYR B 1 104 ? 6.746 -0.808 -4.887 1 98 104 TYR B CA 1
ATOM 2955 C C . TYR B 1 104 ? 6.266 0.507 -5.488 1 98 104 TYR B C 1
ATOM 2957 O O . TYR B 1 104 ? 6.625 1.585 -5.008 1 98 104 TYR B O 1
ATOM 2965 N N . ARG B 1 105 ? 5.461 0.441 -6.449 1 96.88 105 ARG B N 1
ATOM 2966 C CA . ARG B 1 105 ? 4.902 1.628 -7.09 1 96.88 105 ARG B CA 1
ATOM 2967 C C . ARG B 1 105 ? 4.055 2.432 -6.109 1 96.88 105 ARG B C 1
ATOM 2969 O O . ARG B 1 105 ? 4.074 3.664 -6.129 1 96.88 105 ARG B O 1
ATOM 2976 N N . PHE B 1 106 ? 3.309 1.757 -5.352 1 97.5 106 PHE B N 1
ATOM 2977 C CA . PHE B 1 106 ? 2.51 2.428 -4.332 1 97.5 106 PHE B CA 1
ATOM 2978 C C . PHE B 1 106 ? 3.396 3.248 -3.402 1 97.5 106 PHE B C 1
ATOM 2980 O O . PHE B 1 106 ? 3.098 4.406 -3.113 1 97.5 106 PHE B O 1
ATOM 2987 N N . VAL B 1 107 ? 4.496 2.656 -2.93 1 98.44 107 VAL B N 1
ATOM 2988 C CA . VAL B 1 107 ? 5.434 3.322 -2.035 1 98.44 107 VAL B CA 1
ATOM 2989 C C . VAL B 1 107 ? 6.023 4.551 -2.725 1 98.44 107 VAL B C 1
ATOM 2991 O O . VAL B 1 107 ? 6.035 5.645 -2.152 1 98.44 107 VAL B O 1
ATOM 2994 N N . ILE B 1 108 ? 6.426 4.391 -3.953 1 98.25 108 ILE B N 1
ATOM 2995 C CA . ILE B 1 108 ? 7.047 5.473 -4.707 1 98.25 108 ILE B CA 1
ATOM 2996 C C . ILE B 1 108 ? 6.039 6.594 -4.926 1 98.25 108 ILE B C 1
ATOM 2998 O O . ILE B 1 108 ? 6.371 7.773 -4.793 1 98.25 108 ILE B O 1
ATOM 3002 N N . ASN B 1 109 ? 4.883 6.246 -5.219 1 96.94 109 ASN B N 1
ATOM 3003 C CA . ASN B 1 109 ? 3.842 7.238 -5.461 1 96.94 109 ASN B CA 1
ATOM 3004 C C . ASN B 1 109 ? 3.531 8.047 -4.203 1 96.94 109 ASN B C 1
ATOM 3006 O O . ASN B 1 109 ? 3.336 9.258 -4.273 1 96.94 109 ASN B O 1
ATOM 3010 N N . GLN B 1 110 ? 3.422 7.371 -3.066 1 97.25 110 GLN B N 1
ATOM 3011 C CA . GLN B 1 110 ? 3.186 8.078 -1.814 1 97.25 110 GLN B CA 1
ATOM 3012 C C . GLN B 1 110 ? 4.309 9.07 -1.523 1 97.25 110 GLN B C 1
ATOM 3014 O O . GLN B 1 110 ? 4.051 10.211 -1.119 1 97.25 110 GLN B O 1
ATOM 3019 N N . TRP B 1 111 ? 5.516 8.656 -1.771 1 97.38 111 TRP B N 1
ATOM 3020 C CA . TRP B 1 111 ? 6.695 9.477 -1.513 1 97.38 111 TRP B CA 1
ATOM 3021 C C . TRP B 1 111 ? 6.723 10.695 -2.43 1 97.38 111 TRP B C 1
ATOM 3023 O O . TRP B 1 111 ? 7.02 11.805 -1.985 1 97.38 111 TRP B O 1
ATOM 3033 N N . ASN B 1 112 ? 6.344 10.492 -3.668 1 96.75 112 ASN B N 1
ATOM 3034 C CA . ASN B 1 112 ? 6.355 11.555 -4.668 1 96.75 112 ASN B CA 1
ATOM 3035 C C . ASN B 1 112 ? 5.207 12.539 -4.457 1 96.75 112 ASN B C 1
ATOM 3037 O O . ASN B 1 112 ? 5.375 13.742 -4.621 1 96.75 112 ASN B O 1
ATOM 3041 N N . ARG B 1 113 ? 4.098 12.031 -4.094 1 95.56 113 ARG B N 1
ATOM 3042 C CA . ARG B 1 113 ? 2.934 12.883 -3.869 1 95.56 113 ARG B CA 1
ATOM 3043 C C . ARG B 1 113 ? 3.18 13.844 -2.711 1 95.56 113 ARG B C 1
ATOM 3045 O O . ARG B 1 113 ? 2.641 14.953 -2.695 1 95.56 113 ARG B O 1
ATOM 3052 N N . ALA B 1 114 ? 3.986 13.406 -1.79 1 97.12 114 ALA B N 1
ATOM 3053 C CA . ALA B 1 114 ? 4.309 14.234 -0.634 1 97.12 114 ALA B CA 1
ATOM 3054 C C . ALA B 1 114 ? 5.52 15.117 -0.917 1 97.12 114 ALA B C 1
ATOM 3056 O O . ALA B 1 114 ? 5.965 15.867 -0.045 1 97.12 114 ALA B O 1
ATOM 3057 N N . ASP B 1 115 ? 6.09 14.992 -2.164 1 96.38 115 ASP B N 1
ATOM 3058 C CA . ASP B 1 115 ? 7.277 15.742 -2.557 1 96.38 115 ASP B CA 1
ATOM 3059 C C . ASP B 1 115 ? 8.406 15.539 -1.551 1 96.38 115 ASP B C 1
ATOM 3061 O O . ASP B 1 115 ? 9.117 16.484 -1.205 1 96.38 115 ASP B O 1
ATOM 3065 N N . CYS B 1 116 ? 8.578 14.344 -1.039 1 97.56 116 CYS B N 1
ATOM 3066 C CA . CYS B 1 116 ? 9.484 14.086 0.074 1 97.56 116 CYS B CA 1
ATOM 3067 C C . CYS B 1 116 ? 10.938 14.32 -0.341 1 97.56 116 CYS B C 1
ATOM 3069 O O . CYS B 1 116 ? 11.758 14.734 0.476 1 97.56 116 CYS B O 1
ATOM 3071 N N . ASN B 1 117 ? 11.258 14.156 -1.592 1 96.31 117 ASN B N 1
ATOM 3072 C CA . ASN B 1 117 ? 12.633 14.359 -2.055 1 96.31 117 ASN B CA 1
ATOM 3073 C C . ASN B 1 117 ? 13.094 15.797 -1.829 1 96.31 117 ASN B C 1
ATOM 3075 O O . ASN B 1 117 ? 14.289 16.047 -1.685 1 96.31 117 ASN B O 1
ATOM 3079 N N . ASN B 1 118 ? 12.18 16.703 -1.737 1 96.25 118 ASN B N 1
ATOM 3080 C CA . ASN B 1 118 ? 12.5 18.125 -1.633 1 96.25 118 ASN B CA 1
ATOM 3081 C C . ASN B 1 118 ? 13 18.484 -0.236 1 96.25 118 ASN B C 1
ATOM 3083 O O . ASN B 1 118 ? 13.484 19.594 -0.013 1 96.25 118 ASN B O 1
ATOM 3087 N N . CYS B 1 119 ? 12.992 17.562 0.654 1 97.25 119 CYS B N 1
ATOM 3088 C CA . CYS B 1 119 ? 13.344 17.891 2.029 1 97.25 119 CYS B CA 1
ATOM 3089 C C . CYS B 1 119 ? 14.609 17.156 2.461 1 97.25 119 CYS B C 1
ATOM 3091 O O . CYS B 1 119 ? 15.07 17.312 3.592 1 97.25 119 CYS B O 1
ATOM 3093 N N . PHE B 1 120 ? 15.141 16.375 1.549 1 97.44 120 PHE B N 1
ATOM 3094 C CA . PHE B 1 120 ? 16.312 15.578 1.913 1 97.44 120 PHE B CA 1
ATOM 3095 C C . PHE B 1 120 ? 17.484 15.867 0.976 1 97.44 120 PHE B C 1
ATOM 3097 O O . PHE B 1 120 ? 17.281 16.422 -0.11 1 97.44 120 PHE B O 1
ATOM 3104 N N . GLN B 1 121 ? 18.625 15.523 1.505 1 95.94 121 GLN B N 1
ATOM 3105 C CA . GLN B 1 121 ? 19.812 15.594 0.669 1 95.94 121 GLN B CA 1
ATOM 3106 C C . GLN B 1 121 ? 19.859 14.445 -0.33 1 95.94 121 GLN B C 1
ATOM 3108 O O . GLN B 1 121 ? 19.266 13.391 -0.094 1 95.94 121 GLN B O 1
ATOM 3113 N N . ASN B 1 1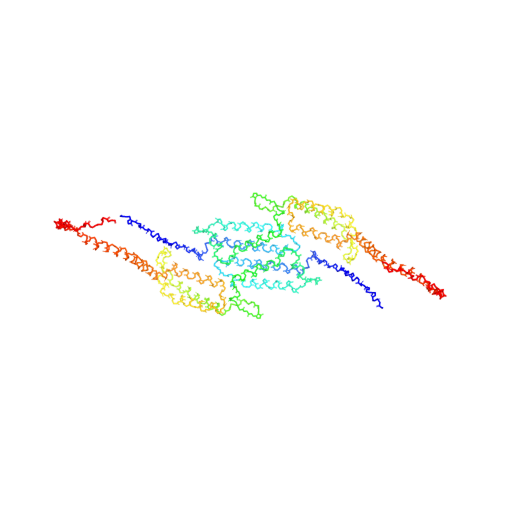22 ? 20.453 14.758 -1.457 1 91.94 122 ASN B N 1
ATOM 3114 C CA . ASN B 1 122 ? 20.672 13.75 -2.494 1 91.94 122 ASN B CA 1
ATOM 3115 C C . ASN B 1 122 ? 22.156 13.516 -2.74 1 91.94 122 ASN B C 1
ATOM 3117 O O . ASN B 1 122 ? 22.938 14.469 -2.809 1 91.94 122 ASN B O 1
ATOM 3121 N N . GLN B 1 123 ? 22.547 12.25 -2.689 1 90.69 123 GLN B N 1
ATOM 3122 C CA . GLN B 1 123 ? 23.922 11.875 -2.998 1 90.69 123 GLN B CA 1
ATOM 3123 C C . GLN B 1 123 ? 23.984 10.953 -4.215 1 90.69 123 GLN B C 1
ATOM 3125 O O . GLN B 1 123 ? 23.516 9.812 -4.16 1 90.69 123 GLN B O 1
ATOM 3130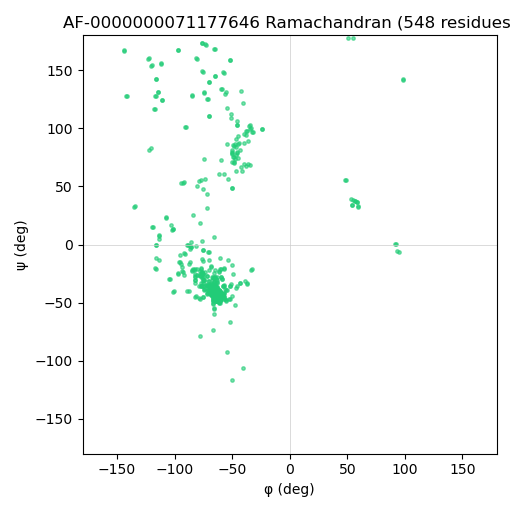 N N . SER B 1 124 ? 24.609 11.391 -5.281 1 90.38 124 SER B N 1
ATOM 3131 C CA . SER B 1 124 ? 24.797 10.609 -6.5 1 90.38 124 SER B CA 1
ATOM 3132 C C . SER B 1 124 ? 23.469 10.078 -7.031 1 90.38 124 SER B C 1
ATOM 3134 O O . SER B 1 124 ? 23.359 8.898 -7.371 1 90.38 124 SER B O 1
ATOM 3136 N N . GLY B 1 125 ? 22.359 10.883 -6.855 1 87.12 125 GLY B N 1
ATOM 3137 C CA . GLY B 1 125 ? 21.078 10.516 -7.434 1 87.12 125 GLY B CA 1
ATOM 3138 C C . GLY B 1 125 ? 20.219 9.703 -6.492 1 87.12 125 GLY B C 1
ATOM 3139 O O . GLY B 1 125 ? 19.094 9.328 -6.84 1 87.12 125 GLY B O 1
ATOM 3140 N N . SER B 1 126 ? 20.734 9.43 -5.27 1 90.75 126 SER B N 1
ATOM 3141 C CA . SER B 1 126 ? 19.969 8.648 -4.301 1 90.75 126 SER B CA 1
ATOM 3142 C C . SER B 1 126 ? 19.625 9.477 -3.07 1 90.75 126 SER B C 1
ATOM 3144 O O . SER B 1 126 ? 20.438 10.297 -2.617 1 90.75 126 SER B O 1
ATOM 3146 N N . ILE B 1 127 ? 18.531 9.273 -2.592 1 93.88 127 ILE B N 1
ATOM 3147 C CA . ILE B 1 127 ? 18.047 9.984 -1.411 1 93.88 127 ILE B CA 1
ATOM 3148 C C . ILE B 1 127 ? 18.828 9.516 -0.18 1 93.88 127 ILE B C 1
ATOM 3150 O O . ILE B 1 127 ? 19.172 8.336 -0.065 1 93.88 127 ILE B O 1
ATOM 3154 N N . THR B 1 128 ? 19.172 10.453 0.706 1 95.81 128 THR B N 1
ATOM 3155 C CA . THR B 1 128 ? 19.766 10.156 2 1 95.81 128 THR B CA 1
ATOM 3156 C C . THR B 1 128 ? 18.812 10.5 3.135 1 95.81 128 THR B C 1
ATOM 3158 O O . THR B 1 128 ? 17.875 11.289 2.949 1 95.81 128 THR B O 1
ATOM 3161 N N . PRO B 1 129 ? 18.969 9.875 4.258 1 97 129 PRO B N 1
ATOM 3162 C CA . PRO B 1 129 ? 18.078 10.164 5.387 1 97 129 PRO B CA 1
ATOM 3163 C C . PRO B 1 129 ? 18.312 11.547 5.988 1 97 129 PRO B C 1
ATOM 3165 O O . PRO B 1 129 ? 17.531 12.008 6.824 1 97 129 PRO B O 1
ATOM 3168 N N . GLU B 1 130 ? 19.312 12.273 5.566 1 97.19 130 GLU B N 1
ATOM 3169 C CA . GLU B 1 130 ? 19.641 13.586 6.129 1 97.19 130 GLU B CA 1
ATOM 3170 C C . GLU B 1 130 ? 18.828 14.688 5.469 1 97.19 130 GLU B C 1
ATOM 3172 O O . GLU B 1 130 ? 18.797 14.789 4.238 1 97.19 130 GLU B O 1
ATOM 3177 N N . ALA B 1 131 ? 18.188 15.484 6.254 1 97.56 131 ALA B N 1
ATOM 3178 C CA . ALA B 1 131 ? 17.438 16.625 5.742 1 97.56 131 ALA B CA 1
ATOM 3179 C C . ALA B 1 131 ? 18.359 17.656 5.086 1 97.56 131 ALA B C 1
ATOM 3181 O O . ALA B 1 131 ? 19.531 17.797 5.484 1 97.56 131 ALA B O 1
ATOM 3182 N N . ASN B 1 132 ? 17.938 18.328 4.043 1 96.31 132 ASN B N 1
ATOM 3183 C CA . ASN B 1 132 ? 18.75 19.344 3.402 1 96.31 132 ASN B CA 1
ATOM 3184 C C . ASN B 1 132 ? 18.781 20.641 4.219 1 96.31 132 ASN B C 1
ATOM 3186 O O . ASN B 1 132 ? 18.047 20.766 5.199 1 96.31 132 ASN B O 1
ATOM 3190 N N . TYR B 1 133 ? 19.562 21.578 3.844 1 95.75 133 TYR B N 1
ATOM 3191 C CA . TYR B 1 133 ? 19.859 22.812 4.562 1 95.75 133 TYR B CA 1
ATOM 3192 C C . TYR B 1 133 ? 18.594 23.641 4.754 1 95.75 133 TYR B C 1
ATOM 3194 O O . TYR B 1 133 ? 18.359 24.188 5.832 1 95.75 133 TYR B O 1
ATOM 3202 N N . TYR B 1 134 ? 17.797 23.734 3.762 1 96.88 134 TYR B N 1
ATOM 3203 C CA . TYR B 1 134 ? 16.594 24.562 3.801 1 96.88 134 TYR B CA 1
ATOM 3204 C C . TYR B 1 134 ? 15.562 23.969 4.746 1 96.88 134 TYR B C 1
ATOM 3206 O O . TYR B 1 134 ? 14.875 24.719 5.465 1 96.88 134 TYR B O 1
ATOM 3214 N N . THR B 1 135 ? 15.453 22.672 4.711 1 97.69 135 THR B N 1
ATOM 3215 C CA . THR B 1 135 ? 14.516 21.984 5.598 1 97.69 135 THR B CA 1
ATOM 3216 C C . THR B 1 135 ? 14.93 22.156 7.055 1 97.69 135 THR B C 1
ATOM 3218 O O . THR B 1 135 ? 14.094 22.406 7.922 1 97.69 135 THR B O 1
ATOM 3221 N N . ILE B 1 136 ? 16.203 22.031 7.34 1 98.06 136 ILE B N 1
ATOM 3222 C CA . ILE B 1 136 ? 16.703 22.25 8.695 1 98.06 136 ILE B CA 1
ATOM 3223 C C . ILE B 1 136 ? 16.422 23.672 9.141 1 98.06 136 ILE B C 1
ATOM 3225 O O . ILE B 1 136 ? 15.961 23.906 10.266 1 98.06 136 ILE B O 1
ATOM 3229 N N . GLY B 1 137 ? 16.656 24.578 8.242 1 97.62 137 GLY B N 1
ATOM 3230 C CA . GLY B 1 137 ? 16.453 25.984 8.555 1 97.62 137 GLY B CA 1
ATOM 3231 C C . GLY B 1 137 ? 15.008 26.312 8.914 1 97.62 137 GLY B C 1
ATOM 3232 O O . GLY B 1 137 ? 14.758 27.031 9.875 1 97.62 137 GLY B O 1
ATOM 3233 N N . ILE B 1 138 ? 14.125 25.828 8.109 1 98.12 138 ILE B N 1
ATOM 3234 C CA . ILE B 1 138 ? 12.727 26.172 8.352 1 98.12 138 ILE B CA 1
ATOM 3235 C C . ILE B 1 138 ? 12.242 25.5 9.633 1 98.12 138 ILE B C 1
ATOM 3237 O O . ILE B 1 138 ? 11.414 26.047 10.359 1 98.12 138 ILE B O 1
ATOM 3241 N N . ARG B 1 139 ? 12.68 24.297 9.945 1 98.06 139 ARG B N 1
ATOM 3242 C CA . ARG B 1 139 ? 12.32 23.625 11.188 1 98.06 139 ARG B CA 1
ATOM 3243 C C . ARG B 1 139 ? 12.852 24.375 12.398 1 98.06 139 ARG B C 1
ATOM 3245 O O . ARG B 1 139 ? 12.18 24.469 13.43 1 98.06 139 ARG B O 1
ATOM 3252 N N . GLU B 1 140 ? 14 24.891 12.289 1 98.25 140 GLU B N 1
ATOM 3253 C CA . GLU B 1 140 ? 14.578 25.688 13.375 1 98.25 140 GLU B CA 1
ATOM 3254 C C . GLU B 1 140 ? 13.742 26.938 13.648 1 98.25 140 GLU B C 1
ATOM 3256 O O . GLU B 1 140 ? 13.5 27.281 14.805 1 98.25 140 GLU B O 1
ATOM 3261 N N . LYS B 1 141 ? 13.375 27.609 12.578 1 98.44 141 LYS B N 1
ATOM 3262 C CA . LYS B 1 141 ? 12.523 28.781 12.727 1 98.44 141 LYS B CA 1
ATOM 3263 C C . LYS B 1 141 ? 11.18 28.422 13.344 1 98.44 141 LYS B C 1
ATOM 3265 O O . LYS B 1 141 ? 10.641 29.172 14.164 1 98.44 141 LYS B O 1
ATOM 3270 N N . SER B 1 142 ? 10.672 27.312 12.898 1 98.12 142 SER B N 1
ATOM 3271 C CA . SER B 1 142 ? 9.414 26.828 13.477 1 98.12 142 SER B CA 1
ATOM 3272 C C . SER B 1 142 ? 9.562 26.547 14.961 1 98.12 142 SER B C 1
ATOM 3274 O O . SER B 1 142 ? 8.688 26.891 15.758 1 98.12 142 SER B O 1
ATOM 3276 N N . ASP B 1 143 ? 10.664 25.891 15.344 1 97.56 143 ASP B N 1
ATOM 3277 C CA . ASP B 1 143 ? 10.93 25.547 16.75 1 97.56 143 ASP B CA 1
ATOM 3278 C C . ASP B 1 143 ? 11.062 26.812 17.594 1 97.56 143 ASP B C 1
ATOM 3280 O O . ASP B 1 143 ? 10.609 26.859 18.734 1 97.56 143 ASP B O 1
ATOM 3284 N N . GLN B 1 144 ? 11.648 27.781 17.078 1 97.88 144 GLN B N 1
ATOM 3285 C CA . GLN B 1 144 ? 11.789 29.062 17.766 1 97.88 144 GLN B CA 1
ATOM 3286 C C . GLN B 1 144 ? 10.422 29.703 18.016 1 97.88 144 GLN B C 1
ATOM 3288 O O . GLN B 1 144 ? 10.164 30.188 19.109 1 97.88 144 GLN B O 1
ATOM 3293 N N . LEU B 1 145 ? 9.641 29.672 16.984 1 97.44 145 LEU B N 1
ATOM 3294 C CA . LEU B 1 145 ? 8.297 30.219 17.141 1 97.44 145 LEU B CA 1
ATOM 3295 C C . LEU B 1 145 ? 7.508 29.422 18.172 1 97.44 145 LEU B C 1
ATOM 3297 O O . LEU B 1 145 ? 6.824 30.016 19.016 1 97.44 145 LEU B O 1
ATOM 3301 N N . GLU B 1 146 ? 7.609 28.125 18.109 1 96.06 146 GLU B N 1
ATOM 3302 C CA . GLU B 1 146 ? 6.875 27.281 19.047 1 96.06 146 GLU B CA 1
ATOM 3303 C C . GLU B 1 146 ? 7.332 27.531 20.484 1 96.06 146 GLU B C 1
ATOM 3305 O O . GLU B 1 146 ? 6.523 27.484 21.406 1 96.06 146 GLU B O 1
ATOM 3310 N N . ALA B 1 147 ? 8.578 27.734 20.688 1 95.94 147 ALA B N 1
ATOM 3311 C CA . ALA B 1 147 ? 9.102 28.062 22.016 1 95.94 147 ALA B CA 1
ATOM 3312 C C . ALA B 1 147 ? 8.523 29.375 22.516 1 95.94 147 ALA B C 1
ATOM 3314 O O . ALA B 1 147 ? 8.164 29.5 23.688 1 95.94 147 ALA B O 1
ATOM 3315 N N . CYS B 1 148 ? 8.477 30.344 21.609 1 95.88 148 CYS B N 1
ATOM 3316 C CA . CYS B 1 148 ? 7.895 31.641 21.969 1 95.88 148 CYS B CA 1
ATOM 3317 C C . CYS B 1 148 ? 6.43 31.484 22.359 1 95.88 148 CYS B C 1
ATOM 3319 O O . CYS B 1 148 ? 5.988 32.031 23.375 1 95.88 148 CYS B O 1
ATOM 3321 N N . ILE B 1 149 ? 5.672 30.75 21.562 1 93.81 149 ILE B N 1
ATOM 3322 C CA . ILE B 1 149 ? 4.246 30.547 21.812 1 93.81 149 ILE B CA 1
ATOM 3323 C C . ILE B 1 149 ? 4.047 29.828 23.141 1 93.81 149 ILE B C 1
ATOM 3325 O O . ILE B 1 149 ? 3.174 30.203 23.938 1 93.81 149 ILE B O 1
ATOM 3329 N N . SER B 1 150 ? 4.844 28.828 23.406 1 92.25 150 SER B N 1
ATOM 3330 C CA . SER B 1 150 ? 4.73 28.062 24.641 1 92.25 150 SER B CA 1
ATOM 3331 C C . SER B 1 150 ? 5.004 28.938 25.859 1 92.25 150 SER B C 1
ATOM 3333 O O . SER B 1 150 ? 4.371 28.781 26.906 1 92.25 150 SER B O 1
ATOM 3335 N N . ASN B 1 151 ? 5.828 29.891 25.75 1 91.69 151 ASN B N 1
ATOM 3336 C CA . ASN B 1 151 ? 6.211 30.766 26.859 1 91.69 151 ASN B CA 1
ATOM 3337 C C . ASN B 1 151 ? 5.18 31.875 27.078 1 91.69 151 ASN B C 1
ATOM 333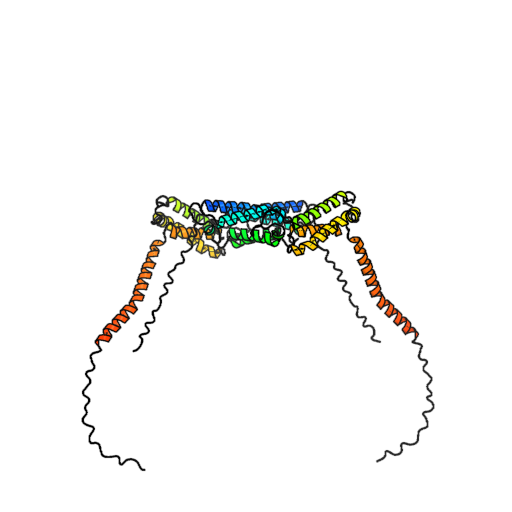9 O O . ASN B 1 151 ? 5.121 32.469 28.156 1 91.69 151 ASN B O 1
ATOM 3343 N N . ASN B 1 152 ? 4.422 32.156 26.094 1 89 152 ASN B N 1
ATOM 3344 C CA . ASN B 1 152 ? 3.516 33.281 26.172 1 89 152 ASN B CA 1
ATOM 3345 C C . ASN B 1 152 ? 2.055 32.844 26.172 1 89 152 ASN B C 1
ATOM 3347 O O . ASN B 1 152 ? 1.153 33.656 26.375 1 89 152 ASN B O 1
ATOM 3351 N N . ALA B 1 153 ? 1.759 31.578 25.828 1 78.81 153 ALA B N 1
ATOM 3352 C CA . ALA B 1 153 ? 0.388 31.078 25.703 1 78.81 153 ALA B CA 1
ATOM 3353 C C . ALA B 1 153 ? -0.238 30.859 27.078 1 78.81 153 ALA B C 1
ATOM 3355 O O . ALA B 1 153 ? -1.464 30.828 27.219 1 78.81 153 ALA B O 1
ATOM 3356 N N . ASN B 1 154 ? 0.33 30.469 28.234 1 66.31 154 ASN B N 1
ATOM 3357 C CA . ASN B 1 154 ? -0.205 30.109 29.547 1 66.31 154 ASN B CA 1
ATOM 3358 C C . ASN B 1 154 ? -1.309 31.062 29.984 1 66.31 154 ASN B C 1
ATOM 3360 O O . ASN B 1 154 ? -2.195 30.688 30.75 1 66.31 154 ASN B O 1
ATOM 3364 N N . GLY B 1 155 ? -1.278 32.312 29.641 1 53.62 155 GLY B N 1
ATOM 3365 C CA . GLY B 1 155 ? -2.229 33.188 30.312 1 53.62 155 GLY B CA 1
ATOM 3366 C C . GLY B 1 155 ? -3.578 33.25 29.625 1 53.62 155 GLY B C 1
ATOM 3367 O O . GLY B 1 155 ? -4.5 33.938 30.094 1 53.62 155 GLY B O 1
ATOM 3368 N N . THR B 1 156 ? -3.627 32.844 28.469 1 50.53 156 THR B N 1
ATOM 3369 C CA . THR B 1 156 ? -4.93 33.031 27.844 1 50.53 156 THR B CA 1
ATOM 3370 C C . THR B 1 156 ? -5.824 31.828 28.062 1 50.53 156 THR B C 1
ATOM 3372 O O . THR B 1 156 ? -5.402 30.688 27.859 1 50.53 156 THR B O 1
ATOM 3375 N N . ASP B 1 157 ? -6.75 31.891 29 1 45.72 157 ASP B N 1
ATOM 3376 C CA . ASP B 1 157 ? -7.801 30.953 29.359 1 45.72 157 ASP B CA 1
ATOM 3377 C C . ASP B 1 157 ? -8.305 30.188 28.141 1 45.72 157 ASP B C 1
ATOM 3379 O O . ASP B 1 157 ? -8.812 30.781 27.203 1 45.72 157 ASP B O 1
ATOM 3383 N N . PRO B 1 158 ? -7.797 28.969 27.906 1 48.28 158 PRO B N 1
ATOM 3384 C CA . PRO B 1 158 ? -8.305 28.172 26.797 1 48.28 158 PRO B CA 1
ATOM 3385 C C . PRO B 1 158 ? -9.812 28.328 26.594 1 48.28 158 PRO B C 1
ATOM 3387 O O . PRO B 1 158 ? -10.336 27.984 25.531 1 48.28 158 PRO B O 1
ATOM 3390 N N . SER B 1 159 ? -10.453 28.5 27.703 1 45.19 159 SER B N 1
ATOM 3391 C CA . SER B 1 159 ? -11.906 28.625 27.703 1 45.19 159 SER B CA 1
ATOM 3392 C C . SER B 1 159 ? -12.359 29.875 26.969 1 45.19 159 SER B C 1
ATOM 3394 O O . SER B 1 159 ? -13.531 29.984 26.578 1 45.19 159 SER B O 1
ATOM 3396 N N . ASN B 1 160 ? -11.594 30.938 27.047 1 48.94 160 ASN B N 1
ATOM 3397 C CA . ASN B 1 160 ? -12.07 32.188 26.453 1 48.94 160 ASN B CA 1
ATOM 3398 C C . ASN B 1 160 ? -11.594 32.312 25.016 1 48.94 160 ASN B C 1
ATOM 3400 O O . ASN B 1 160 ? -10.617 33.031 24.75 1 48.94 160 ASN B O 1
ATOM 3404 N N . LYS B 1 161 ? -11.875 31.25 24.141 1 52.88 161 LYS B N 1
ATOM 3405 C CA . LYS B 1 161 ? -11.711 31.109 22.703 1 52.88 161 LYS B CA 1
ATOM 3406 C C . LYS B 1 161 ? -11.922 32.438 21.984 1 52.88 161 LYS B C 1
ATOM 3408 O O . LYS B 1 161 ? -11.555 32.594 20.812 1 52.88 161 LYS B O 1
ATOM 3413 N N . THR B 1 162 ? -12.648 33.344 22.734 1 53.75 162 THR B N 1
ATOM 3414 C CA . THR B 1 162 ? -13.094 34.562 22.062 1 53.75 162 THR B CA 1
ATOM 3415 C C . THR B 1 162 ? -12 35.625 22.078 1 53.75 162 THR B C 1
ATOM 3417 O O . THR B 1 162 ? -12.016 36.562 21.266 1 53.75 162 THR B O 1
ATOM 3420 N N . SER B 1 163 ? -11.039 35.531 23.047 1 61.34 163 SER B N 1
ATOM 3421 C CA . SER B 1 163 ? -10.297 36.781 23.219 1 61.34 163 SER B CA 1
ATOM 3422 C C . SER B 1 163 ? -8.922 36.688 22.562 1 61.34 163 SER B C 1
ATOM 3424 O O . SER B 1 163 ? -8.172 37.656 22.547 1 61.34 163 SER B O 1
ATOM 3426 N N . GLY B 1 164 ? -8.711 35.781 21.719 1 68.5 164 GLY B N 1
ATOM 3427 C CA . GLY B 1 164 ? -7.383 35.75 21.125 1 68.5 164 GLY B CA 1
ATOM 3428 C C . GLY B 1 164 ? -6.266 35.781 22.156 1 68.5 164 GLY B C 1
ATOM 3429 O O . GLY B 1 164 ? -6.504 35.531 23.344 1 68.5 164 GLY B O 1
ATOM 3430 N N . ASN B 1 165 ? -4.969 35.719 21.828 1 81.38 165 ASN B N 1
ATOM 3431 C CA . ASN B 1 165 ? -3.805 35.812 22.703 1 81.38 165 ASN B CA 1
ATOM 3432 C C . ASN B 1 165 ? -2.887 36.969 22.328 1 81.38 165 ASN B C 1
ATOM 3434 O O . ASN B 1 165 ? -1.884 36.75 21.641 1 81.38 165 ASN B O 1
ATOM 3438 N N . PRO B 1 166 ? -3.301 38.094 22.844 1 81.12 166 PRO B N 1
ATOM 3439 C CA . PRO B 1 166 ? -2.543 39.281 22.469 1 81.12 166 PRO B CA 1
ATOM 3440 C C . PRO B 1 166 ? -1.07 39.188 22.859 1 81.12 166 PRO B C 1
ATOM 3442 O O . PRO B 1 166 ? -0.212 39.75 22.172 1 81.12 166 PRO B O 1
ATOM 3445 N N . LYS B 1 167 ? -0.774 38.469 23.922 1 86.5 167 LYS B N 1
ATOM 3446 C CA . LYS B 1 167 ? 0.616 38.312 24.328 1 86.5 167 LYS B CA 1
ATOM 3447 C C . LYS B 1 167 ? 1.424 37.531 23.281 1 86.5 167 LYS B C 1
ATOM 3449 O O . LYS B 1 167 ? 2.549 37.938 22.953 1 86.5 167 LYS B O 1
ATOM 3454 N N . VAL B 1 168 ? 0.885 36.5 22.766 1 92.94 168 VAL B N 1
ATOM 3455 C CA . VAL B 1 168 ? 1.525 35.719 21.719 1 92.94 168 VAL B CA 1
ATOM 3456 C C . VAL B 1 168 ? 1.67 36.562 20.453 1 92.94 168 VAL B C 1
ATOM 3458 O O . VAL B 1 168 ? 2.729 36.594 19.828 1 92.94 168 VAL B O 1
ATOM 3461 N N . CYS B 1 169 ? 0.632 37.312 20.156 1 90.75 169 CYS B N 1
ATOM 3462 C CA . CYS B 1 169 ? 0.628 38.125 18.922 1 90.75 169 CYS B CA 1
ATOM 3463 C C . CYS B 1 169 ? 1.732 39.156 18.953 1 90.75 169 CYS B C 1
ATOM 3465 O O . CYS B 1 169 ? 2.393 39.406 17.953 1 90.75 169 CYS B O 1
ATOM 3467 N N . PHE B 1 170 ? 1.828 39.75 20.125 1 90.56 170 PHE B N 1
ATOM 3468 C CA . PHE B 1 170 ? 2.809 40.812 20.25 1 90.56 170 PHE B CA 1
ATOM 3469 C C . PHE B 1 170 ? 4.215 40.25 20.406 1 90.56 170 PHE B C 1
ATOM 3471 O O . PHE B 1 170 ? 5.133 40.656 19.688 1 90.56 170 PHE B O 1
ATOM 3478 N N . ASN B 1 171 ? 4.438 39.281 21.25 1 93.5 171 ASN B N 1
ATOM 3479 C CA . ASN B 1 171 ? 5.766 38.812 21.625 1 93.5 171 ASN B CA 1
ATOM 3480 C C . ASN B 1 171 ? 6.348 37.906 20.547 1 93.5 171 ASN B C 1
ATOM 3482 O O . ASN B 1 171 ? 7.57 37.781 20.406 1 93.5 171 ASN B O 1
ATOM 3486 N N . CYS B 1 172 ? 5.492 37.281 19.797 1 96.31 172 CYS B N 1
ATOM 3487 C CA . CYS B 1 172 ? 5.988 36.219 18.906 1 96.31 172 CYS B CA 1
ATOM 3488 C C . CYS B 1 172 ? 5.82 36.625 17.453 1 96.31 172 CYS B C 1
ATOM 3490 O O . CYS B 1 172 ? 6.02 35.812 16.547 1 96.31 172 CYS B O 1
ATOM 3492 N N . ALA B 1 173 ? 5.434 37.844 17.172 1 95 173 ALA B N 1
ATOM 3493 C CA . ALA B 1 173 ? 5.195 38.344 15.82 1 95 173 ALA B CA 1
ATOM 3494 C C . ALA B 1 173 ? 6.465 38.281 14.977 1 95 173 ALA B C 1
ATOM 3496 O O . ALA B 1 173 ? 6.414 37.938 13.789 1 95 173 ALA B O 1
ATOM 3497 N N . SER B 1 174 ? 7.535 38.656 15.609 1 95.75 174 SER B N 1
ATOM 3498 C CA . SER B 1 174 ? 8.797 38.656 14.883 1 95.75 174 SER B CA 1
ATOM 3499 C C . SER B 1 174 ? 9.188 37.219 14.461 1 95.75 174 SER B C 1
ATOM 3501 O O . SER B 1 174 ? 9.664 37.031 13.344 1 95.75 174 SER B O 1
ATOM 3503 N N . ASP B 1 175 ? 9.102 36.25 15.367 1 97.44 175 ASP B N 1
ATOM 3504 C CA . ASP B 1 175 ? 9.406 34.875 15.039 1 97.44 175 ASP B CA 1
ATOM 3505 C C . ASP B 1 175 ? 8.477 34.344 13.953 1 97.44 175 ASP B C 1
ATOM 3507 O O . ASP B 1 175 ? 8.906 33.594 13.07 1 97.44 175 ASP B O 1
ATOM 3511 N N . TYR B 1 176 ? 7.238 34.688 14.023 1 97.12 176 TYR B N 1
ATOM 3512 C CA . TYR B 1 176 ? 6.27 34.281 13.016 1 97.12 176 TYR B CA 1
ATOM 3513 C C . TYR B 1 176 ? 6.641 34.812 11.648 1 97.12 176 TYR B C 1
ATOM 3515 O O . TYR B 1 176 ? 6.609 34.094 10.648 1 97.12 176 TYR B O 1
ATOM 3523 N N . LYS B 1 177 ? 6.914 36.125 11.617 1 96.56 177 LYS B N 1
ATOM 3524 C CA . LYS B 1 177 ? 7.324 36.75 10.367 1 96.56 177 LYS B CA 1
ATOM 3525 C C . LYS B 1 177 ? 8.578 36.094 9.805 1 96.56 177 LYS B C 1
ATOM 3527 O O . LYS B 1 177 ? 8.695 35.906 8.594 1 96.56 177 LYS B O 1
ATOM 3532 N N . ALA B 1 178 ? 9.547 35.812 10.648 1 97.56 178 ALA B N 1
ATOM 3533 C CA . ALA B 1 178 ? 10.789 35.156 10.227 1 97.56 178 ALA B CA 1
ATOM 3534 C C . ALA B 1 178 ? 10.516 33.812 9.586 1 97.56 178 ALA B C 1
ATOM 3536 O O . ALA B 1 178 ? 11.133 33.438 8.586 1 97.56 178 ALA B O 1
ATOM 3537 N N . LEU B 1 179 ? 9.656 33.031 10.195 1 98.12 179 LEU B N 1
ATOM 3538 C CA . LEU B 1 179 ? 9.281 31.734 9.664 1 98.12 179 LEU B CA 1
ATOM 3539 C C . LEU B 1 179 ? 8.625 31.875 8.289 1 98.12 179 LEU B C 1
ATOM 3541 O O . LEU B 1 179 ? 9.008 31.203 7.34 1 98.12 179 LEU B O 1
ATOM 3545 N N . ASN B 1 180 ? 7.656 32.75 8.188 1 96.62 180 ASN B N 1
ATOM 3546 C CA . ASN B 1 180 ? 6.93 32.969 6.941 1 96.62 180 ASN B CA 1
ATOM 3547 C C . ASN B 1 180 ? 7.855 33.469 5.832 1 96.62 180 ASN B C 1
ATOM 3549 O O . ASN B 1 180 ? 7.781 32.969 4.699 1 96.62 180 ASN B O 1
ATOM 3553 N N . ASP B 1 181 ? 8.641 34.438 6.184 1 95.5 181 ASP B N 1
ATOM 3554 C CA . ASP B 1 181 ? 9.578 35 5.207 1 95.5 181 ASP B CA 1
ATOM 3555 C C . ASP B 1 181 ? 10.531 33.906 4.703 1 95.5 181 ASP B C 1
ATOM 3557 O O . ASP B 1 181 ? 10.812 33.812 3.502 1 95.5 181 ASP B O 1
ATOM 3561 N N . TYR B 1 182 ? 11.031 33.125 5.676 1 97.38 182 TYR B N 1
ATOM 3562 C CA . TYR B 1 182 ? 11.922 32.031 5.281 1 97.38 182 TYR B CA 1
ATOM 3563 C C . TYR B 1 182 ? 11.234 31.094 4.305 1 97.38 182 TYR B C 1
ATOM 3565 O O . TYR B 1 182 ? 11.836 30.672 3.318 1 97.38 182 TYR B O 1
ATOM 3573 N N . TYR B 1 183 ? 10.055 30.75 4.582 1 97.31 183 TYR B N 1
ATOM 3574 C CA . TYR B 1 183 ? 9.281 29.828 3.74 1 97.31 183 TYR B CA 1
ATOM 3575 C C . TYR B 1 183 ? 9.094 30.406 2.342 1 97.31 183 TYR B C 1
ATOM 3577 O O . TYR B 1 183 ? 9.336 29.734 1.345 1 97.31 183 TYR B O 1
ATOM 3585 N N . ILE B 1 184 ? 8.688 31.656 2.236 1 94.94 184 ILE B N 1
ATOM 3586 C CA . ILE B 1 184 ? 8.367 32.312 0.971 1 94.94 184 ILE B CA 1
ATOM 3587 C C . ILE B 1 184 ? 9.633 32.438 0.126 1 94.94 184 ILE B C 1
ATOM 3589 O O . ILE B 1 184 ? 9.625 32.125 -1.068 1 94.94 184 ILE B O 1
ATOM 3593 N N . VAL B 1 185 ? 10.703 32.75 0.696 1 93.25 185 VAL B N 1
ATOM 3594 C CA . VAL B 1 185 ? 11.953 33 -0.01 1 93.25 185 VAL B CA 1
ATOM 3595 C C . VAL B 1 185 ? 12.531 31.703 -0.537 1 93.25 185 VAL B C 1
ATOM 3597 O O . VAL B 1 185 ? 12.984 31.625 -1.683 1 93.25 185 VAL B O 1
ATOM 3600 N N . ASN B 1 186 ? 12.469 30.688 0.292 1 94.31 186 ASN B N 1
ATOM 3601 C CA . ASN B 1 186 ? 13.188 29.469 -0.045 1 94.31 186 ASN B CA 1
ATOM 3602 C C . ASN B 1 186 ? 12.297 28.484 -0.785 1 94.31 186 ASN B C 1
ATOM 3604 O O . ASN B 1 186 ? 12.789 27.547 -1.409 1 94.31 186 ASN B O 1
ATOM 3608 N N . LYS B 1 187 ? 10.992 28.594 -0.726 1 92.38 187 LYS B N 1
ATOM 3609 C CA . LYS B 1 187 ? 10.078 27.703 -1.442 1 92.38 187 LYS B CA 1
ATOM 3610 C C . LYS B 1 187 ? 10.406 27.672 -2.934 1 92.38 187 LYS B C 1
ATOM 3612 O O . LYS B 1 187 ? 10.383 26.609 -3.557 1 92.38 187 LYS B O 1
ATOM 3617 N N . SER B 1 188 ? 10.742 28.797 -3.477 1 87.44 188 SER B N 1
ATOM 3618 C CA . SER B 1 188 ? 11.039 28.891 -4.898 1 87.44 188 SER B CA 1
ATOM 3619 C C . SER B 1 188 ? 12.398 28.281 -5.219 1 87.44 188 SER B C 1
ATOM 3621 O O . SER B 1 188 ? 12.602 27.734 -6.305 1 87.44 188 SER B O 1
ATOM 3623 N N . LEU B 1 189 ? 13.305 28.344 -4.301 1 84.38 189 LEU B N 1
ATOM 3624 C CA . LEU B 1 189 ? 14.664 27.875 -4.508 1 84.38 189 LEU B CA 1
ATOM 3625 C C . LEU B 1 189 ? 14.719 26.344 -4.531 1 84.38 189 LEU B C 1
ATOM 3627 O O . LEU B 1 189 ? 15.547 25.75 -5.23 1 84.38 189 LEU B O 1
ATOM 36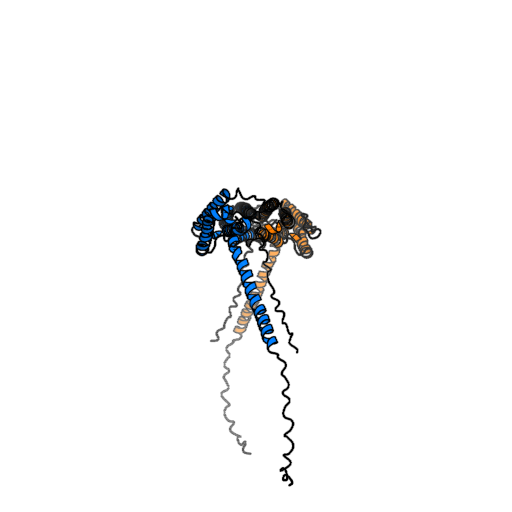31 N N . VAL B 1 190 ? 13.914 25.672 -3.754 1 83.94 190 VAL B N 1
ATOM 3632 C CA . VAL B 1 190 ? 13.969 24.219 -3.631 1 83.94 190 VAL B CA 1
ATOM 3633 C C . VAL B 1 190 ? 12.852 23.594 -4.453 1 83.94 190 VAL B C 1
ATOM 3635 O O . VAL B 1 190 ? 12.547 22.406 -4.297 1 83.94 190 VAL B O 1
ATOM 3638 N N . ASN B 1 191 ? 12.188 24.328 -5.336 1 86.12 191 ASN B N 1
ATOM 3639 C CA . ASN B 1 191 ? 11.07 23.844 -6.141 1 86.12 191 ASN B CA 1
ATOM 3640 C C . ASN B 1 191 ? 9.93 23.344 -5.262 1 86.12 191 ASN B C 1
ATOM 3642 O O . ASN B 1 191 ? 9.367 22.281 -5.516 1 86.12 191 ASN B O 1
ATOM 3646 N N . GLY B 1 192 ? 9.789 24.016 -4.066 1 91.94 192 GLY B N 1
ATOM 3647 C CA . GLY B 1 192 ? 8.75 23.641 -3.119 1 91.94 192 GLY B CA 1
ATOM 3648 C C . GLY B 1 192 ? 9.258 22.75 -2 1 91.94 192 GLY B C 1
ATOM 3649 O O . GLY B 1 192 ? 10.094 21.875 -2.225 1 91.94 192 GLY B O 1
ATOM 3650 N N . PHE B 1 193 ? 8.742 23 -0.824 1 96.12 193 PHE B N 1
ATOM 3651 C CA . PHE B 1 193 ? 9.031 22.125 0.305 1 96.12 193 PHE B CA 1
ATOM 3652 C C . PHE B 1 193 ? 8.156 20.875 0.271 1 96.12 193 PHE B C 1
ATOM 3654 O O . PHE B 1 193 ? 7.152 20.844 -0.447 1 96.12 193 PHE B O 1
ATOM 3661 N N . CYS B 1 194 ? 8.602 19.828 0.982 1 97 194 CYS B N 1
ATOM 3662 C CA . CYS B 1 194 ? 7.77 18.625 1.094 1 97 194 CYS B CA 1
ATOM 3663 C C . CYS B 1 194 ? 6.484 18.938 1.856 1 97 194 CYS B C 1
ATOM 3665 O O . CYS B 1 194 ? 6.344 20 2.449 1 97 194 CYS B O 1
ATOM 3667 N N . MET B 1 195 ? 5.609 18.031 1.809 1 96.5 195 MET B N 1
ATOM 3668 C CA . MET B 1 195 ? 4.285 18.25 2.389 1 96.5 195 MET B CA 1
ATOM 3669 C C . MET B 1 195 ? 4.367 18.359 3.906 1 96.5 195 MET B C 1
ATOM 3671 O O . MET B 1 195 ? 3.502 18.969 4.535 1 96.5 195 MET B O 1
ATOM 3675 N N . ASP B 1 196 ? 5.363 17.719 4.57 1 97.12 196 ASP B N 1
ATOM 3676 C CA . ASP B 1 196 ? 5.574 17.891 6.004 1 97.12 196 ASP B CA 1
ATOM 3677 C C . ASP B 1 196 ? 5.68 19.375 6.367 1 97.12 196 ASP B C 1
ATOM 3679 O O . ASP B 1 196 ? 5.031 19.828 7.309 1 97.12 196 ASP B O 1
ATOM 3683 N N . ILE B 1 197 ? 6.469 20.062 5.594 1 97.44 197 ILE B N 1
ATOM 3684 C CA . ILE B 1 197 ? 6.762 21.469 5.871 1 97.44 197 ILE B CA 1
ATOM 3685 C C . ILE B 1 197 ? 5.562 22.328 5.48 1 97.44 197 ILE B C 1
ATOM 3687 O O . ILE B 1 197 ? 5.164 23.219 6.23 1 97.44 197 ILE B O 1
ATOM 3691 N N . THR B 1 198 ? 5 22.062 4.32 1 95.44 198 THR B N 1
ATOM 3692 C CA . THR B 1 198 ? 3.85 22.828 3.855 1 95.44 198 THR B CA 1
ATOM 3693 C C . THR B 1 198 ? 2.691 22.719 4.844 1 95.44 198 THR B C 1
ATOM 3695 O O . THR B 1 198 ? 2.025 23.719 5.137 1 95.44 198 THR B O 1
ATOM 3698 N N . ASP B 1 199 ? 2.506 21.547 5.305 1 93.94 199 ASP B N 1
ATOM 3699 C CA . ASP B 1 199 ? 1.463 21.328 6.305 1 93.94 199 ASP B CA 1
ATOM 3700 C C . ASP B 1 199 ? 1.775 22.094 7.594 1 93.94 199 ASP B C 1
ATOM 3702 O O . ASP B 1 199 ? 0.887 22.703 8.195 1 93.94 199 ASP B O 1
ATOM 3706 N N . MET B 1 200 ? 2.963 22.031 8.039 1 95.44 200 MET B N 1
ATOM 3707 C CA . MET B 1 200 ? 3.393 22.734 9.242 1 95.44 200 MET B CA 1
ATOM 3708 C C . MET B 1 200 ? 3.168 24.234 9.109 1 95.44 200 MET B C 1
ATOM 3710 O O . MET B 1 200 ? 2.652 24.875 10.031 1 95.44 200 MET B O 1
ATOM 3714 N N . ILE B 1 201 ? 3.521 24.781 7.953 1 95.5 201 ILE B N 1
ATOM 3715 C CA . ILE B 1 201 ? 3.355 26.219 7.715 1 95.5 201 ILE B CA 1
ATOM 3716 C C . ILE B 1 201 ? 1.87 26.562 7.684 1 95.5 201 ILE B C 1
ATOM 3718 O O . ILE B 1 201 ? 1.443 27.547 8.305 1 95.5 201 ILE B O 1
ATOM 3722 N N . ASN B 1 202 ? 1.087 25.781 6.977 1 91.5 202 ASN B N 1
ATOM 3723 C CA . ASN B 1 202 ? -0.348 26.031 6.883 1 91.5 202 ASN B CA 1
ATOM 3724 C C . ASN B 1 202 ? -1.019 25.953 8.25 1 91.5 202 ASN B C 1
ATOM 3726 O O . ASN B 1 202 ? -1.887 26.781 8.562 1 91.5 202 ASN B O 1
ATOM 3730 N N . THR B 1 203 ? -0.613 25.047 9.055 1 91.5 203 THR B N 1
ATOM 3731 C CA . THR B 1 203 ? -1.146 24.906 10.398 1 91.5 203 THR B CA 1
ATOM 3732 C C . THR B 1 203 ? -0.74 26.078 11.273 1 91.5 203 THR B C 1
ATOM 3734 O O . THR B 1 203 ? -1.554 26.609 12.031 1 91.5 203 THR B O 1
ATOM 3737 N N . THR B 1 204 ? 0.501 26.422 11.141 1 93.62 204 THR B N 1
ATOM 3738 C CA . THR B 1 204 ? 1.003 27.562 11.898 1 93.62 204 THR B CA 1
ATOM 3739 C C . THR B 1 204 ? 0.244 28.828 11.523 1 93.62 204 THR B C 1
ATOM 3741 O O . THR B 1 204 ? -0.17 29.594 12.398 1 93.62 204 THR B O 1
ATOM 3744 N N . ARG B 1 205 ? 0.032 29.047 10.242 1 92.88 205 ARG B N 1
ATOM 3745 C CA . ARG B 1 205 ? -0.694 30.219 9.773 1 92.88 205 ARG B CA 1
ATOM 3746 C C . ARG B 1 205 ? -2.143 30.188 10.25 1 92.88 205 ARG B C 1
ATOM 3748 O O . ARG B 1 205 ? -2.697 31.219 10.617 1 92.88 205 ARG B O 1
ATOM 3755 N N . TYR B 1 206 ? -2.678 29.078 10.242 1 88.62 206 TYR B N 1
ATOM 3756 C CA . TYR B 1 206 ? -4.043 28.922 10.742 1 88.62 206 TYR B CA 1
ATOM 3757 C C . TYR B 1 206 ? -4.125 29.266 12.227 1 88.62 206 TYR B C 1
ATOM 3759 O O . TYR B 1 206 ? -5.008 30.016 12.648 1 88.62 206 TYR B O 1
ATOM 3767 N N . ARG B 1 207 ? -3.215 28.703 13.031 1 90 207 ARG B N 1
ATOM 3768 C CA . ARG B 1 207 ? -3.203 28.984 14.461 1 90 207 ARG B CA 1
ATOM 3769 C C . ARG B 1 207 ? -2.969 30.469 14.734 1 90 207 ARG B C 1
ATOM 3771 O O . ARG B 1 207 ? -3.623 31.062 15.594 1 90 207 ARG B O 1
ATOM 3778 N N . TRP B 1 208 ? -2.141 31.031 14.023 1 91.06 208 TRP B N 1
ATOM 3779 C CA . TRP B 1 208 ? -1.802 32.438 14.18 1 91.06 208 TRP B CA 1
ATOM 3780 C C . TRP B 1 208 ? -3.02 33.312 13.93 1 91.06 208 TRP B C 1
ATOM 3782 O O . TRP B 1 208 ? -3.303 34.219 14.711 1 91.06 208 TRP B O 1
ATOM 3792 N N . SER B 1 209 ? -3.791 33.031 12.938 1 88 209 SER B N 1
ATOM 3793 C CA . SER B 1 209 ? -4.887 33.906 12.5 1 88 209 SER B CA 1
ATOM 3794 C C . SER B 1 209 ? -6.18 33.562 13.234 1 88 209 SER B C 1
ATOM 3796 O O . SER B 1 209 ? -6.922 34.438 13.648 1 88 209 SER B O 1
ATOM 3798 N N . GLN B 1 210 ? -6.422 32.219 13.422 1 84.12 210 GLN B N 1
ATOM 3799 C CA . GLN B 1 210 ? -7.73 31.797 13.914 1 84.12 210 GLN B CA 1
ATOM 3800 C C . GLN B 1 210 ? -7.684 31.484 15.406 1 84.12 210 GLN B C 1
ATOM 3802 O O . GLN B 1 210 ? -8.602 31.828 16.156 1 84.12 210 GLN B O 1
ATOM 3807 N N . GLU B 1 211 ? -6.648 30.875 15.789 1 83.94 211 GLU B N 1
ATOM 3808 C CA . GLU B 1 211 ? -6.562 30.453 17.188 1 83.94 211 GLU B CA 1
ATOM 3809 C C . GLU B 1 211 ? -6.09 31.609 18.078 1 83.94 211 GLU B C 1
ATOM 3811 O O . GLU B 1 211 ? -6.719 31.906 19.094 1 83.94 211 GLU B O 1
ATOM 3816 N N . PHE B 1 212 ? -5.066 32.312 17.641 1 87.56 212 PHE B N 1
ATOM 3817 C CA . PHE B 1 212 ? -4.512 33.406 18.453 1 87.56 212 PHE B CA 1
ATOM 3818 C C . PHE B 1 212 ? -5.09 34.75 18.047 1 87.56 212 PHE B C 1
ATOM 3820 O O . PHE B 1 212 ? -4.973 35.719 18.781 1 87.56 212 PHE B O 1
ATOM 3827 N N . ARG B 1 213 ? -5.727 34.719 16.844 1 86.75 213 ARG B N 1
ATOM 3828 C CA . ARG B 1 213 ? -6.406 35.906 16.328 1 86.75 213 ARG B CA 1
ATOM 3829 C C . ARG B 1 213 ? -5.438 37.062 16.188 1 86.75 213 ARG B C 1
ATOM 3831 O O . ARG B 1 213 ? -5.754 38.188 16.578 1 86.75 213 ARG B O 1
ATOM 3838 N N . CYS B 1 214 ? -4.336 36.781 15.844 1 85.25 214 CYS B N 1
ATOM 3839 C CA . CYS B 1 214 ? -3.303 37.812 15.695 1 85.25 214 CYS B CA 1
ATOM 3840 C C . CYS B 1 214 ? -3.512 38.594 14.422 1 85.25 214 CYS B C 1
ATOM 3842 O O . CYS B 1 214 ? -2.834 39.625 14.195 1 85.25 214 CYS B O 1
ATOM 3844 N N . CYS B 1 215 ? -4.297 38.312 13.414 1 72 215 CYS B N 1
ATOM 3845 C CA . CYS B 1 215 ? -4.566 39.062 12.203 1 72 215 CYS B CA 1
ATOM 3846 C C . CYS B 1 215 ? -5.773 40 12.391 1 72 215 CYS B C 1
ATOM 3848 O O . CYS B 1 215 ? -6.188 40.688 11.453 1 72 215 CYS B O 1
ATOM 3850 N N . SER B 1 216 ? -6.52 39.938 13.469 1 57.69 216 SER B N 1
ATOM 3851 C CA . SER B 1 216 ? -7.758 40.656 13.664 1 57.69 216 SER B CA 1
ATOM 3852 C C . SER B 1 216 ? -7.527 42.156 13.516 1 57.69 216 SER B C 1
ATOM 3854 O O . SER B 1 216 ? -8.422 42.906 13.102 1 57.69 216 SER B O 1
ATOM 3856 N N . GLU B 1 217 ? -6.398 42.688 13.938 1 49.06 217 GLU B N 1
ATOM 3857 C CA . GLU B 1 217 ? -6.332 44.125 13.719 1 49.06 217 GLU B CA 1
ATOM 3858 C C . GLU B 1 217 ? -6.441 44.469 12.242 1 49.06 217 GLU B C 1
ATOM 3860 O O . GLU B 1 217 ? -6.812 45.594 11.883 1 49.06 217 GLU B O 1
ATOM 3865 N N . ARG B 1 218 ? -6.156 43.531 11.352 1 48.25 218 ARG B N 1
ATOM 3866 C CA . ARG B 1 218 ? -6.359 43.781 9.922 1 48.25 218 ARG B CA 1
ATOM 3867 C C . ARG B 1 218 ? -7.836 43.656 9.555 1 48.25 218 ARG B C 1
ATOM 3869 O O . ARG B 1 218 ? -8.227 43.969 8.43 1 48.25 218 ARG B O 1
ATOM 3876 N N . GLU B 1 219 ? -8.539 42.969 10.336 1 48.16 219 GLU B N 1
ATOM 3877 C CA . GLU B 1 219 ? -9.984 42.844 10.156 1 48.16 219 GLU B CA 1
ATOM 3878 C C . GLU B 1 219 ? -10.648 44.219 10.164 1 48.16 219 GLU B C 1
ATOM 3880 O O . GLU B 1 219 ? -11.766 44.375 9.656 1 48.16 219 GLU B O 1
ATOM 3885 N N . GLN B 1 220 ? -9.984 45.125 10.711 1 46.72 220 GLN B N 1
ATOM 3886 C CA . GLN B 1 220 ? -10.609 46.438 10.742 1 46.72 220 GLN B CA 1
ATOM 3887 C C . GLN B 1 220 ? -10.828 46.969 9.336 1 46.72 220 GLN B C 1
ATOM 3889 O O . GLN B 1 220 ? -11.68 47.844 9.125 1 46.72 220 GLN B O 1
ATOM 3894 N N . PRO B 1 221 ? -9.984 46.531 8.422 1 51.38 221 PRO B N 1
ATOM 3895 C CA . PRO B 1 221 ? -10.172 47.188 7.129 1 51.38 221 PRO B CA 1
ATOM 3896 C C . PRO B 1 221 ? -11.398 46.656 6.375 1 51.38 221 PRO B C 1
ATOM 3898 O O . PRO B 1 221 ? -11.977 47.406 5.562 1 51.38 221 PRO B O 1
ATOM 3901 N N . GLU B 1 222 ? -11.797 45.469 6.688 1 54.06 222 GLU B N 1
ATOM 3902 C CA . GLU B 1 222 ? -12.992 45 5.992 1 54.06 222 GLU B CA 1
ATOM 3903 C C . GLU B 1 222 ? -14.219 45.812 6.41 1 54.06 222 GLU B C 1
ATOM 3905 O O . GLU B 1 222 ? -15.078 46.125 5.578 1 54.06 222 GLU B O 1
ATOM 3910 N N . THR B 1 223 ? -14.289 46.094 7.676 1 54.81 223 THR B N 1
ATOM 3911 C CA . THR B 1 223 ? -15.367 46.969 8.117 1 54.81 223 THR B CA 1
ATOM 3912 C C . THR B 1 223 ? -15.289 48.312 7.43 1 54.81 223 THR B C 1
ATOM 3914 O O . THR B 1 223 ? -16.312 48.875 7.012 1 54.81 223 THR B O 1
ATOM 3917 N N . ILE B 1 224 ? -14.055 48.781 7.332 1 58.94 224 ILE B N 1
ATOM 3918 C CA . ILE B 1 224 ? -13.883 50.031 6.59 1 58.94 224 ILE B CA 1
ATOM 3919 C C . ILE B 1 224 ? -14.219 49.812 5.117 1 58.94 224 ILE B C 1
ATOM 3921 O O . ILE B 1 224 ? -14.914 50.625 4.504 1 58.94 224 ILE B O 1
ATOM 3925 N N . PHE B 1 225 ? -13.867 48.656 4.617 1 62.81 225 PHE B N 1
ATOM 3926 C CA . PHE B 1 225 ? -14.156 48.312 3.227 1 62.81 225 PHE B CA 1
ATOM 3927 C C . PHE B 1 225 ? -15.656 48.125 3.02 1 62.81 225 PHE B C 1
ATOM 3929 O O . PHE B 1 225 ? -16.234 48.625 2.053 1 62.81 225 PHE B O 1
ATOM 3936 N N . LEU B 1 226 ? -16.328 47.5 3.881 1 68 226 LEU B N 1
ATOM 3937 C CA . LEU B 1 226 ? -17.781 47.312 3.797 1 68 226 LEU B CA 1
ATOM 3938 C C . LEU B 1 226 ? -18.5 48.656 4 1 68 226 LEU B C 1
ATOM 3940 O O . LEU B 1 226 ? -19.469 48.938 3.307 1 68 226 LEU B O 1
ATOM 3944 N N . LEU B 1 227 ? -17.922 49.438 4.891 1 71.44 227 LEU B N 1
ATOM 3945 C CA . LEU B 1 227 ? -18.5 50.75 5.117 1 71.44 227 LEU B CA 1
ATOM 3946 C C . LEU B 1 227 ? -18.312 51.656 3.896 1 71.44 227 LEU B C 1
ATOM 3948 O O . LEU B 1 227 ? -19.234 52.375 3.488 1 71.44 227 LEU B O 1
ATOM 3952 N N . VAL B 1 228 ? -17.156 51.531 3.252 1 75.31 228 VAL B N 1
ATOM 3953 C CA . VAL B 1 228 ? -16.859 52.312 2.07 1 75.31 228 VAL B CA 1
ATOM 3954 C C . VAL B 1 228 ? -17.688 51.844 0.888 1 75.31 228 VAL B C 1
ATOM 3956 O O . VAL B 1 228 ? -18.266 52.625 0.146 1 75.31 228 VAL B O 1
ATOM 3959 N N . THR B 1 229 ? -17.875 50.531 0.757 1 76.5 229 THR B N 1
ATOM 3960 C CA . THR B 1 229 ? -18.672 49.969 -0.332 1 76.5 229 THR B CA 1
ATOM 3961 C C . THR B 1 229 ? -20.156 50.312 -0.143 1 76.5 229 THR B C 1
ATOM 3963 O O . THR B 1 229 ? -20.844 50.625 -1.106 1 76.5 229 THR B O 1
ATOM 3966 N N . MET B 1 230 ? -20.609 50.312 1.067 1 77.44 230 MET B N 1
ATOM 3967 C CA . MET B 1 230 ? -22 50.688 1.35 1 77.44 230 MET B CA 1
ATOM 3968 C C . MET B 1 230 ? -22.219 52.188 1.051 1 77.44 230 MET B C 1
ATOM 3970 O O . MET B 1 230 ? -23.266 52.562 0.497 1 77.44 230 MET B O 1
ATOM 3974 N N . THR B 1 231 ? -21.266 53.094 1.362 1 78.56 231 THR B N 1
ATOM 3975 C CA . THR B 1 231 ? -21.344 54.531 1.081 1 78.56 231 THR B CA 1
ATOM 3976 C C . THR B 1 231 ? -21.359 54.781 -0.424 1 78.56 231 THR B C 1
ATOM 3978 O O . THR B 1 231 ? -22.156 55.594 -0.913 1 78.56 231 THR B O 1
ATOM 3981 N N . PHE B 1 232 ? -20.625 54 -1.163 1 79.94 232 PHE B N 1
ATOM 3982 C CA . PHE B 1 232 ? -20.562 54.156 -2.609 1 79.94 232 PHE B CA 1
ATOM 3983 C C . PHE B 1 232 ? -21.828 53.625 -3.275 1 79.94 232 PHE B C 1
ATOM 3985 O O . PHE B 1 232 ? -22.281 54.188 -4.281 1 79.94 232 PHE B O 1
ATOM 3992 N N . CYS B 1 233 ? -22.547 52.688 -2.68 1 81.44 233 CYS B N 1
ATOM 3993 C CA . CYS B 1 233 ? -23.781 52.125 -3.205 1 81.44 233 CYS B CA 1
ATOM 3994 C C . CYS B 1 233 ? -24.969 53.031 -2.881 1 81.44 233 CYS B C 1
ATOM 3996 O O . CYS B 1 233 ? -25.922 53.125 -3.656 1 81.44 233 CYS B O 1
ATOM 3998 N N . ILE B 1 234 ? -24.812 53.781 -1.831 1 81.19 234 ILE B N 1
ATOM 3999 C CA . ILE B 1 234 ? -25.875 54.688 -1.38 1 81.19 234 ILE B CA 1
ATOM 4000 C C . ILE B 1 234 ? -25.812 56 -2.139 1 81.19 234 ILE B C 1
ATOM 4002 O O . ILE B 1 234 ? -26.828 56.625 -2.377 1 81.19 234 ILE B O 1
ATOM 4006 N N . ILE B 1 235 ? -24.641 56.312 -2.719 1 80.88 235 ILE B N 1
ATOM 4007 C CA . ILE B 1 235 ? -24.422 57.594 -3.395 1 80.88 235 ILE B CA 1
ATOM 4008 C C . ILE B 1 235 ? -25.297 57.688 -4.633 1 80.88 235 ILE B C 1
ATOM 4010 O O . ILE B 1 235 ? -26.016 58.688 -4.82 1 80.88 235 ILE B O 1
ATOM 4014 N N . PRO B 1 236 ? -25.375 56.688 -5.527 1 82.12 236 PRO B N 1
ATOM 4015 C CA . PRO B 1 236 ? -26.281 56.812 -6.68 1 82.12 236 PRO B CA 1
ATOM 4016 C C . PRO B 1 236 ? -27.75 56.844 -6.281 1 82.12 236 PRO B C 1
ATOM 4018 O O . PRO B 1 236 ? -28.547 57.562 -6.879 1 82.12 236 PRO B O 1
ATOM 4021 N N . LEU B 1 237 ? -28.172 56.219 -5.285 1 80.56 237 LEU B N 1
ATOM 4022 C CA . LEU B 1 237 ? -29.562 56.188 -4.805 1 80.56 237 LEU B CA 1
ATOM 4023 C C . LEU B 1 237 ? -29.969 57.562 -4.262 1 80.56 237 LEU B C 1
ATOM 4025 O O . LEU B 1 237 ? -31.078 58.031 -4.543 1 80.56 237 LEU B O 1
ATOM 4029 N N . VAL B 1 238 ? -29.062 58.25 -3.484 1 82.69 238 VAL B N 1
ATOM 4030 C CA . VAL B 1 238 ? -29.297 59.562 -2.955 1 82.69 238 VAL B CA 1
ATOM 4031 C C . VAL B 1 238 ? -29.328 60.594 -4.102 1 82.69 238 VAL B C 1
ATOM 4033 O O . VAL B 1 238 ? -30.188 61.469 -4.121 1 82.69 238 VAL B O 1
ATOM 4036 N N . PHE B 1 239 ? -28.469 60.344 -5.078 1 80.19 239 PHE B N 1
ATOM 4037 C CA . PHE B 1 239 ? -28.422 61.219 -6.242 1 80.19 239 PHE B CA 1
ATOM 4038 C C . PHE B 1 239 ? -29.719 61.156 -7.043 1 80.19 239 PHE B C 1
ATOM 4040 O O . PHE B 1 239 ? -30.281 62.156 -7.43 1 80.19 239 PHE B O 1
ATOM 4047 N N . TYR B 1 240 ? -30.266 60 -7.281 1 83.31 240 TYR B N 1
ATOM 4048 C CA . TYR B 1 240 ? -31.5 59.812 -8.039 1 83.31 240 TYR B CA 1
ATOM 4049 C C . TYR B 1 240 ? -32.688 60.375 -7.281 1 83.31 240 TYR B C 1
ATOM 4051 O O . TYR B 1 240 ? -33.562 61 -7.879 1 83.31 240 TYR B O 1
ATOM 4059 N N . LEU B 1 241 ? -32.656 60.25 -6.031 1 80.81 241 LEU B N 1
ATOM 4060 C CA . LEU B 1 241 ? -33.719 60.812 -5.199 1 80.81 241 LEU B CA 1
ATOM 4061 C C . LEU B 1 241 ? -33.625 62.344 -5.195 1 80.81 241 LEU B C 1
ATOM 4063 O O . LEU B 1 241 ? -34.656 63.031 -5.262 1 80.81 241 LEU B O 1
ATOM 4067 N N . PHE B 1 242 ? -32.406 62.906 -5.234 1 78.81 242 PHE B N 1
ATOM 4068 C CA . PHE B 1 242 ? -32.188 64.312 -5.293 1 78.81 242 PHE B CA 1
ATOM 4069 C C . PHE B 1 242 ? -32.656 64.875 -6.633 1 78.81 242 PHE B C 1
ATOM 4071 O O . PHE B 1 242 ? -33.312 65.938 -6.684 1 78.81 242 PHE B O 1
ATOM 4078 N N . VAL B 1 243 ? -32.406 64.188 -7.684 1 78.94 243 VAL B N 1
ATOM 4079 C CA . VAL B 1 243 ? -32.812 64.625 -9.023 1 78.94 243 VAL B CA 1
ATOM 4080 C C . VAL B 1 243 ? -34.344 64.562 -9.141 1 78.94 243 VAL B C 1
ATOM 4082 O O . VAL B 1 243 ? -34.969 65.5 -9.695 1 78.94 243 VAL B O 1
ATOM 4085 N N . ARG B 1 244 ? -35.031 63.625 -8.68 1 79.38 244 ARG B N 1
ATOM 4086 C CA . ARG B 1 244 ? -36.469 63.5 -8.703 1 79.38 244 ARG B CA 1
ATOM 4087 C C . ARG B 1 244 ? -37.125 64.625 -7.887 1 79.38 244 ARG B C 1
ATOM 4089 O O . ARG B 1 244 ? -38.156 65.188 -8.297 1 79.38 244 ARG B O 1
ATOM 4096 N N . LEU B 1 245 ? -36.594 65 -6.844 1 77.5 245 LEU B N 1
ATOM 4097 C CA . LEU B 1 245 ? -37.156 66.062 -5.984 1 77.5 245 LEU B CA 1
ATOM 4098 C C . LEU B 1 245 ? -36.938 67.438 -6.59 1 77.5 245 LEU B C 1
ATOM 4100 O O . LEU B 1 245 ? -37.812 68.312 -6.469 1 77.5 245 LEU B O 1
ATOM 4104 N N . CYS B 1 246 ? -35.906 67.625 -7.34 1 71.81 246 CYS B N 1
ATOM 4105 C CA . CYS B 1 246 ? -35.625 68.875 -8 1 71.81 246 CYS B CA 1
ATOM 4106 C C . CYS B 1 246 ? -36.406 69 -9.281 1 71.81 246 CYS B C 1
ATOM 4108 O O . CYS B 1 246 ? -36.75 70.125 -9.688 1 71.81 246 CYS B O 1
ATOM 4110 N N . THR B 1 247 ? -36.688 67.875 -9.922 1 62.75 247 THR B N 1
ATOM 4111 C CA . THR B 1 247 ? -37.438 67.938 -11.172 1 62.75 247 THR B CA 1
ATOM 4112 C C . THR B 1 247 ? -38.938 68.125 -10.891 1 62.75 247 THR B C 1
ATOM 4114 O O . THR B 1 247 ? -39.625 68.75 -11.664 1 62.75 247 THR B O 1
ATOM 4117 N N . VAL B 1 248 ? -39.5 67.562 -9.867 1 62.06 248 VAL B N 1
ATOM 4118 C CA . VAL B 1 248 ? -40.938 67.688 -9.586 1 62.06 248 VAL B CA 1
ATOM 4119 C C . VAL B 1 248 ? -41.281 69.188 -9.266 1 62.06 248 VAL B C 1
ATOM 4121 O O . VAL B 1 248 ? -42.375 69.625 -9.539 1 62.06 248 VAL B O 1
ATOM 4124 N N . LYS B 1 249 ? -40.344 70.062 -8.844 1 57.84 249 LYS B N 1
ATOM 4125 C CA . LYS B 1 249 ? -40.75 71.438 -8.547 1 57.84 249 LYS B CA 1
ATOM 4126 C C . LYS B 1 249 ? -40.969 72.25 -9.828 1 57.84 249 LYS B C 1
ATOM 4128 O O . LYS B 1 249 ? -41.625 73.312 -9.812 1 57.84 249 LYS B O 1
ATOM 4133 N N . HIS B 1 250 ? -40.375 71.875 -10.922 1 53.5 250 HIS B N 1
ATOM 4134 C CA . HIS B 1 250 ? -40.531 72.75 -12.062 1 53.5 250 HIS B CA 1
ATOM 4135 C C . HIS B 1 250 ? -41.812 72.438 -12.828 1 53.5 250 HIS B C 1
ATOM 4137 O O . HIS B 1 250 ? -42.062 73 -13.891 1 53.5 250 HIS B O 1
ATOM 4143 N N . LEU B 1 251 ? -42.594 71.438 -12.453 1 48.56 251 LEU B N 1
ATOM 4144 C CA . LEU B 1 251 ? -43.812 71.312 -13.234 1 48.56 251 LEU B CA 1
ATOM 4145 C C . LEU B 1 251 ? -44.875 72.312 -12.82 1 48.56 251 LEU B C 1
ATOM 4147 O O . LEU B 1 251 ? -45.594 72.062 -11.867 1 48.56 251 LEU B O 1
ATOM 4151 N N . LEU B 1 252 ? -44.562 73.562 -12.805 1 49.38 252 LEU B N 1
ATOM 4152 C CA . LEU B 1 252 ? -45.625 74.562 -12.719 1 49.38 252 LEU B CA 1
ATOM 4153 C C . LEU B 1 252 ? -46.625 74.375 -13.867 1 49.38 252 LEU B C 1
ATOM 4155 O O . LEU B 1 252 ? -46.25 74 -14.969 1 49.38 252 LEU B O 1
ATOM 4159 N N . PRO B 1 253 ? -47.938 74.312 -13.633 1 47.69 253 PRO B N 1
ATOM 4160 C CA . PRO B 1 253 ? -49 74.188 -14.656 1 47.69 253 PRO B CA 1
ATOM 4161 C C . PRO B 1 253 ? -48.812 75.125 -15.836 1 47.69 253 PRO B C 1
ATOM 4163 O O . PRO B 1 253 ? -48.375 76.25 -15.648 1 47.69 253 PRO B O 1
ATOM 4166 N N . ILE B 1 254 ? -48.438 74.688 -16.938 1 46.84 254 ILE B N 1
ATOM 4167 C CA . ILE B 1 254 ? -48.438 75.438 -18.188 1 46.84 254 ILE B CA 1
ATOM 4168 C C . ILE B 1 254 ? -49.719 76.188 -18.328 1 46.84 254 ILE B C 1
ATOM 4170 O O . ILE B 1 254 ? -50.812 75.625 -18.312 1 46.84 254 ILE B O 1
ATOM 4174 N N . SER B 1 255 ? -49.844 77.438 -17.797 1 43.31 255 SER B N 1
ATOM 4175 C CA . SER B 1 255 ? -50.938 78.312 -18.188 1 43.31 255 SER B CA 1
ATOM 4176 C C . SER B 1 255 ? -51.125 78.312 -19.703 1 43.31 255 SER B C 1
ATOM 4178 O O . SER B 1 255 ? -50.125 78.438 -20.438 1 43.31 255 SER B O 1
ATOM 4180 N N . THR B 1 256 ? -52.094 77.625 -20.219 1 43.81 256 THR B N 1
ATOM 4181 C CA . THR B 1 256 ? -52.531 77.562 -21.609 1 43.81 256 THR B CA 1
ATOM 4182 C C . THR B 1 256 ? -52.594 79 -22.188 1 43.81 256 THR B C 1
ATOM 4184 O O . THR B 1 256 ? -53.25 79.875 -21.609 1 43.81 256 THR B O 1
ATOM 4187 N N . PRO B 1 257 ? -51.562 79.438 -22.812 1 43 257 PRO B N 1
ATOM 4188 C CA . PRO B 1 257 ? -51.719 80.812 -23.406 1 43 257 PRO B CA 1
ATOM 4189 C C . PRO B 1 257 ? -52.938 80.875 -24.297 1 43 257 PRO B C 1
ATOM 4191 O O . PRO B 1 257 ? -53.312 79.938 -24.969 1 43 257 PRO B O 1
ATOM 4194 N N . LYS B 1 258 ? -53.969 81.688 -24.016 1 39.22 258 LYS B N 1
ATOM 4195 C CA . LYS B 1 258 ? -55.125 82.062 -24.828 1 39.22 258 LYS B CA 1
ATOM 4196 C C . LYS B 1 258 ? -54.688 82.438 -26.25 1 39.22 258 LYS B C 1
ATOM 4198 O O . LYS B 1 258 ? -53.906 83.375 -26.453 1 39.22 258 LYS B O 1
ATOM 4203 N N . ARG B 1 259 ? -54.375 81.5 -27.094 1 35.81 259 ARG B N 1
ATOM 4204 C CA . ARG B 1 259 ? -54.094 81.625 -28.516 1 35.81 259 ARG B CA 1
ATOM 4205 C C . ARG B 1 259 ? -55.062 82.625 -29.172 1 35.81 259 ARG B C 1
ATOM 4207 O O . ARG B 1 259 ? -56.281 82.625 -28.906 1 35.81 259 ARG B O 1
ATOM 4214 N N . TRP B 1 260 ? -54.5 83.625 -29.75 1 35.94 260 TRP B N 1
ATOM 4215 C CA . TRP B 1 260 ? -54.875 84.75 -30.594 1 35.94 260 TRP B CA 1
ATOM 4216 C C . TRP B 1 260 ? -55.75 84.312 -31.766 1 35.94 260 TRP B C 1
ATOM 4218 O O . TRP B 1 260 ? -55.281 83.5 -32.562 1 35.94 260 TRP B O 1
ATOM 4228 N N . GLU B 1 261 ? -57.062 83.875 -31.594 1 35.06 261 GLU B N 1
ATOM 4229 C CA . GLU B 1 261 ? -58.031 83.562 -32.594 1 35.06 261 GLU B CA 1
ATOM 4230 C C . GLU B 1 261 ? -58 84.5 -33.781 1 35.06 261 GLU B C 1
ATOM 4232 O O . GLU B 1 261 ? -58.5 84.188 -34.844 1 35.06 261 GLU B O 1
ATOM 4237 N N . HIS B 1 262 ? -57.625 85.812 -33.531 1 30.03 262 HIS B N 1
ATOM 4238 C CA . HIS B 1 262 ? -58.312 86.688 -34.438 1 30.03 262 HIS B CA 1
ATOM 4239 C C . HIS B 1 262 ? -57.906 86.5 -35.875 1 30.03 262 HIS B C 1
ATOM 4241 O O . HIS B 1 262 ? -58.719 86.562 -36.781 1 30.03 262 HIS B O 1
ATOM 4247 N N . TYR B 1 263 ? -56.562 86.688 -36.25 1 30.83 263 TYR B N 1
ATOM 4248 C CA . TYR B 1 263 ? -56.344 87.5 -37.406 1 30.83 263 TYR B CA 1
ATOM 4249 C C . TYR B 1 263 ? -56.469 86.688 -38.688 1 30.83 263 TYR B C 1
ATOM 4251 O O . TYR B 1 263 ? -55.469 86.25 -39.281 1 30.83 263 TYR B O 1
ATOM 4259 N N . ILE B 1 264 ? -57.219 85.562 -38.75 1 30.5 264 ILE B N 1
ATOM 4260 C CA . ILE B 1 264 ? -57.156 84.75 -39.969 1 30.5 264 ILE B CA 1
ATOM 4261 C C . ILE B 1 264 ? -57.625 85.625 -41.156 1 30.5 264 ILE B C 1
ATOM 4263 O O . ILE B 1 264 ? -57.781 85.062 -42.281 1 30.5 264 ILE B O 1
ATOM 4267 N N . SER B 1 265 ? -58.219 86.812 -40.875 1 27.89 265 SER B N 1
ATOM 4268 C CA . SER B 1 265 ? -59.125 87.188 -41.969 1 27.89 265 SER B CA 1
ATOM 4269 C C . SER B 1 265 ? -58.406 87.188 -43.312 1 27.89 265 SER B C 1
ATOM 4271 O O . SER B 1 265 ? -58.875 86.562 -44.281 1 27.89 265 SER B O 1
ATOM 4273 N N . SER B 1 266 ? -57.844 88.312 -43.781 1 28.73 266 SER B N 1
ATOM 4274 C CA . SER B 1 266 ? -58.188 88.938 -45.031 1 28.73 266 SER B CA 1
ATOM 4275 C C . SER B 1 266 ? -57.25 88.5 -46.156 1 28.73 266 SER B C 1
ATOM 4277 O O . SER B 1 266 ? -57.375 89 -47.281 1 28.73 266 SER B O 1
ATOM 4279 N N . SER B 1 267 ? -56.094 87.75 -45.906 1 27.42 267 SER B N 1
ATOM 4280 C CA . SER B 1 267 ? -55.219 88 -47.031 1 27.42 267 SER B CA 1
ATOM 4281 C C . SER B 1 267 ? -55.688 87.25 -48.281 1 27.42 267 SER B C 1
ATOM 4283 O O . SER B 1 267 ? -55.656 86.062 -48.344 1 27.42 267 SER B O 1
ATOM 4285 N N . SER B 1 268 ? -56.781 87.625 -49 1 26.67 268 SER B N 1
ATOM 4286 C CA . SER B 1 268 ? -57.375 87.188 -50.25 1 26.67 268 SER B CA 1
ATOM 4287 C C . SER B 1 268 ? -56.344 87.125 -51.375 1 26.67 268 SER B C 1
ATOM 4289 O O . SER B 1 268 ? -56.5 86.375 -52.344 1 26.67 268 SER B O 1
ATOM 4291 N N . SER B 1 269 ? -55.406 88.125 -51.594 1 26.14 269 SER B N 1
ATOM 4292 C CA . SER B 1 269 ? -55.344 88.5 -53 1 26.14 269 SER B CA 1
ATOM 4293 C C . SER B 1 269 ? -54.562 87.5 -53.812 1 26.14 269 SER B C 1
ATOM 4295 O O . SER B 1 269 ? -55 87.125 -54.938 1 26.14 269 SER B O 1
ATOM 4297 N N . THR B 1 270 ? -53.219 87.375 -53.906 1 27.89 270 THR B N 1
ATOM 4298 C CA . THR B 1 270 ? -52.531 87.5 -55.188 1 27.89 270 THR B CA 1
ATOM 4299 C C . THR B 1 270 ? -52.344 86.062 -55.812 1 27.89 270 THR B C 1
ATOM 4301 O O . THR B 1 270 ? -51.406 85.375 -55.438 1 27.89 270 THR B O 1
ATOM 4304 N N . ALA B 1 271 ? -53.219 85.125 -56.031 1 23.77 271 ALA B N 1
ATOM 4305 C CA . ALA B 1 271 ? -52.812 83.875 -56.594 1 23.77 271 ALA B CA 1
ATOM 4306 C C . ALA B 1 271 ? -52.312 84.062 -58.031 1 23.77 271 ALA B C 1
ATOM 4308 O O . ALA B 1 271 ? -52.156 83.062 -58.781 1 23.77 271 ALA B O 1
ATOM 4309 N N . ASN B 1 272 ? -52.156 85.375 -58.625 1 26.22 272 ASN B N 1
ATOM 4310 C CA . ASN B 1 272 ? -52.094 85.188 -60.062 1 26.22 272 ASN B CA 1
ATOM 4311 C C . ASN B 1 272 ? -50.781 84.562 -60.5 1 26.22 272 ASN B C 1
ATOM 4313 O O . ASN B 1 272 ? -49.75 85.25 -60.656 1 26.22 272 ASN B O 1
ATOM 4317 N N . LEU B 1 273 ? -50.312 83.625 -59.875 1 22.08 273 LEU B N 1
ATOM 4318 C CA . LEU B 1 273 ? -49.031 82.938 -60.125 1 22.08 273 LEU B CA 1
ATOM 4319 C C . LEU B 1 273 ? -48.938 82.562 -61.594 1 22.08 273 LEU B C 1
ATOM 4321 O O . LEU B 1 273 ? -47.906 82.812 -62.25 1 22.08 273 LEU B O 1
ATOM 4325 N N . VAL B 1 274 ? -48.875 81.25 -62 1 24.97 274 VAL B N 1
ATOM 4326 C CA . VAL B 1 274 ? -47.844 80.312 -62.438 1 24.97 274 VAL B CA 1
ATOM 4327 C C . VAL B 1 274 ? -48.031 79.938 -63.875 1 24.97 274 VAL B C 1
ATOM 4329 O O . VAL B 1 274 ? -47.312 79.125 -64.438 1 24.97 274 VAL B O 1
ATOM 4332 N N . GLN B 1 275 ? -48.938 80.375 -64.875 1 25.56 275 GLN B N 1
ATOM 4333 C CA . GLN B 1 275 ? -48.938 79.438 -66 1 25.56 275 GLN B CA 1
ATOM 4334 C C . GLN B 1 275 ? -47.625 79.5 -66.812 1 25.56 275 GLN B C 1
ATOM 4336 O O . GLN B 1 275 ? -47.219 78.562 -67.5 1 25.56 275 GLN B O 1
ATOM 4341 N N . SER B 1 276 ? -46.656 80.375 -66.812 1 22.7 276 SER B N 1
ATOM 4342 C CA . SER B 1 276 ? -45.844 80.125 -67.938 1 22.7 276 SER B CA 1
ATOM 4343 C C . SER B 1 276 ? -44.969 78.875 -67.75 1 22.7 276 SER B C 1
ATOM 4345 O O . SER B 1 276 ? -44.469 78.625 -66.625 1 22.7 276 SER B O 1
#

Sequence (552 aa):
MSYSMLGILAFILVIGSRPSAVSCIFVANGCQDLLESFGEVTANFTRCTIRNARPITVCLACVDTFIEVLTKYQQILALHGEDGTPCKLQLINVDKLEVVEGSYRFVINQWNRADCNNCFQNQSGSITPEANYYTIGIREKSDQLEACISNNANGTDPSNKTSGNPKVCFNCASDYKALNDYYIVNKSLVNGFCMDITDMINTTRYRWSQEFRCCSEREQPETIFLLVTMTFCIIPLVFYLFVRLCTVKHLLPISTPKRWEHYISSSSSTANLVQSMSYSMLGILAFILVIGSRPSAVSCIFVANGCQDLLESFGEVTANFTRCTIRNARPITVCLACVDTFIEVLTKYQQILALHGEDGTPCKLQLINVDKLEVVEGSYRFVINQWNRADCNNCFQNQSGSITPEANYYTIGIREKSDQLEACISNNANGTDPSNKTSGNPKVCFNCASDYKALNDYYIVNKSLVNGFCMDITDMINTTRYRWSQEFRCCSEREQPETIFLLVTMTFCIIPLVFYLFVRLCTVKHLLPISTPKRWEHYISSSSSTANLVQS

Solvent-accessible surface area (backbone atoms only — not comparable to full-atom values): 31008 Å² total; per-residue (Å²): 137,82,78,77,77,73,77,76,76,77,76,75,73,79,59,76,69,71,76,70,76,75,72,64,76,67,70,39,66,49,33,45,51,46,41,42,49,37,13,51,34,45,14,48,32,45,25,42,38,36,54,20,49,71,63,44,37,33,46,83,72,32,40,64,39,47,51,48,35,55,51,42,54,49,45,37,64,70,39,51,14,78,84,61,48,52,22,34,70,67,59,42,77,68,49,93,63,29,51,55,55,50,52,50,50,51,54,52,47,55,43,55,67,33,35,33,69,49,31,31,33,70,56,96,90,35,81,45,84,48,62,25,72,66,47,51,50,52,51,51,36,47,51,52,32,50,53,43,38,65,74,40,47,81,76,48,57,79,84,50,69,82,66,32,31,65,57,32,42,65,75,32,40,65,42,47,49,51,36,52,51,51,49,64,65,46,30,71,74,53,76,34,63,14,43,36,53,51,44,50,51,53,46,50,52,44,40,42,42,65,58,29,36,52,50,50,78,62,51,50,48,51,55,50,45,51,51,49,52,50,53,58,61,45,46,58,56,54,50,53,52,51,50,52,60,60,55,60,67,70,67,61,80,77,74,75,73,85,71,82,70,70,75,73,68,72,83,69,75,74,90,71,71,95,64,137,135,86,65,78,77,72,76,79,77,79,77,76,74,77,61,72,68,68,74,71,76,76,71,66,75,67,73,39,65,50,33,46,52,45,41,43,50,38,13,51,34,46,13,50,32,46,25,43,38,37,52,22,50,72,63,44,37,36,47,83,71,31,39,64,39,47,51,48,35,54,51,39,54,49,44,37,65,72,37,52,15,80,86,62,49,52,22,33,70,68,59,41,78,67,50,93,65,29,51,54,56,50,52,51,49,52,54,52,48,56,44,55,67,33,35,31,71,50,33,30,33,72,57,95,90,35,81,46,85,50,63,24,72,66,48,52,50,53,50,50,35,47,51,52,31,50,52,42,38,63,74,42,46,82,75,48,55,81,82,51,71,82,67,34,31,66,57,33,41,64,74,30,41,65,42,48,49,53,35,52,51,49,46,63,64,46,30,70,75,54,76,35,64,14,43,36,54,52,45,51,52,54,47,50,52,45,39,42,43,66,58,28,37,53,50,51,79,61,52,53,51,52,56,50,47,52,51,50,53,49,52,60,62,44,47,60,57,53,49,54,53,51,51,53,61,61,53,61,68,68,68,62,80,76,75,75,74,84,74,81,74,70,85,71,71,73,90,74,72,86,73,88,68,68,85,127

Foldseek 3Di:
DPPPPPPPPPPPCPVPPPPPLPLVPDQFPVLVVLVVQLVVLLVVLVVQCVVCVVVNPSLLRRVVSLVSNVVSLVCLQPDAGPVRHRSCSNQAPSDPVRPSVVSNVVSVVSCVVQVSQLQADDDPNDTDSHGDPLNVVLVVLLVVLVVLCVVQVVPDPLVCQPPARVSSLVRRVVSLVVNVVSQVVCCVVSVHDGNSSVSSNVVVVCCCCRRRVSCCVVVVVVVVVVVVVVVVVVVVVVVVVVVVVVVVVPPDPPPPPPPPPPDPPDPPDDPPDPDD/DPPDPPPPPPPPCPVPPPPPLPLVPDQFPVLVVLVVQLVVLLVVLVVQCVVCVVVNPSLLRRVVSLVSNVVSLVCLQPDAGPVRHRSCSNQAPSDPVRPSVVSNVVSVVSCVVQVSQLQADDDPNDTDSHGDPLNVVLVVLLVVLVVLCVVQVVPDDLVCQPPARVRSLVRRVVSLVVNVVSQVVCCVVSVHDGNSSVSSNVVVVCCCCRRRVSCVVVVVVVVVVVVVVVVVVVVVVVVVVVVVVVVVVPPDPPPPPPPDPPDPDDPPDDPPDDDD

Nearest PDB structures (foldseek):
  7jm7-assembly1_D  TM=7.409E-01  e=9.650E-10  Homo sapiens

Secondary structure (DSSP, 8-state):
------------------------SS--HHHHHHHHHHHHHHHHHHHHHHHTTTTT-HHHHHHHHHHHHHHHHHHHHH-B-TTS-BHHHHHSSSSSS-HHHHHHHHHHHHHHHTTGGGGEEEETTEEEEEEPHHHHHHHHHHHHHHHHHHHHSTTS-TT-TTS--HHHHHHTHHHHHHHHHHHHHHHTTTTS--HHHHHHHHHHHHIIIIIS-TTHHHHHHHHHHHHHHHHHHHHHHHHHHHHHHHHHTT-----------GGGG--------TT-/------------------------SS--HHHHHHHHHHHHHHHHHHHHHHHTTTTT-HHHHHHHHHHHHHHHHHHHHH-B-TTS-BHHHHHSSSSSS-HHHHHHHHHHHHHHHTTGGGGEEEETTEEEEEEPHHHHHHHHHHHHHHHHHHHHSTTS-TT-TTS--HHHHHHTHHHHHHHHHHHHHHHTTTTS--HHHHHHHHHHHHIIIIIS-TTGGGGHHHHHHHHHHHHHHHHHHHHHHHHHHHHHTT--------------------------

pLDDT: mean 78.01, std 24.54, range [21.22, 98.88]

InterPro domains:
  IPR019172 Osteopetrosis-associated transmembrane protein 1 precursor [PF09777] (31-262)
  IPR019172 Osteopetrosis-associated transmembrane protein 1 precursor [PTHR15644] (27-262)